Protein AF-A0A6I0E9F0-F1 (afdb_monomer_lite)

Secondary structure (DSSP, 8-state):
-------TTS-----HHHHHHHHHHHHHHHHHHHHHHHHHHHHTSTT-HHHHIIIIIHHHHHHHHHHHHHHHHHTHHHHHHHHHHHHHHHHHHHHHHHHHHHHHHHHHHHHHHHHHHHHHTT-S-PPTTS-S--HHHHHHHSTTS-HHHHHHHHHTTSHHHHHHHHHHHHHHHHHHHHHHHHHHHHHHHHHHTTS----STTSSTTTTHHHHHHHHHHHS-----TTS-HHHHHHHHHHHHHHHHHHGGG-BSSSS-BSS--TTHHHHHHHHHHHHHHHHHHHHHHTT-HHHHHHHHHHHHHHHHHHHHHHHHHHHHHHHHT-S-HHHHHHTT-SSGGGSHHHH-HHHHHHHHHHHHHHHHHTT-TTS-TTT-HHHHTTGGGTT--HHHHHHHHHHHHHHHHHHHHHHHHHHS-TTS-SS-HHHH--

Structure (mmCIF, N/CA/C/O backbone):
data_AF-A0A6I0E9F0-F1
#
_entry.id   AF-A0A6I0E9F0-F1
#
loop_
_atom_site.group_PDB
_atom_site.id
_atom_site.type_symbol
_atom_site.label_atom_id
_atom_site.label_alt_id
_atom_site.label_comp_id
_atom_site.label_asym_id
_atom_site.label_entity_id
_atom_site.label_seq_id
_atom_site.pdbx_PDB_ins_code
_atom_site.Cartn_x
_atom_site.Cartn_y
_atom_site.Cartn_z
_atom_site.occupancy
_atom_site.B_iso_or_equiv
_atom_site.auth_seq_id
_atom_site.auth_comp_id
_atom_site.auth_asym_id
_atom_site.auth_atom_id
_atom_site.pdbx_PDB_model_num
ATOM 1 N N . MET A 1 1 ? -8.416 -15.023 23.361 1.00 32.47 1 MET A N 1
ATOM 2 C CA . MET A 1 1 ? -9.864 -15.118 23.667 1.00 32.47 1 MET A CA 1
ATOM 3 C C . MET A 1 1 ? -10.554 -16.048 22.671 1.00 32.47 1 MET A C 1
ATOM 5 O O . MET A 1 1 ? -10.725 -15.687 21.516 1.00 32.47 1 MET A O 1
ATOM 9 N N . SER A 1 2 ? -10.877 -17.274 23.084 1.00 30.00 2 SER A N 1
ATOM 10 C CA . SER A 1 2 ? -11.351 -18.373 22.221 1.00 30.00 2 SER A CA 1
ATOM 11 C C . SER A 1 2 ? -12.775 -18.851 22.546 1.00 30.00 2 SER A C 1
ATOM 13 O O . SER A 1 2 ? -13.113 -19.997 22.263 1.00 30.00 2 SER A O 1
ATOM 15 N N . GLN A 1 3 ? -13.634 -18.005 23.126 1.00 26.91 3 GLN A N 1
ATOM 16 C CA . GLN A 1 3 ? -14.966 -18.434 23.582 1.00 26.91 3 GLN A CA 1
ATOM 17 C C . GLN A 1 3 ? -16.108 -17.458 23.263 1.00 26.91 3 GLN A C 1
ATOM 19 O O . GLN A 1 3 ? -16.942 -17.166 24.107 1.00 26.91 3 GLN A O 1
ATOM 24 N N . PHE A 1 4 ? -16.222 -17.032 22.005 1.00 27.23 4 PHE A N 1
ATOM 25 C CA . PHE A 1 4 ? -17.520 -16.604 21.470 1.00 27.23 4 PHE A CA 1
ATOM 26 C C . PHE A 1 4 ? -17.823 -17.392 20.198 1.00 27.23 4 PHE A C 1
ATOM 28 O O . PHE A 1 4 ? -17.722 -16.904 19.074 1.00 27.23 4 PHE A O 1
ATOM 35 N N . SER A 1 5 ? -18.170 -18.666 20.389 1.00 27.36 5 SER A N 1
ATOM 36 C CA . SER A 1 5 ? -18.891 -19.422 19.372 1.00 27.36 5 SER A CA 1
ATOM 37 C C . SER A 1 5 ? -20.335 -18.925 19.376 1.00 27.36 5 SER A C 1
ATOM 39 O O . SER A 1 5 ? -21.174 -19.376 20.146 1.00 27.36 5 SER A O 1
ATOM 41 N N . VAL A 1 6 ? -20.620 -17.937 18.527 1.00 28.75 6 VAL A N 1
ATOM 42 C CA . VAL A 1 6 ? -22.005 -17.606 18.184 1.00 28.75 6 VAL A CA 1
ATOM 43 C C . VAL A 1 6 ? -22.619 -18.876 17.578 1.00 28.75 6 VAL A C 1
ATOM 45 O O . VAL A 1 6 ? -22.051 -19.402 16.611 1.00 28.75 6 VAL A O 1
ATOM 48 N N . PRO A 1 7 ? -23.724 -19.416 18.121 1.00 27.55 7 PRO A N 1
ATOM 49 C CA . PRO A 1 7 ? -24.369 -20.590 17.554 1.00 27.55 7 PRO A CA 1
ATOM 50 C C . PRO A 1 7 ? -24.916 -20.236 16.167 1.00 27.55 7 PRO A C 1
ATOM 52 O O . PRO A 1 7 ? -25.964 -19.615 16.033 1.00 27.55 7 PRO A O 1
ATOM 55 N N . TRP A 1 8 ? -24.219 -20.643 15.106 1.00 34.00 8 TRP A N 1
ATOM 56 C CA . TRP A 1 8 ? -24.668 -20.510 13.711 1.00 34.00 8 TRP A CA 1
ATOM 57 C C . TRP A 1 8 ? -25.808 -21.487 13.346 1.00 34.00 8 TRP A C 1
ATOM 59 O O . TRP A 1 8 ? -25.933 -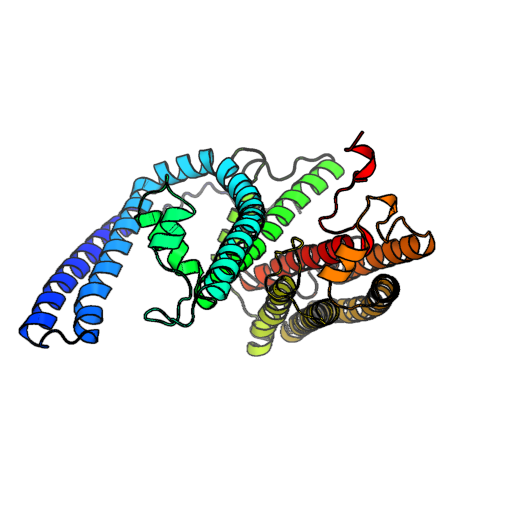21.913 12.199 1.00 34.00 8 TRP A O 1
ATOM 69 N N . THR A 1 9 ? -26.647 -21.887 14.304 1.00 35.22 9 THR A N 1
ATOM 70 C CA . THR A 1 9 ? -27.698 -22.899 14.094 1.00 35.22 9 THR A CA 1
ATOM 71 C C . THR A 1 9 ? -29.125 -22.401 14.269 1.00 35.22 9 THR A C 1
ATOM 73 O O . THR A 1 9 ? -30.053 -23.143 13.945 1.00 35.22 9 THR A O 1
ATOM 76 N N . THR A 1 10 ? -29.359 -21.135 14.606 1.00 30.97 10 THR A N 1
ATOM 77 C CA . THR A 1 10 ? -30.664 -20.519 14.341 1.00 30.97 10 THR A CA 1
ATOM 78 C C . THR A 1 10 ? -30.689 -20.026 12.899 1.00 30.97 10 THR A C 1
ATOM 80 O O . THR A 1 10 ? -30.241 -18.934 12.564 1.00 30.97 10 THR A O 1
ATOM 83 N N . ARG A 1 11 ? -31.207 -20.884 12.010 1.00 36.28 11 ARG A N 1
ATOM 84 C CA . ARG A 1 11 ? -31.589 -20.540 10.633 1.00 36.28 11 ARG A CA 1
ATOM 85 C C . ARG A 1 11 ? -32.608 -19.394 10.647 1.00 36.28 11 ARG A C 1
ATOM 87 O O . ARG A 1 11 ? -33.801 -19.635 10.475 1.00 36.28 11 ARG A O 1
ATOM 94 N N . TYR A 1 12 ? -32.160 -18.153 10.771 1.00 34.75 12 TYR A N 1
ATOM 95 C CA . TYR A 1 12 ? -32.941 -17.031 10.278 1.00 34.75 12 TYR A CA 1
ATOM 96 C C . TYR A 1 12 ? -32.812 -17.069 8.755 1.00 34.75 12 TYR A C 1
ATOM 98 O O . TYR A 1 12 ? -31.795 -16.684 8.185 1.00 34.75 12 TYR A O 1
ATOM 106 N N . ARG A 1 13 ? -33.795 -17.688 8.094 1.00 41.81 13 ARG A N 1
ATOM 107 C CA . ARG A 1 13 ? -33.933 -17.675 6.635 1.00 41.81 13 ARG A CA 1
ATOM 108 C C . ARG A 1 13 ? -34.692 -16.400 6.265 1.00 41.81 13 ARG A C 1
ATOM 110 O O . ARG A 1 13 ? -35.922 -16.442 6.304 1.00 41.81 13 ARG A O 1
ATOM 117 N N . PRO A 1 14 ? -34.045 -15.287 5.873 1.00 43.38 14 PRO A N 1
ATOM 118 C CA . PRO A 1 14 ? -34.779 -14.287 5.125 1.00 43.38 14 PRO A CA 1
ATOM 119 C C . PRO A 1 14 ? -35.207 -14.959 3.819 1.00 43.38 14 PRO A C 1
ATOM 121 O O . PRO A 1 14 ? -34.436 -15.671 3.169 1.00 43.38 14 PRO A O 1
ATOM 124 N N . SER A 1 15 ? -36.479 -14.821 3.475 1.00 52.81 15 SER A N 1
ATOM 125 C CA . SER A 1 15 ? -37.099 -15.444 2.314 1.00 52.81 15 SER A CA 1
ATOM 126 C C . SER A 1 15 ? -36.545 -14.854 1.010 1.00 52.81 15 SER A C 1
ATOM 128 O O . SER A 1 15 ? -37.205 -14.049 0.354 1.00 52.81 15 SER A O 1
ATOM 130 N N . GLY A 1 16 ? -35.337 -15.251 0.600 1.00 55.78 16 GLY A N 1
ATOM 131 C CA . GLY A 1 16 ? -34.735 -14.836 -0.676 1.00 55.78 16 GLY A CA 1
ATOM 132 C C . GLY A 1 16 ? -35.628 -15.146 -1.886 1.00 55.78 16 GLY A C 1
ATOM 133 O O . GLY A 1 16 ? -35.577 -14.449 -2.893 1.00 55.78 16 GLY A O 1
ATOM 134 N N . SER A 1 17 ? -36.532 -16.124 -1.754 1.00 61.47 17 SER A N 1
ATOM 135 C CA . SER A 1 17 ? -37.583 -16.420 -2.732 1.00 61.47 17 SER A CA 1
ATOM 136 C C . SER A 1 17 ? -38.628 -15.307 -2.874 1.00 61.47 17 SER A C 1
ATOM 138 O O . SER A 1 17 ? -39.105 -15.076 -3.981 1.00 61.47 17 SER A O 1
ATOM 140 N N . VAL A 1 18 ? -38.978 -14.604 -1.793 1.00 64.44 18 VAL A N 1
ATOM 141 C CA . VAL A 1 18 ? -39.950 -13.497 -1.810 1.00 64.44 18 VAL A CA 1
ATOM 142 C C . VAL A 1 18 ? -39.313 -12.246 -2.404 1.00 64.44 18 VAL A C 1
ATOM 144 O O . VAL A 1 18 ? -39.928 -11.608 -3.250 1.00 64.44 18 VAL A O 1
ATOM 147 N N . PHE A 1 19 ? -38.062 -11.941 -2.046 1.00 66.06 19 PHE A N 1
ATOM 148 C CA . PHE A 1 19 ? -37.331 -10.819 -2.643 1.00 66.06 19 PHE A CA 1
ATOM 149 C C . PHE A 1 19 ? -37.108 -11.028 -4.146 1.00 66.06 19 PHE A C 1
ATOM 151 O O . PHE A 1 19 ? -37.418 -10.139 -4.932 1.00 66.06 19 PHE A O 1
ATOM 158 N N . ALA A 1 20 ? -36.670 -12.221 -4.569 1.00 68.06 20 ALA A N 1
ATOM 159 C CA . ALA A 1 20 ? -36.524 -12.542 -5.989 1.00 68.06 20 ALA A CA 1
ATOM 160 C C . ALA A 1 20 ? -37.863 -12.462 -6.741 1.00 68.06 20 ALA A C 1
ATOM 162 O O . ALA A 1 20 ? -37.913 -11.948 -7.855 1.00 68.06 20 ALA A O 1
ATOM 163 N N . ARG A 1 21 ? -38.967 -12.919 -6.130 1.00 72.44 21 ARG A N 1
ATOM 164 C CA . ARG A 1 21 ? -40.307 -12.804 -6.725 1.00 72.44 21 ARG A CA 1
ATOM 165 C C . ARG A 1 21 ? -40.722 -11.341 -6.886 1.00 72.44 21 ARG A C 1
ATOM 167 O O . ARG A 1 21 ? -41.185 -10.965 -7.956 1.00 72.44 21 ARG A O 1
ATOM 174 N N . ASN A 1 22 ? -40.511 -10.519 -5.863 1.00 75.31 22 ASN A N 1
ATOM 175 C CA . ASN A 1 22 ? -40.839 -9.096 -5.903 1.00 75.31 22 ASN A CA 1
ATOM 176 C C . ASN A 1 22 ? -39.954 -8.336 -6.904 1.00 75.31 22 ASN A C 1
ATOM 178 O O . ASN A 1 22 ? -40.469 -7.502 -7.637 1.00 75.31 22 ASN A O 1
ATOM 182 N N . ALA A 1 23 ? -38.664 -8.669 -7.010 1.00 73.25 23 ALA A N 1
ATOM 183 C CA . ALA A 1 23 ? -37.753 -8.081 -7.993 1.00 73.25 23 ALA A CA 1
ATOM 184 C C . ALA A 1 23 ? -38.170 -8.390 -9.442 1.00 73.25 23 ALA A C 1
ATOM 186 O O . ALA A 1 23 ? -38.098 -7.507 -10.292 1.00 73.25 23 ALA A O 1
ATOM 187 N N . VAL A 1 24 ? -38.677 -9.599 -9.720 1.00 76.81 24 VAL A N 1
ATOM 188 C CA . VAL A 1 24 ? -39.240 -9.945 -11.040 1.00 76.81 24 VAL A CA 1
ATOM 189 C C . VAL A 1 24 ? -40.517 -9.154 -11.326 1.00 76.81 24 VAL A C 1
ATOM 191 O O . VAL A 1 24 ? -40.670 -8.643 -12.431 1.00 76.81 24 VAL A O 1
ATOM 194 N N . VAL A 1 25 ? -41.417 -9.013 -10.346 1.00 78.38 25 VAL A N 1
ATOM 195 C CA . VAL A 1 25 ? -42.659 -8.235 -10.519 1.00 78.38 25 VAL A CA 1
ATOM 196 C C . VAL A 1 25 ? -42.353 -6.754 -10.758 1.00 78.38 25 VAL A C 1
ATOM 198 O O . VAL A 1 25 ? -42.878 -6.164 -11.698 1.00 78.38 25 VAL A O 1
ATOM 201 N N . VAL A 1 26 ? -41.465 -6.159 -9.959 1.00 77.62 26 VAL A N 1
ATOM 202 C CA . VAL A 1 26 ? -41.043 -4.758 -10.118 1.00 77.62 26 VAL A CA 1
ATOM 203 C C . VAL A 1 26 ? -40.295 -4.559 -11.438 1.00 77.62 26 VAL A C 1
ATOM 205 O O . VAL A 1 26 ? -40.561 -3.592 -12.145 1.00 77.62 26 VAL A O 1
ATOM 208 N N . GLY A 1 27 ? -39.420 -5.494 -11.821 1.00 75.44 27 GLY A N 1
ATOM 209 C CA . GLY A 1 27 ? -38.729 -5.469 -13.110 1.00 75.44 27 GLY A CA 1
ATOM 210 C C . GLY A 1 27 ? -39.689 -5.534 -14.300 1.00 75.44 27 GLY A C 1
ATOM 211 O O . GLY A 1 27 ? -39.524 -4.781 -15.253 1.00 75.44 27 GLY A O 1
ATOM 212 N N . ALA A 1 28 ? -40.736 -6.362 -14.237 1.00 78.50 28 ALA A N 1
ATOM 213 C CA . ALA A 1 28 ? -41.754 -6.436 -15.287 1.00 78.50 28 ALA A CA 1
ATOM 214 C C . ALA A 1 28 ? -42.574 -5.138 -15.403 1.00 78.50 28 ALA A C 1
ATOM 216 O O . ALA A 1 28 ? -42.833 -4.674 -16.513 1.00 78.50 28 ALA A O 1
ATOM 217 N N . LEU A 1 29 ? -42.932 -4.521 -14.271 1.00 79.62 29 LEU A N 1
ATOM 218 C CA . LEU A 1 29 ? -43.642 -3.237 -14.240 1.00 79.62 29 LEU A CA 1
ATOM 219 C C . LEU A 1 29 ? -42.787 -2.094 -14.805 1.00 79.62 29 LEU A C 1
ATOM 221 O O . LEU A 1 29 ? -43.269 -1.316 -15.625 1.00 79.62 29 LEU A O 1
ATOM 225 N N . LEU A 1 30 ? -41.509 -2.020 -14.419 1.00 76.00 30 LEU A N 1
ATOM 226 C CA . LEU A 1 30 ? -40.563 -1.029 -14.943 1.00 76.00 30 LEU A CA 1
ATOM 227 C C . LEU A 1 30 ? -40.245 -1.258 -16.424 1.00 76.00 30 LEU A C 1
ATOM 229 O O . LEU A 1 30 ? -40.125 -0.295 -17.174 1.00 76.00 30 LEU A O 1
ATOM 233 N N . GLY A 1 31 ? -40.156 -2.517 -16.860 1.00 76.44 31 GLY A N 1
ATOM 234 C CA . GLY A 1 31 ? -39.969 -2.870 -18.265 1.00 76.44 31 GLY A CA 1
ATOM 235 C C . GLY A 1 31 ? -41.154 -2.430 -19.124 1.00 76.44 31 GLY A C 1
ATOM 236 O O . GLY A 1 31 ? -40.961 -1.766 -20.139 1.00 76.44 31 GLY A O 1
ATOM 237 N N . GLY A 1 32 ? -42.382 -2.717 -18.679 1.00 76.88 32 GLY A N 1
ATOM 238 C CA . GLY A 1 32 ? -43.599 -2.231 -19.336 1.00 76.88 32 GLY A CA 1
ATOM 239 C C . GLY A 1 32 ? -43.680 -0.701 -19.365 1.00 76.88 32 GLY A C 1
ATOM 240 O O . GLY A 1 32 ? -43.972 -0.121 -20.410 1.00 76.88 32 GLY A O 1
ATOM 241 N N . GLY A 1 33 ? -43.339 -0.045 -18.251 1.00 76.00 33 GLY A N 1
ATOM 242 C CA . GLY A 1 33 ? -43.267 1.415 -18.155 1.00 76.00 33 GLY A CA 1
ATOM 243 C C . GLY A 1 33 ? -42.213 2.037 -19.077 1.00 76.00 33 GLY A C 1
ATOM 244 O O . GLY A 1 33 ? -42.484 3.063 -19.689 1.00 76.00 33 GLY A O 1
ATOM 245 N N . GLY A 1 34 ? -41.050 1.401 -19.237 1.00 76.75 34 GLY A N 1
ATOM 246 C CA . GLY A 1 34 ? -39.985 1.859 -20.132 1.00 76.75 34 GLY A CA 1
ATOM 247 C C . GLY A 1 34 ? -40.327 1.716 -21.619 1.00 76.75 34 GLY A C 1
ATOM 248 O O . GLY A 1 34 ? -40.045 2.621 -22.400 1.00 76.75 34 GLY A O 1
ATOM 249 N N . VAL A 1 35 ? -40.997 0.629 -22.025 1.00 79.75 35 VAL A N 1
ATOM 250 C CA . VAL A 1 35 ? -41.501 0.478 -23.408 1.00 79.75 35 VAL A CA 1
ATOM 251 C C . VAL A 1 35 ? -42.577 1.523 -23.712 1.00 79.75 35 VAL A C 1
ATOM 253 O O . VAL A 1 35 ? -42.553 2.152 -24.768 1.00 79.75 35 VAL A O 1
ATOM 256 N N . PHE A 1 36 ? -43.489 1.761 -22.769 1.00 80.31 36 PHE A N 1
ATOM 257 C CA . PHE A 1 36 ? -44.487 2.821 -22.897 1.00 80.31 36 PHE A CA 1
ATOM 258 C C . PHE A 1 36 ? -43.836 4.215 -22.952 1.00 80.31 36 PHE A C 1
ATOM 260 O O . PHE A 1 36 ? -44.189 5.035 -23.797 1.00 80.31 36 PHE A O 1
ATOM 267 N N . GLY A 1 37 ? -42.834 4.466 -22.105 1.00 77.06 37 GLY A N 1
ATOM 268 C CA . GLY A 1 37 ? -42.078 5.716 -22.061 1.00 77.06 37 GLY A CA 1
ATOM 269 C C . GLY A 1 37 ? -41.276 5.998 -23.332 1.00 77.06 37 GLY A C 1
ATOM 270 O O . GLY A 1 37 ? -41.201 7.156 -23.736 1.00 77.06 37 GLY A O 1
ATOM 271 N N . LEU A 1 38 ? -40.756 4.969 -24.016 1.00 78.12 38 LEU A N 1
ATOM 272 C CA . LEU A 1 38 ? -40.181 5.105 -25.363 1.00 78.12 38 LEU A CA 1
ATOM 273 C C . LEU A 1 38 ? -41.228 5.589 -26.371 1.00 78.12 38 LEU A C 1
ATOM 275 O O . LEU A 1 38 ? -40.975 6.551 -27.090 1.00 78.12 38 LEU A O 1
ATOM 279 N N . GLY A 1 39 ? -42.422 4.990 -26.362 1.00 76.56 39 GLY A N 1
ATOM 280 C CA . GLY A 1 39 ? -43.524 5.408 -27.230 1.00 76.56 39 GLY A CA 1
ATOM 281 C C . GLY A 1 39 ? -43.976 6.848 -26.971 1.00 76.56 39 GLY A C 1
ATOM 282 O O . GLY A 1 39 ? -44.244 7.587 -27.915 1.00 76.56 39 GLY A O 1
ATOM 283 N N . VAL A 1 40 ? -44.007 7.292 -25.710 1.00 75.56 40 VAL A N 1
ATOM 284 C CA . VAL A 1 40 ? -44.319 8.688 -25.341 1.00 75.56 40 VAL A CA 1
ATOM 285 C C . VAL A 1 40 ? -43.183 9.641 -25.725 1.00 75.56 40 VAL A C 1
ATOM 287 O O . VAL A 1 40 ? -43.443 10.726 -26.245 1.00 75.56 40 VAL A O 1
ATOM 290 N N . ALA A 1 41 ? -41.924 9.255 -25.516 1.00 76.06 41 ALA A N 1
ATOM 291 C CA . ALA A 1 41 ? -40.774 10.065 -25.915 1.00 76.06 41 ALA A CA 1
ATOM 292 C C . ALA A 1 41 ? -40.732 10.278 -27.439 1.00 76.06 41 ALA A C 1
ATOM 294 O O . ALA A 1 41 ? -40.416 11.374 -27.908 1.00 76.06 41 ALA A O 1
ATOM 295 N N . GLU A 1 42 ? -41.107 9.254 -28.204 1.00 77.12 42 GLU A N 1
ATOM 296 C CA . GLU A 1 42 ? -41.160 9.286 -29.664 1.00 77.12 42 GLU A CA 1
ATOM 297 C C . GLU A 1 42 ? -42.377 10.064 -30.190 1.00 77.12 42 GLU A C 1
ATOM 299 O O . GLU A 1 42 ? -42.218 10.958 -31.020 1.00 77.12 42 GLU A O 1
ATOM 304 N N . SER A 1 43 ? -43.579 9.801 -29.665 1.00 77.88 43 SER A N 1
ATOM 305 C CA . SER A 1 43 ? -44.825 10.406 -30.166 1.00 77.88 43 SER A CA 1
ATOM 306 C C . SER A 1 43 ? -45.137 11.799 -29.604 1.00 77.88 43 SER A C 1
ATOM 308 O O . SER A 1 43 ? -45.630 12.653 -30.339 1.00 77.88 43 SER A O 1
ATOM 310 N N . ALA A 1 44 ? -44.846 12.061 -28.324 1.00 74.31 44 ALA A N 1
ATOM 311 C CA . ALA A 1 44 ? -45.220 13.304 -27.642 1.00 74.31 44 ALA A CA 1
ATOM 312 C C . ALA A 1 44 ? -44.050 14.290 -27.477 1.00 74.31 44 ALA A C 1
ATOM 314 O O . ALA A 1 44 ? -44.263 15.501 -27.500 1.00 74.31 44 ALA A O 1
ATOM 315 N N . LEU A 1 45 ? -42.812 13.796 -27.337 1.00 77.06 45 LEU A N 1
ATOM 316 C CA . LEU A 1 45 ? -41.616 14.624 -27.085 1.00 77.06 45 LEU A CA 1
ATOM 317 C C . LEU A 1 45 ? -40.658 14.711 -28.287 1.00 77.06 45 LEU A C 1
ATOM 319 O O . LEU A 1 45 ? -39.537 15.204 -28.145 1.00 77.06 45 LEU A O 1
ATOM 323 N N . LYS A 1 46 ? -41.099 14.257 -29.471 1.00 80.06 46 LYS A N 1
ATOM 324 C CA . LYS A 1 46 ? -40.366 14.314 -30.751 1.00 80.06 46 LYS A CA 1
ATOM 325 C C . LYS A 1 46 ? -38.931 13.763 -30.679 1.00 80.06 46 LYS A C 1
ATOM 327 O O . LYS A 1 46 ? -38.037 14.276 -31.346 1.00 80.06 46 LYS A O 1
ATOM 332 N N . GLY A 1 47 ? -38.691 12.744 -29.854 1.00 69.75 47 GLY A N 1
ATOM 333 C CA . GLY A 1 47 ? -37.396 12.064 -29.779 1.00 69.75 47 GLY A CA 1
ATOM 334 C C . GLY A 1 47 ? -36.280 12.858 -29.092 1.00 69.75 47 GLY A C 1
ATOM 335 O O . GLY A 1 47 ? -35.108 12.609 -29.370 1.00 69.75 47 GLY A O 1
ATOM 336 N N . HIS A 1 48 ? -36.603 13.805 -28.201 1.00 78.56 48 HIS A N 1
ATOM 337 C CA . HIS A 1 48 ? -35.578 14.532 -27.448 1.00 78.56 48 HIS A CA 1
ATOM 338 C C . HIS A 1 48 ? -34.667 13.551 -26.672 1.00 78.56 48 HIS A C 1
ATOM 340 O O . HIS A 1 48 ? -35.165 12.797 -25.829 1.00 78.56 48 HIS A O 1
ATOM 346 N N . PRO A 1 49 ? -33.334 13.573 -26.875 1.00 72.69 49 PRO A N 1
ATOM 347 C CA . PRO A 1 49 ? -32.438 12.493 -26.444 1.00 72.69 49 PRO A CA 1
ATOM 348 C C . PRO A 1 49 ? -32.449 12.259 -24.927 1.00 72.69 49 PRO A C 1
ATOM 350 O O . PRO A 1 49 ? -32.430 11.117 -24.471 1.00 72.69 49 PRO A O 1
ATOM 353 N N . ALA A 1 50 ? -32.566 13.329 -24.133 1.00 71.69 50 ALA A N 1
ATOM 354 C CA . ALA A 1 50 ? -32.684 13.221 -22.678 1.00 71.69 50 ALA A CA 1
ATOM 355 C C . ALA A 1 50 ? -33.996 12.549 -22.225 1.00 71.69 50 ALA A C 1
ATOM 357 O O . ALA A 1 50 ? -33.995 11.790 -21.260 1.00 71.69 50 ALA A O 1
ATOM 358 N N . ALA A 1 51 ? -35.109 12.784 -22.929 1.00 70.12 51 ALA A N 1
ATOM 359 C CA . ALA A 1 51 ? -36.400 12.188 -22.595 1.00 70.12 51 ALA A CA 1
ATOM 360 C C . ALA A 1 51 ? -36.441 10.702 -22.970 1.00 70.12 51 ALA A C 1
ATOM 362 O O . ALA A 1 51 ? -36.907 9.887 -22.179 1.00 70.12 51 ALA A O 1
ATOM 363 N N . THR A 1 52 ? -35.876 10.330 -24.122 1.00 74.38 52 THR A N 1
ATOM 364 C CA . THR A 1 52 ? -35.737 8.929 -24.549 1.00 74.38 52 THR A CA 1
ATOM 365 C C . THR A 1 52 ? -34.854 8.132 -23.584 1.00 74.38 52 THR A C 1
ATOM 367 O O . THR A 1 52 ? -35.155 6.982 -23.257 1.00 74.38 52 THR A O 1
ATOM 370 N N . PHE A 1 53 ? -33.791 8.755 -23.065 1.00 73.25 53 PHE A N 1
ATOM 371 C CA . PHE A 1 53 ? -32.938 8.137 -22.055 1.00 73.25 53 PHE A CA 1
ATOM 372 C C . PHE A 1 53 ? -33.653 7.978 -20.703 1.00 73.25 53 PHE A C 1
ATOM 374 O O . PHE A 1 53 ? -33.653 6.884 -20.144 1.00 73.25 53 PHE A O 1
ATOM 381 N N . LEU A 1 54 ? -34.295 9.035 -20.194 1.00 73.44 54 LEU A N 1
ATOM 382 C CA . LEU A 1 54 ? -34.917 9.041 -18.862 1.00 73.44 54 LEU A CA 1
ATOM 383 C C . LEU A 1 54 ? -36.217 8.231 -18.781 1.00 73.44 54 LEU A C 1
ATOM 385 O O . LEU A 1 54 ? -36.442 7.549 -17.785 1.00 73.44 54 LEU A O 1
ATOM 389 N N . LEU A 1 55 ? -37.072 8.300 -19.804 1.00 74.75 55 LEU A N 1
ATOM 390 C CA . LEU A 1 55 ? -38.384 7.640 -19.810 1.00 74.75 55 LEU A CA 1
ATOM 391 C C . LEU A 1 55 ? -38.339 6.237 -20.421 1.00 74.75 55 LEU A C 1
ATOM 393 O O . LEU A 1 55 ? -39.205 5.420 -20.125 1.00 74.75 55 LEU A O 1
ATOM 397 N N . GLY A 1 56 ? -37.340 5.956 -21.259 1.00 76.25 56 GLY A N 1
ATOM 398 C CA . GLY A 1 56 ? -37.211 4.690 -21.973 1.00 76.25 56 GLY A CA 1
ATOM 399 C C . GLY A 1 56 ? -36.049 3.836 -21.485 1.00 76.25 56 GLY A C 1
ATOM 400 O O . GLY A 1 56 ? -36.237 2.823 -20.808 1.00 76.25 56 GLY A O 1
ATOM 401 N N . ILE A 1 57 ? -34.828 4.248 -21.837 1.00 74.88 57 ILE A N 1
ATOM 402 C CA . ILE A 1 57 ? -33.612 3.431 -21.678 1.00 74.88 57 ILE A CA 1
ATOM 403 C C . ILE A 1 57 ? -33.274 3.181 -20.200 1.00 74.88 57 ILE A C 1
ATOM 405 O O . ILE A 1 57 ? -32.952 2.053 -19.835 1.00 74.88 57 ILE A O 1
ATOM 409 N N . GLY A 1 58 ? -33.379 4.190 -19.332 1.00 73.75 58 GLY A N 1
ATOM 410 C CA . GLY A 1 58 ? -33.089 4.078 -17.897 1.00 73.75 58 GLY A CA 1
ATOM 411 C C . GLY A 1 58 ? -33.977 3.058 -17.163 1.00 73.75 58 GLY A C 1
ATOM 412 O O . GLY A 1 58 ? -33.447 2.148 -16.512 1.00 73.75 58 GLY A O 1
ATOM 413 N N . PRO A 1 59 ? -35.317 3.146 -17.284 1.00 78.00 59 PRO A N 1
ATOM 414 C CA . PRO A 1 59 ? -36.242 2.159 -16.725 1.00 78.00 59 PRO A CA 1
ATOM 415 C C . PRO A 1 59 ? -36.024 0.747 -17.279 1.00 78.00 59 PRO A C 1
ATOM 417 O O . PRO A 1 59 ? -36.044 -0.214 -16.509 1.00 78.00 59 PRO A O 1
ATOM 420 N N . LEU A 1 60 ? -35.734 0.611 -18.579 1.00 75.00 60 LEU A N 1
ATOM 421 C CA . LEU A 1 60 ? -35.418 -0.679 -19.205 1.00 75.00 60 LEU A CA 1
ATOM 422 C C . LEU A 1 60 ? -34.103 -1.279 -18.692 1.00 75.00 60 LEU A C 1
ATOM 424 O O . LEU A 1 60 ? -34.052 -2.471 -18.390 1.00 75.00 60 LEU A O 1
ATOM 428 N N . ALA A 1 61 ? -33.055 -0.469 -18.535 1.00 73.06 61 ALA A N 1
ATOM 429 C CA . ALA A 1 61 ? -31.776 -0.909 -17.981 1.00 73.06 61 ALA A CA 1
ATOM 430 C C . ALA A 1 61 ? -31.918 -1.347 -16.515 1.00 73.06 61 ALA A C 1
ATOM 432 O O . ALA A 1 61 ? -31.358 -2.365 -16.105 1.00 73.06 61 ALA A O 1
ATOM 433 N N . THR A 1 62 ? -32.731 -0.628 -15.738 1.00 72.56 62 THR A N 1
ATOM 434 C CA . THR A 1 62 ? -33.014 -0.963 -14.336 1.00 72.56 62 THR A CA 1
ATOM 435 C C . THR A 1 62 ? -33.861 -2.235 -14.233 1.00 72.56 62 THR A C 1
ATOM 437 O O . THR A 1 62 ? -33.576 -3.102 -13.407 1.00 72.56 62 THR A O 1
ATOM 440 N N . ALA A 1 63 ? -34.854 -2.408 -15.110 1.00 74.56 63 ALA A N 1
ATOM 441 C CA . ALA A 1 63 ? -35.634 -3.638 -15.220 1.00 74.56 63 ALA A CA 1
ATOM 442 C C . ALA A 1 63 ? -34.749 -4.845 -15.572 1.00 74.56 63 ALA A C 1
ATOM 444 O O . ALA A 1 63 ? -34.836 -5.884 -14.916 1.00 74.56 63 ALA A O 1
ATOM 445 N N . ALA A 1 64 ? -33.850 -4.696 -16.549 1.00 73.88 64 ALA A N 1
ATOM 446 C CA . ALA A 1 64 ? -32.892 -5.733 -16.919 1.00 73.88 64 ALA A CA 1
ATOM 447 C C . ALA A 1 64 ? -31.970 -6.096 -15.743 1.00 73.88 64 ALA A C 1
ATOM 449 O O . ALA A 1 64 ? -31.802 -7.277 -15.438 1.00 73.88 64 ALA A O 1
ATOM 450 N N . ALA A 1 65 ? -31.443 -5.101 -15.023 1.00 70.62 65 ALA A N 1
ATOM 451 C CA . ALA A 1 65 ? -30.607 -5.321 -13.845 1.00 70.62 65 ALA A CA 1
ATOM 452 C C . ALA A 1 65 ? -31.353 -6.073 -12.726 1.00 70.62 65 ALA A C 1
ATOM 454 O O . ALA A 1 65 ? -30.797 -6.997 -12.132 1.00 70.62 65 ALA A O 1
ATOM 455 N N . LEU A 1 66 ? -32.624 -5.741 -12.471 1.00 72.00 66 LEU A N 1
ATOM 456 C CA . LEU A 1 66 ? -33.458 -6.421 -11.471 1.00 72.00 66 LEU A CA 1
ATOM 457 C C . LEU A 1 66 ? -33.778 -7.870 -11.853 1.00 72.00 66 LEU A C 1
ATOM 459 O O . LEU A 1 66 ? -33.780 -8.745 -10.985 1.00 72.00 66 LEU A O 1
ATOM 463 N N . VAL A 1 67 ? -34.009 -8.146 -13.138 1.00 74.62 67 VAL A N 1
ATOM 464 C CA . VAL A 1 67 ? -34.225 -9.511 -13.640 1.00 74.62 67 VAL A CA 1
ATOM 465 C C . VAL A 1 67 ? -32.946 -10.335 -13.524 1.00 74.62 67 VAL A C 1
ATOM 467 O O . VAL A 1 67 ? -32.994 -11.459 -13.025 1.00 74.62 67 VAL A O 1
ATOM 470 N N . VAL A 1 68 ? -31.794 -9.775 -13.903 1.00 72.69 68 VAL A N 1
ATOM 471 C CA . VAL A 1 68 ? -30.487 -10.427 -13.729 1.00 72.69 68 VAL A CA 1
ATOM 472 C C . VAL A 1 68 ? -30.226 -10.710 -12.250 1.00 72.69 68 VAL A C 1
ATOM 474 O O . VAL A 1 68 ? -29.900 -11.841 -11.895 1.00 72.69 68 VAL A O 1
ATOM 477 N N . LEU A 1 69 ? -30.456 -9.735 -11.369 1.00 68.06 69 LEU A N 1
ATOM 478 C CA . LEU A 1 69 ? -30.316 -9.902 -9.923 1.00 68.06 69 LEU A CA 1
ATOM 479 C C . LEU A 1 69 ? -31.244 -11.003 -9.386 1.00 68.06 69 LEU A C 1
ATOM 481 O O . LEU A 1 69 ? -30.811 -11.854 -8.611 1.00 68.06 69 LEU A O 1
ATOM 485 N N . ALA A 1 70 ? -32.503 -11.045 -9.823 1.00 69.69 70 ALA A N 1
ATOM 486 C CA . ALA A 1 70 ? -33.450 -12.079 -9.419 1.00 69.69 70 ALA A CA 1
ATOM 487 C C . ALA A 1 70 ? -33.040 -13.477 -9.909 1.00 69.69 70 ALA A C 1
ATOM 489 O O . ALA A 1 70 ? -33.180 -14.450 -9.165 1.00 69.69 70 ALA A O 1
ATOM 490 N N . ILE A 1 71 ? -32.500 -13.586 -11.127 1.00 72.88 71 ILE A N 1
ATOM 491 C CA . ILE A 1 71 ? -31.940 -14.832 -11.665 1.00 72.88 71 ILE A CA 1
ATOM 492 C C . ILE A 1 71 ? -30.732 -15.264 -10.833 1.00 72.88 71 ILE A C 1
ATOM 494 O O . ILE A 1 71 ? -30.671 -16.425 -10.441 1.00 72.88 71 ILE A O 1
ATOM 498 N N . VAL A 1 72 ? -29.824 -14.347 -10.491 1.00 66.69 72 VAL A N 1
ATOM 499 C CA . VAL A 1 72 ? -28.652 -14.622 -9.643 1.00 66.69 72 VAL A CA 1
ATOM 500 C C . VAL A 1 72 ? -29.072 -15.093 -8.249 1.00 66.69 72 VAL A C 1
ATOM 502 O O . VAL A 1 72 ? -28.534 -16.079 -7.753 1.00 66.69 72 VAL A O 1
ATOM 505 N N . ILE A 1 73 ? -30.080 -14.465 -7.637 1.00 66.00 73 ILE A N 1
ATOM 506 C CA . ILE A 1 73 ? -30.613 -14.867 -6.323 1.00 66.00 73 ILE A CA 1
ATOM 507 C C . ILE A 1 73 ? -31.303 -16.235 -6.402 1.00 66.00 73 ILE A C 1
ATOM 509 O O . ILE A 1 73 ? -31.150 -17.072 -5.512 1.00 66.00 73 ILE A O 1
ATOM 513 N N . LYS A 1 74 ? -32.049 -16.509 -7.476 1.00 69.62 74 LYS A N 1
ATOM 514 C CA . LYS A 1 74 ? -32.728 -17.799 -7.676 1.00 69.62 74 LYS A CA 1
ATOM 515 C C . LYS A 1 74 ? -31.737 -18.922 -8.001 1.00 69.62 74 LYS A C 1
ATOM 517 O O . LYS A 1 74 ? -31.913 -20.050 -7.544 1.00 69.62 74 LYS A O 1
ATOM 522 N N . ALA A 1 75 ? -30.672 -18.598 -8.728 1.00 67.75 75 ALA A N 1
ATOM 523 C CA . ALA A 1 75 ? -29.548 -19.471 -9.041 1.00 67.75 75 ALA A CA 1
ATOM 524 C C . ALA A 1 75 ? -28.458 -19.452 -7.956 1.00 67.75 75 ALA A C 1
ATOM 526 O O . ALA A 1 75 ? -27.409 -20.065 -8.152 1.00 67.75 75 ALA A O 1
ATOM 527 N N . TRP A 1 76 ? -28.701 -18.812 -6.804 1.00 63.28 76 TRP A N 1
ATOM 528 C CA . TRP A 1 76 ? -27.690 -18.581 -5.770 1.00 63.28 76 TRP A CA 1
ATOM 529 C C . TRP A 1 76 ? -27.005 -19.864 -5.317 1.00 63.28 76 TRP A C 1
ATOM 531 O O . TRP A 1 76 ? -25.799 -19.870 -5.157 1.00 63.28 76 TRP A O 1
ATOM 541 N N . ARG A 1 77 ? -27.725 -20.987 -5.207 1.00 56.06 77 ARG A N 1
ATOM 542 C CA . ARG A 1 77 ? -27.108 -22.285 -4.871 1.00 56.06 77 ARG A CA 1
ATOM 543 C C . ARG A 1 77 ? -26.120 -22.775 -5.934 1.00 56.06 77 ARG A C 1
ATOM 545 O O . ARG A 1 77 ? -25.097 -23.363 -5.599 1.00 56.06 77 ARG A O 1
ATOM 552 N N . GLY A 1 78 ? -26.428 -22.540 -7.209 1.00 63.78 78 GLY A N 1
ATOM 553 C CA . GLY A 1 78 ? -25.550 -22.856 -8.335 1.00 63.78 78 GLY A CA 1
ATOM 554 C C . GLY A 1 78 ? -24.339 -21.928 -8.368 1.00 63.78 78 GLY A C 1
ATOM 555 O O . GLY A 1 78 ? -23.212 -22.410 -8.426 1.00 63.78 78 GLY A O 1
ATOM 556 N N . VAL A 1 79 ? -24.566 -20.621 -8.225 1.00 57.88 79 VAL A N 1
ATOM 557 C CA . VAL A 1 79 ? -23.522 -19.585 -8.158 1.00 57.88 79 VAL A CA 1
ATOM 558 C C . VAL A 1 79 ? -22.613 -19.790 -6.948 1.00 57.88 79 VAL A C 1
ATOM 560 O O . VAL A 1 79 ? -21.402 -19.774 -7.098 1.00 57.88 79 VAL A O 1
ATOM 563 N N . GLU A 1 80 ? -23.161 -20.080 -5.772 1.00 52.78 80 GLU A N 1
ATOM 564 C CA . GLU A 1 80 ? -22.424 -20.427 -4.555 1.00 52.78 80 GLU A CA 1
ATOM 565 C C . GLU A 1 80 ? -21.566 -21.669 -4.785 1.00 52.78 80 GLU A C 1
ATOM 567 O O . GLU A 1 80 ? -20.372 -21.652 -4.507 1.00 52.78 80 GLU A O 1
ATOM 572 N N . SER A 1 81 ? -22.131 -22.736 -5.358 1.00 57.06 81 SER A N 1
ATOM 573 C CA . SER A 1 81 ? -21.375 -23.958 -5.646 1.00 57.06 81 SER A CA 1
ATOM 574 C C . SER A 1 81 ? -20.282 -23.756 -6.705 1.00 57.06 81 SER A C 1
ATOM 576 O O . SER A 1 81 ? -19.217 -24.369 -6.604 1.00 57.06 81 SER A O 1
ATOM 578 N N . PHE A 1 82 ? -20.517 -22.884 -7.690 1.00 65.81 82 PHE A N 1
ATOM 579 C CA . PHE A 1 82 ? -19.556 -22.515 -8.724 1.00 65.81 82 PHE A CA 1
ATOM 580 C C . PHE A 1 82 ? -18.451 -21.632 -8.154 1.00 65.81 82 PHE A C 1
ATOM 582 O O . PHE A 1 82 ? -17.290 -22.001 -8.267 1.00 65.81 82 PHE A O 1
ATOM 589 N N . LEU A 1 83 ? -18.784 -20.539 -7.467 1.00 55.09 83 LEU A N 1
ATOM 590 C CA . LEU A 1 83 ? -17.824 -19.676 -6.779 1.00 55.09 83 LEU A CA 1
ATOM 591 C C . LEU A 1 83 ? -17.000 -20.498 -5.781 1.00 55.09 83 LEU A C 1
ATOM 593 O O . LEU A 1 83 ? -15.782 -20.460 -5.815 1.00 55.09 83 LEU A O 1
ATOM 597 N N . MET A 1 84 ? -17.604 -21.374 -4.980 1.00 53.47 84 MET A N 1
ATOM 598 C CA . MET A 1 84 ? -16.861 -22.239 -4.049 1.00 53.47 84 MET A CA 1
ATOM 599 C C . MET A 1 84 ? -15.880 -23.213 -4.732 1.00 53.47 84 MET A C 1
ATOM 601 O O . MET A 1 84 ? -14.943 -23.690 -4.085 1.00 53.47 84 MET A O 1
ATOM 605 N N . ARG A 1 85 ? -16.078 -23.545 -6.015 1.00 60.34 85 ARG A N 1
ATOM 606 C CA . ARG A 1 85 ? -15.195 -24.435 -6.797 1.00 60.34 85 ARG A CA 1
ATOM 607 C C . ARG A 1 85 ? -14.179 -23.669 -7.640 1.00 60.34 85 ARG A C 1
ATOM 609 O O . ARG A 1 85 ? -13.019 -24.063 -7.686 1.00 60.34 85 ARG A O 1
ATOM 616 N N . ALA A 1 86 ? -14.617 -22.603 -8.295 1.00 54.69 86 ALA A N 1
ATOM 617 C CA . ALA A 1 86 ? -13.846 -21.814 -9.242 1.00 54.69 86 ALA A CA 1
ATOM 618 C C . ALA A 1 86 ? -13.079 -20.681 -8.569 1.00 54.69 86 ALA A C 1
ATOM 620 O O . ALA A 1 86 ? -12.157 -20.147 -9.171 1.00 54.69 86 ALA A O 1
ATOM 621 N N . ALA A 1 87 ? -13.412 -20.303 -7.336 1.00 51.22 87 ALA A N 1
ATOM 622 C CA . ALA A 1 87 ? -12.887 -19.056 -6.819 1.00 51.22 87 ALA A CA 1
ATOM 623 C C . ALA A 1 87 ? -11.476 -19.129 -6.216 1.00 51.22 87 ALA A C 1
ATOM 625 O O . ALA A 1 87 ? -10.833 -18.095 -6.100 1.00 51.22 87 ALA A O 1
ATOM 626 N N . PHE A 1 88 ? -10.920 -20.329 -5.997 1.00 51.88 88 PHE A N 1
ATOM 627 C CA . PHE A 1 88 ? -9.466 -20.468 -5.842 1.00 51.88 88 PHE A CA 1
ATOM 628 C C . PHE A 1 88 ? -8.728 -20.092 -7.146 1.00 51.88 88 PHE A C 1
ATOM 630 O O . PHE A 1 88 ? -7.881 -19.199 -7.104 1.00 51.88 88 PHE A O 1
ATOM 637 N N . PRO A 1 89 ? -9.096 -20.664 -8.313 1.00 61.06 89 PRO A N 1
ATOM 638 C CA . PRO A 1 89 ? -8.662 -20.151 -9.609 1.00 61.06 89 PRO A CA 1
ATOM 639 C C . PRO A 1 89 ? -8.975 -18.669 -9.835 1.00 61.06 89 PRO A C 1
ATOM 641 O O . PRO A 1 89 ? -8.185 -18.006 -10.485 1.00 61.06 89 PRO A O 1
ATOM 644 N N . ILE A 1 90 ? -10.082 -18.125 -9.311 1.00 58.84 90 ILE A N 1
ATOM 645 C CA . ILE A 1 90 ? -10.399 -16.690 -9.453 1.00 58.84 90 ILE A CA 1
ATOM 646 C C . ILE A 1 90 ? -9.483 -15.829 -8.589 1.00 58.84 90 ILE A C 1
ATOM 648 O O . ILE A 1 90 ? -9.036 -14.812 -9.083 1.00 58.84 90 ILE A O 1
ATOM 652 N N . LEU A 1 91 ? -9.168 -16.190 -7.341 1.00 57.12 91 LEU A N 1
ATOM 653 C CA . LEU A 1 91 ? -8.225 -15.409 -6.530 1.00 57.12 91 LEU A CA 1
ATOM 654 C C . LEU A 1 91 ? -6.820 -15.492 -7.120 1.00 57.12 91 LEU A C 1
ATOM 656 O O . LEU A 1 91 ? -6.171 -14.472 -7.310 1.00 57.12 91 LEU A O 1
ATOM 660 N N . LEU A 1 92 ? -6.356 -16.701 -7.432 1.00 62.94 92 LEU A N 1
ATOM 661 C CA . LEU A 1 92 ? -5.024 -16.892 -7.993 1.00 62.94 92 LEU A CA 1
ATOM 662 C C . LEU A 1 92 ? -4.938 -16.308 -9.406 1.00 62.94 92 LEU A C 1
ATOM 664 O O . LEU A 1 92 ? -3.930 -15.715 -9.752 1.00 62.94 92 LEU A O 1
ATOM 668 N N . GLY A 1 93 ? -6.021 -16.388 -10.175 1.00 56.25 93 GLY A N 1
ATOM 669 C CA . GLY A 1 93 ? -6.198 -15.726 -11.463 1.00 56.25 93 GLY A CA 1
ATOM 670 C C . GLY A 1 93 ? -6.446 -14.223 -11.360 1.00 56.25 93 GLY A C 1
ATOM 671 O O . GLY A 1 93 ? -6.187 -13.531 -12.328 1.00 56.25 93 GLY A O 1
ATOM 672 N N . ALA A 1 94 ? -6.884 -13.689 -10.221 1.00 57.59 94 ALA A N 1
ATOM 673 C CA . ALA A 1 94 ? -6.971 -12.253 -9.973 1.00 57.59 94 ALA A CA 1
ATOM 674 C C . ALA A 1 94 ? -5.609 -11.704 -9.570 1.00 57.59 94 ALA A C 1
ATOM 676 O O . ALA A 1 94 ? -5.263 -10.637 -10.034 1.00 57.59 94 ALA A O 1
ATOM 677 N N . ILE A 1 95 ? -4.815 -12.432 -8.780 1.00 61.88 95 ILE A N 1
ATOM 678 C CA . ILE A 1 95 ? -3.428 -12.063 -8.459 1.00 61.88 95 ILE A CA 1
ATOM 679 C C . ILE A 1 95 ? -2.563 -12.197 -9.707 1.00 61.88 95 ILE A C 1
ATOM 681 O O . ILE A 1 95 ? -1.948 -11.236 -10.144 1.00 61.88 95 ILE A O 1
ATOM 685 N N . ALA A 1 96 ? -2.560 -13.376 -10.330 1.00 59.38 96 ALA A N 1
ATOM 686 C CA . ALA A 1 96 ? -1.857 -13.582 -11.584 1.00 59.38 96 ALA A CA 1
ATOM 687 C C . ALA A 1 96 ? -2.420 -12.659 -12.662 1.00 59.38 96 ALA A C 1
ATOM 689 O O . ALA A 1 96 ? -1.653 -12.108 -13.420 1.00 59.38 96 ALA A O 1
ATOM 690 N N . GLY A 1 97 ? -3.729 -12.426 -12.721 1.00 58.19 97 GLY A N 1
ATOM 691 C CA . GLY A 1 97 ? -4.350 -11.536 -13.700 1.00 58.19 97 GLY A CA 1
ATOM 692 C C . GLY A 1 97 ? -4.081 -10.058 -13.454 1.00 58.19 97 GLY A C 1
ATOM 693 O O . GLY A 1 97 ? -3.970 -9.325 -14.425 1.00 58.19 97 GLY A O 1
ATOM 694 N N . THR A 1 98 ? -3.923 -9.593 -12.213 1.00 61.19 98 THR A N 1
ATOM 695 C CA . THR A 1 98 ? -3.487 -8.216 -11.943 1.00 61.19 98 THR A CA 1
ATOM 696 C C . THR A 1 98 ? -1.998 -8.066 -12.208 1.00 61.19 98 THR A C 1
ATOM 698 O O . THR A 1 98 ? -1.614 -7.110 -12.866 1.00 61.19 98 THR A O 1
ATOM 701 N N . THR A 1 99 ? -1.158 -9.024 -11.808 1.00 61.19 99 THR A N 1
ATOM 702 C CA . THR A 1 99 ? 0.284 -9.007 -12.109 1.00 61.19 99 THR A CA 1
ATOM 703 C C . THR A 1 99 ? 0.556 -9.131 -13.611 1.00 61.19 99 THR A C 1
ATOM 705 O O . THR A 1 99 ? 1.298 -8.334 -14.174 1.00 61.19 99 THR A O 1
ATOM 708 N N . LEU A 1 100 ? -0.079 -10.089 -14.287 1.00 64.06 100 LEU A N 1
ATOM 709 C CA . LEU A 1 100 ? 0.007 -10.272 -15.736 1.00 64.06 100 LEU A CA 1
ATOM 710 C C . LEU A 1 100 ? -0.728 -9.160 -16.480 1.00 64.06 100 LEU A C 1
ATOM 712 O O . LEU A 1 100 ? -0.288 -8.780 -17.547 1.00 64.06 100 LEU A O 1
ATOM 716 N N . GLY A 1 101 ? -1.821 -8.618 -15.950 1.00 63.12 101 GLY A N 1
ATOM 717 C CA . GLY A 1 101 ? -2.526 -7.482 -16.545 1.00 63.12 101 GLY A CA 1
ATOM 718 C C . GLY A 1 101 ? -1.687 -6.210 -16.504 1.00 63.12 101 GLY A C 1
ATOM 719 O O . GLY A 1 101 ? -1.650 -5.483 -17.487 1.00 63.12 101 GLY A O 1
ATOM 720 N N . VAL A 1 102 ? -0.949 -5.991 -15.416 1.00 63.28 102 VAL A N 1
ATOM 721 C CA . VAL A 1 102 ? 0.075 -4.945 -15.314 1.00 63.28 102 VAL A CA 1
ATOM 722 C C . VAL A 1 102 ? 1.207 -5.207 -16.310 1.00 63.28 102 VAL A C 1
ATOM 724 O O . VAL A 1 102 ? 1.541 -4.332 -17.099 1.00 63.28 102 VAL A O 1
ATOM 727 N N . PHE A 1 103 ? 1.752 -6.425 -16.342 1.00 64.31 103 PHE A N 1
ATOM 728 C CA . PHE A 1 103 ? 2.898 -6.764 -17.190 1.00 64.31 103 PHE A CA 1
ATOM 729 C C . PHE A 1 103 ? 2.568 -6.797 -18.697 1.00 64.31 103 PHE A C 1
ATOM 731 O O . PHE A 1 103 ? 3.239 -6.162 -19.501 1.00 64.31 103 PHE A O 1
ATOM 738 N N . PHE A 1 104 ? 1.511 -7.497 -19.111 1.00 66.56 104 PHE A N 1
ATOM 739 C CA . PHE A 1 104 ? 1.040 -7.506 -20.500 1.00 66.56 104 PHE A CA 1
ATOM 740 C C . PHE A 1 104 ? 0.392 -6.186 -20.898 1.00 66.56 104 PHE A C 1
ATOM 742 O O . PHE A 1 104 ? 0.496 -5.809 -22.059 1.00 66.56 104 PHE A O 1
ATOM 749 N N . GLY A 1 105 ? -0.254 -5.477 -19.969 1.00 65.38 105 GLY A N 1
ATOM 750 C CA . GLY A 1 105 ? -0.746 -4.121 -20.202 1.00 65.38 105 GLY A CA 1
ATOM 751 C C . GLY A 1 105 ? 0.398 -3.176 -20.549 1.00 65.38 105 GLY A C 1
ATOM 752 O O . GLY A 1 105 ? 0.294 -2.447 -21.529 1.00 65.38 105 GLY A O 1
ATOM 753 N N . ALA A 1 106 ? 1.521 -3.264 -19.830 1.00 64.62 106 ALA A N 1
ATOM 754 C CA . ALA A 1 106 ? 2.747 -2.540 -20.154 1.00 64.62 106 ALA A CA 1
ATOM 755 C C . ALA A 1 106 ? 3.240 -2.821 -21.571 1.00 64.62 106 ALA A C 1
ATOM 757 O O . ALA A 1 106 ? 3.350 -1.901 -22.378 1.00 64.62 106 ALA A O 1
ATOM 758 N N . LEU A 1 107 ? 3.458 -4.101 -21.887 1.00 70.00 107 LEU A N 1
ATOM 759 C CA . LEU A 1 107 ? 3.925 -4.528 -23.206 1.00 70.00 107 LEU A CA 1
ATOM 760 C C . LEU A 1 107 ? 2.959 -4.096 -24.315 1.00 70.00 107 LEU A C 1
ATOM 762 O O . LEU A 1 107 ? 3.378 -3.689 -25.396 1.00 70.00 107 LEU A O 1
ATOM 766 N N . PHE A 1 108 ? 1.655 -4.162 -24.046 1.00 73.44 108 PHE A N 1
ATOM 767 C CA . PHE A 1 108 ? 0.626 -3.741 -24.984 1.00 73.44 108 PHE A CA 1
ATOM 768 C C . PHE A 1 108 ? 0.636 -2.226 -25.202 1.00 73.44 108 PHE A C 1
ATOM 770 O O . PHE A 1 108 ? 0.579 -1.782 -26.347 1.00 73.44 108 PHE A O 1
ATOM 777 N N . PHE A 1 109 ? 0.735 -1.417 -24.146 1.00 70.69 109 PHE A N 1
ATOM 778 C CA . PHE A 1 109 ? 0.803 0.038 -24.284 1.00 70.69 109 PHE A CA 1
ATOM 779 C C . PHE A 1 109 ? 2.082 0.498 -24.971 1.00 70.69 109 PHE A C 1
ATOM 781 O O . PHE A 1 109 ? 2.013 1.408 -25.795 1.00 70.69 109 PHE A O 1
ATOM 788 N N . GLU A 1 110 ? 3.211 -0.146 -24.690 1.00 71.44 110 GLU A N 1
ATOM 789 C CA . GLU A 1 110 ? 4.482 0.097 -25.371 1.00 71.44 110 GLU A CA 1
ATOM 790 C C . GLU A 1 110 ? 4.380 -0.239 -26.863 1.00 71.44 110 GLU A C 1
ATOM 792 O O . GLU A 1 110 ? 4.771 0.556 -27.716 1.00 71.44 110 GLU A O 1
ATOM 797 N N . TRP A 1 111 ? 3.755 -1.367 -27.201 1.00 78.38 111 TRP A N 1
ATOM 798 C CA . TRP A 1 111 ? 3.487 -1.735 -28.588 1.00 78.38 111 TRP A CA 1
ATOM 799 C C . TRP A 1 111 ? 2.563 -0.729 -29.293 1.00 78.38 111 TRP A C 1
ATOM 801 O O . TRP A 1 111 ? 2.863 -0.302 -30.409 1.00 78.38 111 TRP A O 1
ATOM 811 N N . VAL A 1 112 ? 1.482 -0.278 -28.642 1.00 72.94 112 VAL A N 1
ATOM 812 C CA . VAL A 1 112 ? 0.594 0.767 -29.188 1.00 72.94 112 VAL A CA 1
ATOM 813 C C . VAL A 1 112 ? 1.349 2.087 -29.376 1.00 72.94 112 VAL A C 1
ATOM 815 O O . VAL A 1 112 ? 1.195 2.726 -30.412 1.00 72.94 112 VAL A O 1
ATOM 818 N N . GLN A 1 113 ? 2.188 2.499 -28.421 1.00 73.44 113 GLN A N 1
ATOM 819 C CA . GLN A 1 113 ? 3.020 3.701 -28.552 1.00 73.44 113 GLN A CA 1
ATOM 820 C C . GLN A 1 113 ? 4.051 3.581 -29.675 1.00 73.44 113 GLN A C 1
ATOM 822 O O . GLN A 1 113 ? 4.244 4.537 -30.421 1.00 73.44 113 GLN A O 1
ATOM 827 N N . SER A 1 114 ? 4.666 2.411 -29.842 1.00 73.75 114 SER A N 1
ATOM 828 C CA . SER A 1 114 ? 5.561 2.132 -30.963 1.00 73.75 114 SER A CA 1
ATOM 829 C C . SER A 1 114 ? 4.828 2.287 -32.294 1.00 73.75 114 SER A C 1
ATOM 831 O O . SER A 1 114 ? 5.317 2.982 -33.183 1.00 73.75 114 SER A O 1
ATOM 833 N N . LEU A 1 115 ? 3.616 1.739 -32.425 1.00 73.81 115 LEU A N 1
ATOM 834 C CA . LEU A 1 115 ? 2.800 1.923 -33.627 1.00 73.81 115 LEU A CA 1
ATOM 835 C C . LEU A 1 115 ? 2.459 3.395 -33.893 1.00 73.81 115 LEU A C 1
ATOM 837 O O . LEU A 1 115 ? 2.534 3.826 -35.042 1.00 73.81 115 LEU A O 1
ATOM 841 N N . ILE A 1 116 ? 2.128 4.165 -32.849 1.00 71.12 116 ILE A N 1
ATOM 842 C CA . ILE A 1 116 ? 1.900 5.615 -32.958 1.00 71.12 116 ILE A CA 1
ATOM 843 C C . ILE A 1 116 ? 3.171 6.301 -33.477 1.00 71.12 116 ILE A C 1
ATOM 845 O O . ILE A 1 116 ? 3.105 7.050 -34.443 1.00 71.12 116 ILE A O 1
ATOM 849 N N . GLY A 1 117 ? 4.338 5.998 -32.901 1.00 67.69 117 GLY A N 1
ATOM 850 C CA . GLY A 1 117 ? 5.615 6.596 -33.302 1.00 67.69 117 GLY A CA 1
ATOM 851 C C . GLY A 1 117 ? 6.012 6.297 -34.753 1.00 67.69 117 GLY A C 1
ATOM 852 O O . GLY A 1 117 ? 6.521 7.177 -35.446 1.00 67.69 117 GLY A O 1
ATOM 853 N N . HIS A 1 118 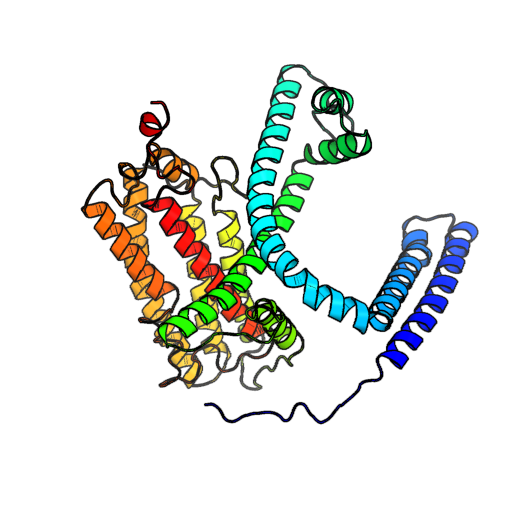? 5.734 5.085 -35.245 1.00 69.75 118 HIS A N 1
ATOM 854 C CA . HIS A 1 118 ? 5.952 4.734 -36.653 1.00 69.75 118 HIS A CA 1
ATOM 855 C C . HIS A 1 118 ? 4.972 5.464 -37.586 1.00 69.75 118 HIS A C 1
ATOM 857 O O . HIS A 1 118 ? 5.381 5.906 -38.656 1.00 69.75 118 HIS A O 1
ATOM 863 N N . ALA A 1 119 ? 3.710 5.635 -37.180 1.00 62.91 119 ALA A N 1
ATOM 864 C CA . ALA A 1 119 ? 2.700 6.360 -37.956 1.00 62.91 119 ALA A CA 1
ATOM 865 C C . ALA A 1 119 ? 2.944 7.885 -37.979 1.00 62.91 119 ALA A C 1
ATOM 867 O O . ALA A 1 119 ? 2.762 8.530 -39.014 1.00 62.91 119 ALA A O 1
ATOM 868 N N . ALA A 1 120 ? 3.415 8.458 -36.867 1.00 58.97 120 ALA A N 1
ATOM 869 C CA . ALA A 1 120 ? 3.704 9.886 -36.718 1.00 58.97 120 ALA A CA 1
ATOM 870 C C . ALA A 1 120 ? 4.871 10.360 -37.601 1.00 58.97 120 ALA A C 1
ATOM 872 O O . ALA A 1 120 ? 4.857 11.491 -38.086 1.00 58.97 120 ALA A O 1
ATOM 873 N N . ASN A 1 121 ? 5.853 9.491 -37.869 1.00 59.41 121 ASN A N 1
ATOM 874 C CA . ASN A 1 121 ? 6.958 9.795 -38.784 1.00 59.41 121 ASN A CA 1
ATOM 875 C C . ASN A 1 121 ? 6.523 9.893 -40.257 1.00 59.41 121 ASN A C 1
ATOM 877 O O . ASN A 1 121 ? 7.272 10.444 -41.063 1.00 59.41 121 ASN A O 1
ATOM 881 N N . ASP A 1 122 ? 5.337 9.385 -40.614 1.00 60.53 122 ASP A N 1
ATOM 882 C CA . ASP A 1 122 ? 4.944 9.190 -42.011 1.00 60.53 122 ASP A CA 1
ATOM 883 C C . ASP A 1 122 ? 3.893 10.205 -42.521 1.00 60.53 122 ASP A C 1
ATOM 885 O O . ASP A 1 122 ? 3.734 10.320 -43.740 1.00 60.53 122 ASP A O 1
ATOM 889 N N . ARG A 1 123 ? 3.167 10.983 -41.674 1.00 54.81 123 ARG A N 1
ATOM 890 C CA . ARG A 1 123 ? 2.104 11.916 -42.160 1.00 54.81 123 ARG A CA 1
ATOM 891 C C . ARG A 1 123 ? 1.761 13.173 -41.337 1.00 54.81 123 ARG A C 1
ATOM 893 O O . ARG A 1 123 ? 1.704 13.185 -40.119 1.00 54.81 123 ARG A O 1
ATOM 900 N N . THR A 1 124 ? 1.322 14.195 -42.088 1.00 50.56 124 THR A N 1
ATOM 901 C CA . THR A 1 124 ? 0.705 15.488 -41.707 1.00 50.56 124 THR A CA 1
ATOM 902 C C . THR A 1 124 ? -0.839 15.466 -41.617 1.00 50.56 124 THR A C 1
ATOM 904 O O . THR A 1 124 ? -1.491 16.478 -41.888 1.00 50.56 124 THR A O 1
ATOM 907 N N . ARG A 1 125 ? -1.484 14.327 -41.316 1.00 51.72 125 ARG A N 1
ATOM 908 C CA . ARG A 1 125 ? -2.959 14.206 -41.391 1.00 51.72 125 ARG A CA 1
ATOM 909 C C . ARG A 1 125 ? -3.585 13.608 -40.133 1.00 51.72 125 ARG A C 1
ATOM 911 O O . ARG A 1 125 ? -3.415 12.430 -39.857 1.00 51.72 125 ARG A O 1
ATOM 918 N N . PHE A 1 126 ? -4.397 14.419 -39.458 1.00 51.84 126 PHE A N 1
ATOM 919 C CA . PHE A 1 126 ? -5.228 14.027 -38.322 1.00 51.84 126 PHE A CA 1
ATOM 920 C C . PHE A 1 126 ? -6.524 13.350 -38.794 1.00 51.84 126 PHE A C 1
ATOM 922 O O . PHE A 1 126 ? -7.210 13.864 -39.682 1.00 51.84 126 PHE A O 1
ATOM 929 N N . THR A 1 127 ? -6.880 12.209 -38.201 1.00 53.59 127 THR A N 1
ATOM 930 C CA . THR A 1 127 ? -8.205 11.592 -38.390 1.00 53.59 127 THR A CA 1
ATOM 931 C C . THR A 1 127 ? -9.274 12.314 -37.555 1.00 53.59 127 THR A C 1
ATOM 933 O O . THR A 1 127 ? -8.957 13.112 -36.669 1.00 53.59 127 THR A O 1
ATOM 936 N N . TYR A 1 128 ? -10.564 12.068 -37.827 1.00 49.16 128 TYR A N 1
ATOM 937 C CA . TYR A 1 128 ? -11.647 12.601 -36.987 1.00 49.16 128 TYR A CA 1
ATOM 938 C C . TYR A 1 128 ? -11.442 12.171 -35.522 1.00 49.16 128 TYR A C 1
ATOM 940 O O . TYR A 1 128 ? -11.170 11.003 -35.261 1.00 49.16 128 TYR A O 1
ATOM 948 N N . PHE A 1 129 ? -11.584 13.125 -34.592 1.00 54.03 129 PHE A N 1
ATOM 949 C CA . PHE A 1 129 ? -11.230 13.048 -33.159 1.00 54.03 129 PHE A CA 1
ATOM 950 C C . PHE A 1 129 ? -9.737 13.175 -32.796 1.00 54.03 129 PHE A C 1
ATOM 952 O O . PHE A 1 129 ? -9.409 13.096 -31.616 1.00 54.03 129 PHE A O 1
ATOM 959 N N . GLY A 1 130 ? -8.839 13.445 -33.752 1.00 57.59 130 GLY A N 1
ATOM 960 C CA . GLY A 1 130 ? -7.425 13.735 -33.459 1.00 57.59 130 GLY A CA 1
ATOM 961 C C . GLY A 1 130 ? -6.554 12.498 -33.210 1.00 57.59 130 GLY A C 1
ATOM 962 O O . GLY A 1 130 ? -5.520 12.612 -32.562 1.00 57.59 130 GLY A O 1
ATOM 963 N N . GLY A 1 131 ? -6.969 11.324 -33.696 1.00 59.94 131 GLY A N 1
ATOM 964 C CA . GLY A 1 131 ? -6.173 10.095 -33.645 1.00 59.94 131 GLY A CA 1
ATOM 965 C C . GLY A 1 131 ? -5.106 10.032 -34.746 1.00 59.94 131 GLY A C 1
ATOM 966 O O . GLY A 1 131 ? -5.368 10.431 -35.887 1.00 59.94 131 GLY A O 1
ATOM 967 N N . GLU A 1 132 ? -3.923 9.519 -34.406 1.00 65.00 132 GLU A N 1
ATOM 968 C CA . GLU A 1 132 ? -2.778 9.374 -35.321 1.00 65.00 132 GLU A CA 1
ATOM 969 C C . GLU A 1 132 ? -2.783 8.033 -36.085 1.00 65.00 132 GLU A C 1
ATOM 971 O O . GLU A 1 132 ? -2.147 7.944 -37.129 1.00 65.00 132 GLU A O 1
ATOM 976 N N . LEU A 1 133 ? -3.540 7.016 -35.633 1.00 67.88 133 LEU A N 1
ATOM 977 C CA . LEU A 1 133 ? -3.596 5.686 -36.266 1.00 67.88 133 LEU A CA 1
ATOM 978 C C . LEU A 1 133 ? -4.870 5.428 -37.078 1.00 67.88 133 LEU A C 1
ATOM 980 O O . LEU A 1 133 ? -6.000 5.616 -36.606 1.00 67.88 133 LEU A O 1
ATOM 984 N N . LEU A 1 134 ? -4.700 4.854 -38.271 1.00 70.19 134 LEU A N 1
ATOM 985 C CA . LEU A 1 134 ? -5.794 4.311 -39.077 1.00 70.19 134 LEU A CA 1
ATOM 986 C C . LEU A 1 134 ? -6.090 2.845 -38.733 1.00 70.19 134 LEU A C 1
ATOM 988 O O . LEU A 1 134 ? -5.201 2.038 -38.462 1.00 70.19 134 LEU A O 1
ATOM 992 N N . LEU A 1 135 ? -7.364 2.451 -38.856 1.00 68.44 135 LEU A N 1
ATOM 993 C CA . LEU A 1 135 ? -7.789 1.056 -38.663 1.00 68.44 135 LEU A CA 1
ATOM 994 C C . LEU A 1 135 ? -7.066 0.081 -39.613 1.00 68.44 135 LEU A C 1
ATOM 996 O O . LEU A 1 135 ? -6.870 -1.081 -39.274 1.00 68.44 135 LEU A O 1
ATOM 1000 N N . SER A 1 136 ? -6.671 0.554 -40.800 1.00 67.81 136 SER A N 1
ATOM 1001 C CA . SER A 1 136 ? -5.917 -0.218 -41.792 1.00 67.81 136 SER A CA 1
ATOM 1002 C C . SER A 1 136 ? -4.470 -0.484 -41.377 1.00 67.81 136 SER A C 1
ATOM 1004 O O . SER A 1 136 ? -3.939 -1.536 -41.711 1.00 67.81 136 SER A O 1
ATOM 1006 N N . GLU A 1 137 ? -3.842 0.434 -40.643 1.00 72.00 137 GLU A N 1
ATOM 1007 C CA . GLU A 1 137 ? -2.471 0.279 -40.134 1.00 72.00 137 GLU A CA 1
ATOM 1008 C C . GLU A 1 137 ? -2.450 -0.721 -38.974 1.00 72.00 137 GLU A C 1
ATOM 1010 O O . GLU A 1 137 ? -1.607 -1.614 -38.930 1.00 72.00 137 GLU A O 1
ATOM 1015 N N . ILE A 1 138 ? -3.466 -0.670 -38.106 1.00 69.44 138 ILE A N 1
ATOM 1016 C CA . ILE A 1 138 ? -3.689 -1.677 -37.058 1.00 69.44 138 ILE A CA 1
ATOM 1017 C C . ILE A 1 138 ? -3.980 -3.051 -37.678 1.00 69.44 138 ILE A C 1
ATOM 1019 O O . ILE A 1 138 ? -3.473 -4.068 -37.205 1.00 69.44 138 ILE A O 1
ATOM 1023 N N . ALA A 1 139 ? -4.769 -3.098 -38.756 1.00 70.56 139 ALA A N 1
ATOM 1024 C CA . ALA A 1 139 ? -5.046 -4.339 -39.475 1.00 70.56 139 ALA A CA 1
ATOM 1025 C C . ALA A 1 139 ? -3.800 -4.909 -40.175 1.00 70.56 139 ALA A C 1
ATOM 1027 O O . ALA A 1 139 ? -3.659 -6.127 -40.248 1.00 70.56 139 ALA A O 1
ATOM 1028 N N . ALA A 1 140 ? -2.882 -4.056 -40.644 1.00 72.88 140 ALA A N 1
ATOM 1029 C CA . ALA A 1 140 ? -1.593 -4.481 -41.188 1.00 72.88 140 ALA A CA 1
ATOM 1030 C C . ALA A 1 140 ?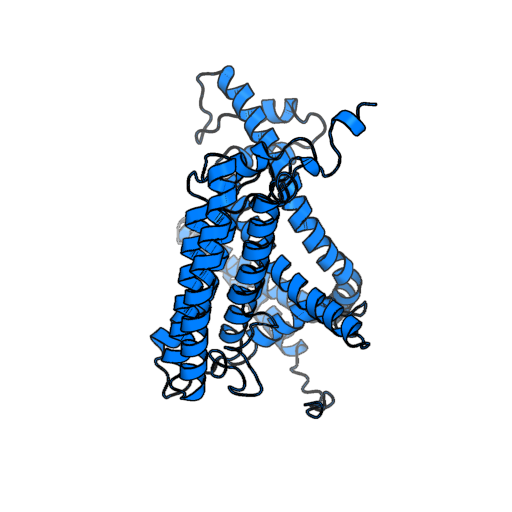 -0.652 -5.017 -40.095 1.00 72.88 140 ALA A C 1
ATOM 1032 O O . ALA A 1 140 ? 0.046 -6.003 -40.323 1.00 72.88 140 ALA A O 1
ATOM 1033 N N . ALA A 1 141 ? -0.671 -4.418 -38.900 1.00 73.06 141 ALA A N 1
ATOM 1034 C CA . ALA A 1 141 ? 0.109 -4.876 -37.750 1.00 73.06 141 ALA A CA 1
ATOM 1035 C C . ALA A 1 141 ? -0.432 -6.182 -37.127 1.00 73.06 141 ALA A C 1
ATOM 1037 O O . ALA A 1 141 ? 0.329 -6.961 -36.556 1.00 73.06 141 ALA A O 1
ATOM 1038 N N . LEU A 1 142 ? -1.740 -6.445 -37.242 1.00 76.88 142 LEU A N 1
ATOM 1039 C CA . LEU A 1 142 ? -2.414 -7.634 -36.705 1.00 76.88 142 LEU A CA 1
ATOM 1040 C C . LEU A 1 142 ? -3.287 -8.326 -37.774 1.00 76.88 142 LEU A C 1
ATOM 1042 O O . LEU A 1 142 ? -4.516 -8.350 -37.644 1.00 76.88 142 LEU A O 1
ATOM 1046 N N . PRO A 1 143 ? -2.693 -8.942 -38.813 1.00 72.69 143 PRO A N 1
ATOM 1047 C CA . PRO A 1 143 ? -3.436 -9.429 -39.982 1.00 72.69 143 PRO A CA 1
ATOM 1048 C C . PRO A 1 143 ? -4.399 -10.589 -39.678 1.00 72.69 143 PRO A C 1
ATOM 1050 O O . PRO A 1 143 ? -5.392 -10.766 -40.378 1.00 72.69 143 PRO A O 1
ATOM 1053 N N . ASN A 1 144 ? -4.144 -11.356 -38.614 1.00 80.44 144 ASN A N 1
ATOM 1054 C CA . ASN A 1 144 ? -4.901 -12.569 -38.279 1.00 80.44 144 ASN A CA 1
ATOM 1055 C C . ASN A 1 144 ? -6.092 -12.335 -37.330 1.00 80.44 144 ASN A C 1
ATOM 1057 O O . ASN A 1 144 ? -6.780 -13.290 -36.970 1.00 80.44 144 ASN A O 1
ATOM 1061 N N . LEU A 1 145 ? -6.330 -11.098 -36.880 1.00 79.81 145 LEU A N 1
ATOM 1062 C CA . LEU A 1 145 ? -7.374 -10.793 -35.895 1.00 79.81 145 LEU A CA 1
ATOM 1063 C C . LEU A 1 145 ? -8.652 -10.236 -36.544 1.00 79.81 145 LEU A C 1
ATOM 1065 O O . LEU A 1 145 ? -8.593 -9.570 -37.578 1.00 79.81 145 LEU A O 1
ATOM 1069 N N . PRO A 1 146 ? -9.836 -10.492 -35.951 1.00 82.69 146 PRO A N 1
ATOM 1070 C CA . PRO A 1 146 ? -11.090 -9.969 -36.473 1.00 82.69 146 PRO A CA 1
ATOM 1071 C C . PRO A 1 146 ? -11.150 -8.442 -36.335 1.00 82.69 146 PRO A C 1
ATOM 1073 O O . PRO A 1 146 ? -10.654 -7.874 -35.363 1.00 82.69 146 PRO A O 1
ATOM 1076 N N . ARG A 1 147 ? -11.859 -7.780 -37.260 1.00 73.25 147 ARG A N 1
ATOM 1077 C CA . ARG A 1 147 ? -12.004 -6.307 -37.315 1.00 73.25 147 ARG A CA 1
ATOM 1078 C C . ARG A 1 147 ? -12.488 -5.669 -36.008 1.00 73.25 147 ARG A C 1
ATOM 1080 O O . ARG A 1 147 ? -12.177 -4.516 -35.733 1.00 73.25 147 ARG A O 1
ATOM 1087 N N . LEU A 1 148 ? -13.232 -6.420 -35.197 1.00 75.44 148 LEU A N 1
ATOM 1088 C CA . LEU A 1 148 ? -13.708 -5.978 -33.885 1.00 75.44 148 LEU A CA 1
ATOM 1089 C C . LEU A 1 148 ? -12.539 -5.748 -32.910 1.00 75.44 148 LEU A C 1
ATOM 1091 O O . LEU A 1 148 ? -12.537 -4.769 -32.171 1.00 75.44 148 LEU A O 1
ATOM 1095 N N . VAL A 1 149 ? -11.505 -6.592 -32.969 1.00 73.88 149 VAL A N 1
ATOM 1096 C CA . VAL A 1 149 ? -10.286 -6.438 -32.164 1.00 73.88 149 VAL A CA 1
ATOM 1097 C C . VAL A 1 149 ? -9.455 -5.260 -32.666 1.00 73.88 149 VAL A C 1
ATOM 1099 O O . VAL A 1 149 ? -8.959 -4.490 -31.852 1.00 73.88 149 VAL A O 1
ATOM 1102 N N . HIS A 1 150 ? -9.379 -5.035 -33.982 1.00 75.31 150 HIS A N 1
ATOM 1103 C CA . HIS A 1 150 ? -8.738 -3.828 -34.530 1.00 75.31 150 HIS A CA 1
ATOM 1104 C C . HIS A 1 150 ? -9.430 -2.546 -34.053 1.00 75.31 150 HIS A C 1
ATOM 1106 O O . HIS A 1 150 ? -8.756 -1.597 -33.662 1.00 75.31 150 HIS A O 1
ATOM 1112 N N . GLY A 1 151 ? -10.767 -2.539 -34.013 1.00 74.75 151 GLY A N 1
ATOM 1113 C CA . GLY A 1 151 ? -11.556 -1.439 -33.451 1.00 74.75 151 GLY A CA 1
ATOM 1114 C C . GLY A 1 151 ? -11.323 -1.219 -31.955 1.00 74.75 151 GLY A C 1
ATOM 1115 O O . GLY A 1 151 ? -11.226 -0.078 -31.515 1.00 74.75 151 GLY A O 1
ATOM 1116 N N . ALA A 1 152 ? -11.171 -2.293 -31.177 1.00 76.81 152 ALA A N 1
ATOM 1117 C CA . ALA A 1 152 ? -10.837 -2.194 -29.758 1.00 76.81 152 ALA A CA 1
ATOM 1118 C C . ALA A 1 152 ? -9.428 -1.613 -29.537 1.00 76.81 152 ALA A C 1
ATOM 1120 O O . ALA A 1 152 ? -9.263 -0.721 -28.710 1.00 76.81 152 ALA A O 1
ATOM 1121 N N . VAL A 1 153 ? -8.432 -2.060 -30.312 1.00 75.19 153 VAL A N 1
ATOM 1122 C CA . VAL A 1 153 ? -7.052 -1.537 -30.271 1.00 75.19 153 VAL A CA 1
ATOM 1123 C C . VAL A 1 153 ? -7.008 -0.057 -30.666 1.00 75.19 153 VAL A C 1
ATOM 1125 O O . VAL A 1 153 ? -6.292 0.723 -30.044 1.00 75.19 153 VAL A O 1
ATOM 1128 N N . TRP A 1 154 ? -7.829 0.360 -31.634 1.00 76.31 154 TRP A N 1
ATOM 1129 C CA . TRP A 1 154 ? -7.921 1.755 -32.077 1.00 76.31 154 TRP A CA 1
ATOM 1130 C C . TRP A 1 154 ? -8.331 2.723 -30.956 1.00 76.31 154 TRP A C 1
ATOM 1132 O O . TRP A 1 154 ? -7.872 3.863 -30.932 1.00 76.31 154 TRP A O 1
ATOM 1142 N N . LEU A 1 155 ? -9.134 2.286 -29.979 1.00 77.31 155 LEU A N 1
ATOM 1143 C CA . LEU A 1 155 ? -9.515 3.126 -28.834 1.00 77.31 155 LEU A CA 1
ATOM 1144 C C . LEU A 1 155 ? -8.323 3.459 -27.923 1.00 77.31 155 LEU A C 1
ATOM 1146 O O . LEU A 1 155 ? -8.307 4.522 -27.305 1.00 77.31 155 LEU A O 1
ATOM 1150 N N . PHE A 1 156 ? -7.306 2.597 -27.868 1.00 74.88 156 PHE A N 1
ATOM 1151 C CA . PHE A 1 156 ? -6.127 2.790 -27.021 1.00 74.88 156 PHE A CA 1
ATOM 1152 C C . PHE A 1 156 ? -5.139 3.831 -27.553 1.00 74.88 156 PHE A C 1
ATOM 1154 O O . PHE A 1 156 ? -4.204 4.190 -26.840 1.00 74.88 156 PHE A O 1
ATOM 1161 N N . GLN A 1 157 ? -5.341 4.371 -28.759 1.00 71.12 157 GLN A N 1
ATOM 1162 C CA . GLN A 1 157 ? -4.541 5.509 -29.219 1.00 71.12 157 GLN A CA 1
ATOM 1163 C C . GLN A 1 157 ? -4.783 6.750 -28.341 1.00 71.12 157 GLN A C 1
ATOM 1165 O O . GLN A 1 157 ? -3.863 7.526 -28.069 1.00 71.12 157 GLN A O 1
ATOM 1170 N N . PHE A 1 158 ? -6.013 6.916 -27.837 1.00 77.56 158 PHE A N 1
ATOM 1171 C CA . PHE A 1 158 ? -6.394 8.083 -27.056 1.00 77.56 158 PHE A CA 1
ATOM 1172 C C . PHE A 1 158 ? -5.768 8.011 -25.657 1.00 77.56 158 PHE A C 1
ATOM 1174 O O . PHE A 1 158 ? -5.969 7.016 -24.952 1.00 77.56 158 PHE A O 1
ATOM 1181 N N . PRO A 1 159 ? -5.047 9.060 -25.217 1.00 71.75 159 PRO A N 1
ATOM 1182 C CA . PRO A 1 159 ? -4.465 9.109 -23.876 1.00 71.75 159 PRO A CA 1
ATOM 1183 C C . PRO A 1 159 ? -5.505 8.864 -22.775 1.00 71.75 159 PRO A C 1
ATOM 1185 O O . PRO A 1 159 ? -5.289 8.026 -21.911 1.00 71.75 159 PRO A O 1
ATOM 1188 N N . LEU A 1 160 ? -6.694 9.470 -22.890 1.00 74.25 160 LEU A N 1
ATOM 1189 C CA . LEU A 1 160 ? -7.774 9.324 -21.907 1.00 74.25 160 LEU A CA 1
ATOM 1190 C C . LEU A 1 160 ? -8.234 7.869 -21.713 1.00 74.25 160 LEU A C 1
ATOM 1192 O O . LEU A 1 160 ? -8.523 7.455 -20.595 1.00 74.25 160 LEU A O 1
ATOM 1196 N N . VAL A 1 161 ? -8.316 7.084 -22.791 1.00 76.69 161 VAL A N 1
ATOM 1197 C CA . VAL A 1 161 ? -8.731 5.674 -22.707 1.00 76.69 161 VAL A CA 1
ATOM 1198 C C . VAL A 1 161 ? -7.659 4.854 -21.996 1.00 76.69 161 VAL A C 1
ATOM 1200 O O . VAL A 1 161 ? -7.988 4.040 -21.134 1.00 76.69 161 VAL A O 1
ATOM 1203 N N . ARG A 1 162 ? -6.380 5.102 -22.308 1.00 72.56 162 ARG A N 1
ATOM 1204 C CA . ARG A 1 162 ? -5.251 4.475 -21.608 1.00 72.56 162 ARG A CA 1
ATOM 1205 C C . ARG A 1 162 ? -5.247 4.842 -20.127 1.00 72.56 162 ARG A C 1
ATOM 1207 O O . ARG A 1 162 ? -5.153 3.944 -19.299 1.00 72.56 162 ARG A O 1
ATOM 1214 N N . ASP A 1 163 ? -5.453 6.113 -19.796 1.00 72.31 163 ASP A N 1
ATOM 1215 C CA . ASP A 1 163 ? -5.490 6.599 -18.414 1.00 72.31 163 ASP A CA 1
ATOM 1216 C C . ASP A 1 163 ? -6.643 5.978 -17.612 1.00 72.31 163 ASP A C 1
ATOM 1218 O O . ASP A 1 163 ? -6.441 5.547 -16.478 1.00 72.31 163 ASP A O 1
ATOM 1222 N N . LEU A 1 164 ? -7.843 5.860 -18.194 1.00 75.38 164 LEU A N 1
ATOM 1223 C CA . LEU A 1 164 ? -8.992 5.226 -17.533 1.00 75.38 164 LEU A CA 1
ATOM 1224 C C . LEU A 1 164 ? -8.788 3.723 -17.311 1.00 75.38 164 LEU A C 1
ATOM 1226 O O . LEU A 1 164 ? -9.147 3.200 -16.253 1.00 75.38 164 LEU A O 1
ATOM 1230 N N . VAL A 1 165 ? -8.204 3.024 -18.286 1.00 75.69 165 VAL A N 1
ATOM 1231 C CA . VAL A 1 165 ? -7.872 1.600 -18.145 1.00 75.69 165 VAL A CA 1
ATOM 1232 C C . VAL A 1 165 ? -6.785 1.413 -17.090 1.00 75.69 165 VAL A C 1
ATOM 1234 O O . VAL A 1 165 ? -6.945 0.572 -16.206 1.00 75.69 165 VAL A O 1
ATOM 1237 N N . ASN A 1 166 ? -5.742 2.245 -17.112 1.00 70.00 166 ASN A N 1
ATOM 1238 C CA . ASN A 1 166 ? -4.695 2.267 -16.094 1.00 70.00 166 ASN A CA 1
ATOM 1239 C C . ASN A 1 166 ? -5.276 2.507 -14.702 1.00 70.00 166 ASN A C 1
ATOM 1241 O O . ASN A 1 166 ? -4.965 1.757 -13.785 1.00 70.00 166 ASN A O 1
ATOM 1245 N N . LEU A 1 167 ? -6.187 3.468 -14.543 1.00 70.88 167 LEU A N 1
ATOM 1246 C CA . LEU A 1 167 ? -6.857 3.739 -13.270 1.00 70.88 167 LEU A CA 1
ATOM 1247 C C . LEU A 1 167 ? -7.672 2.533 -12.776 1.00 70.88 167 LEU A C 1
ATOM 1249 O O . LEU A 1 167 ? -7.626 2.202 -11.591 1.00 70.88 167 LEU A O 1
ATOM 1253 N N . GLY A 1 168 ? -8.364 1.829 -13.675 1.00 72.81 168 GLY A N 1
ATOM 1254 C CA . GLY A 1 168 ? -9.046 0.573 -13.352 1.00 72.81 168 GLY A CA 1
ATOM 1255 C C . GLY A 1 168 ? -8.083 -0.525 -12.885 1.00 72.81 168 GLY A C 1
ATOM 1256 O O . GLY A 1 168 ? -8.372 -1.224 -11.911 1.00 72.81 168 GLY A O 1
ATOM 1257 N N . VAL A 1 169 ? -6.917 -0.646 -13.526 1.00 71.94 169 VAL A N 1
ATOM 1258 C CA . VAL A 1 169 ? -5.860 -1.592 -13.130 1.00 71.94 169 VAL A CA 1
ATOM 1259 C C . VAL A 1 169 ? -5.258 -1.214 -11.775 1.00 71.94 169 VAL A C 1
ATOM 1261 O O . VAL A 1 169 ? -5.142 -2.094 -10.925 1.00 71.94 169 VAL A O 1
ATOM 1264 N N . ILE A 1 170 ? -4.955 0.067 -11.526 1.00 69.81 170 ILE A N 1
ATOM 1265 C CA . ILE A 1 170 ? -4.498 0.584 -10.220 1.00 69.81 170 ILE A CA 1
ATOM 1266 C C . ILE A 1 170 ? -5.485 0.174 -9.139 1.00 69.81 170 ILE A C 1
ATOM 1268 O O . ILE A 1 170 ? -5.108 -0.448 -8.149 1.00 69.81 170 ILE A O 1
ATOM 1272 N N . PHE A 1 171 ? -6.764 0.486 -9.344 1.00 71.50 171 PHE A N 1
ATOM 1273 C CA . PHE A 1 171 ? -7.795 0.185 -8.365 1.00 71.50 171 PHE A CA 1
ATOM 1274 C C . PHE A 1 171 ? -7.899 -1.325 -8.117 1.00 71.50 171 PHE A C 1
ATOM 1276 O O . PHE A 1 171 ? -8.026 -1.756 -6.973 1.00 71.50 171 PHE A O 1
ATOM 1283 N N . GLY A 1 172 ? -7.770 -2.148 -9.161 1.00 74.06 172 GLY A N 1
ATOM 1284 C CA . GLY A 1 172 ? -7.711 -3.604 -9.039 1.00 74.06 172 GLY A CA 1
ATOM 1285 C C . GLY A 1 172 ? -6.508 -4.092 -8.225 1.00 74.06 172 GLY A C 1
ATOM 1286 O O . GLY A 1 172 ? -6.682 -4.855 -7.277 1.00 74.06 172 GLY A O 1
ATOM 1287 N N . VAL A 1 173 ? -5.298 -3.631 -8.550 1.00 72.25 173 VAL A N 1
ATOM 1288 C CA . VAL A 1 173 ? -4.051 -3.998 -7.853 1.00 72.25 173 VAL A CA 1
ATOM 1289 C C . VAL A 1 173 ? -4.121 -3.592 -6.384 1.00 72.25 173 VAL A C 1
ATOM 1291 O O . VAL A 1 173 ? -3.895 -4.426 -5.507 1.00 72.25 173 VAL A O 1
ATOM 1294 N N . ILE A 1 174 ? -4.514 -2.348 -6.115 1.00 72.31 174 ILE A N 1
ATOM 1295 C CA . ILE A 1 174 ? -4.619 -1.797 -4.764 1.00 72.31 174 ILE A CA 1
ATOM 1296 C C . ILE A 1 174 ? -5.645 -2.551 -3.934 1.00 72.31 174 ILE A C 1
ATOM 1298 O O . ILE A 1 174 ? -5.422 -2.694 -2.746 1.00 72.31 174 ILE A O 1
ATOM 1302 N N . ASN A 1 175 ? -6.738 -3.059 -4.510 1.00 75.25 175 ASN A N 1
ATOM 1303 C CA . ASN A 1 175 ? -7.729 -3.824 -3.750 1.00 75.25 175 ASN A CA 1
ATOM 1304 C C . ASN A 1 175 ? -7.318 -5.293 -3.539 1.00 75.25 175 ASN A C 1
ATOM 1306 O O . ASN A 1 175 ? -7.541 -5.869 -2.472 1.00 75.25 175 ASN A O 1
ATOM 1310 N N . VAL A 1 176 ? -6.715 -5.919 -4.552 1.00 79.50 176 VAL A N 1
ATOM 1311 C CA . VAL A 1 176 ? -6.414 -7.359 -4.547 1.00 79.50 176 VAL A CA 1
ATOM 1312 C C . VAL A 1 176 ? -5.149 -7.677 -3.752 1.00 79.50 176 VAL A C 1
ATOM 1314 O O . VAL A 1 176 ? -5.129 -8.669 -3.021 1.00 79.50 176 VAL A O 1
ATOM 1317 N N . VAL A 1 177 ? -4.103 -6.855 -3.862 1.00 79.19 177 VAL A N 1
ATOM 1318 C CA . VAL A 1 177 ? -2.802 -7.137 -3.238 1.00 79.19 177 VAL A CA 1
ATOM 1319 C C . VAL A 1 177 ? -2.875 -7.106 -1.705 1.00 79.19 177 VAL A C 1
ATOM 1321 O O . VAL A 1 177 ? -2.533 -8.122 -1.095 1.00 79.19 177 VAL A O 1
ATOM 1324 N N . PRO A 1 178 ? -3.394 -6.054 -1.045 1.00 79.19 178 PRO A N 1
ATOM 1325 C CA . PRO A 1 178 ? -3.548 -6.039 0.411 1.00 79.19 178 PRO A CA 1
ATOM 1326 C C . PRO A 1 178 ? -4.491 -7.145 0.900 1.00 79.19 178 PRO A C 1
ATOM 1328 O O . PRO A 1 178 ? -4.209 -7.813 1.894 1.00 79.19 178 PRO A O 1
ATOM 1331 N N . ALA A 1 179 ? -5.571 -7.430 0.158 1.00 81.75 179 ALA A N 1
ATOM 1332 C CA . ALA A 1 179 ? -6.479 -8.525 0.492 1.00 81.75 179 ALA A CA 1
ATOM 1333 C C . ALA A 1 179 ? -5.776 -9.898 0.483 1.00 81.75 179 ALA A C 1
ATOM 1335 O O . ALA A 1 179 ? -6.036 -10.759 1.337 1.00 81.75 179 ALA A O 1
ATOM 1336 N N . TYR A 1 180 ? -4.859 -10.100 -0.462 1.00 82.38 180 TYR A N 1
ATOM 1337 C CA . TYR A 1 180 ? -3.994 -11.270 -0.490 1.00 82.38 180 TYR A CA 1
ATOM 1338 C C . TYR A 1 180 ? -2.995 -11.274 0.670 1.00 82.38 180 TYR A C 1
ATOM 1340 O O . TYR A 1 180 ? -2.857 -12.302 1.334 1.00 82.38 180 TYR A O 1
ATOM 1348 N N . MET A 1 181 ? -2.343 -10.145 0.958 1.00 83.75 181 MET A N 1
ATOM 1349 C CA . MET A 1 181 ? -1.366 -10.030 2.047 1.00 83.75 181 MET A CA 1
ATOM 1350 C C . MET A 1 181 ? -1.983 -10.372 3.406 1.00 83.75 181 MET A C 1
ATOM 1352 O O . MET A 1 181 ? -1.380 -11.135 4.156 1.00 83.75 181 MET A O 1
ATOM 1356 N N . ILE A 1 182 ? -3.220 -9.944 3.679 1.00 86.44 182 ILE A N 1
ATOM 1357 C CA . ILE A 1 182 ? -3.968 -10.324 4.893 1.00 86.44 182 ILE A CA 1
ATOM 1358 C C . ILE A 1 182 ? -4.115 -11.850 5.003 1.00 86.44 182 ILE A C 1
ATOM 1360 O O . ILE A 1 182 ? -3.912 -12.444 6.068 1.00 86.44 182 ILE A O 1
ATOM 1364 N N . TRP A 1 183 ? -4.490 -12.516 3.907 1.00 86.06 183 TRP A N 1
ATOM 1365 C CA . TRP A 1 183 ? -4.628 -13.974 3.895 1.00 86.06 183 TRP A CA 1
ATOM 1366 C C . TRP A 1 183 ? -3.273 -14.665 4.084 1.00 86.06 183 TRP A C 1
ATOM 1368 O O . TRP A 1 183 ? -3.160 -15.611 4.872 1.00 86.06 183 TRP A O 1
ATOM 1378 N N . TRP A 1 184 ? -2.256 -14.180 3.375 1.00 83.81 184 TRP A N 1
ATOM 1379 C CA . TRP A 1 184 ? -0.903 -14.720 3.377 1.00 83.81 184 TRP A CA 1
ATOM 1380 C C . TRP A 1 184 ? -0.243 -14.599 4.749 1.00 83.81 184 TRP A C 1
ATOM 1382 O O . TRP A 1 184 ? 0.306 -15.572 5.267 1.00 83.81 184 TRP A O 1
ATOM 1392 N N . GLU A 1 185 ? -0.384 -13.448 5.397 1.00 86.00 185 GLU A N 1
ATOM 1393 C CA . GLU A 1 185 ? 0.149 -13.223 6.730 1.00 86.00 185 GLU A CA 1
ATOM 1394 C C . GLU A 1 185 ? -0.482 -14.169 7.753 1.00 86.00 185 GLU A C 1
ATOM 1396 O O . GLU A 1 185 ? 0.232 -14.845 8.493 1.00 86.00 185 GLU A O 1
ATOM 1401 N N . ARG A 1 186 ? -1.812 -14.328 7.748 1.00 86.19 186 ARG A N 1
ATOM 1402 C CA . ARG A 1 186 ? -2.498 -15.282 8.642 1.00 86.19 186 ARG A CA 1
ATOM 1403 C C . ARG A 1 186 ? -2.030 -16.723 8.430 1.00 86.19 186 ARG A C 1
ATOM 1405 O O . ARG A 1 186 ? -2.049 -17.527 9.366 1.00 86.19 186 ARG A O 1
ATOM 1412 N N . LYS A 1 187 ? -1.630 -17.080 7.207 1.00 83.50 187 LYS A N 1
ATOM 1413 C CA . LYS A 1 187 ? -1.070 -18.400 6.886 1.00 83.50 187 LYS A CA 1
ATOM 1414 C C . LYS A 1 187 ? 0.340 -18.569 7.424 1.00 83.50 187 LYS A C 1
ATOM 1416 O O . LYS A 1 187 ? 0.608 -19.601 8.042 1.00 83.50 187 LYS A O 1
ATOM 1421 N N . ILE A 1 188 ? 1.212 -17.593 7.195 1.00 81.38 188 ILE A N 1
ATOM 1422 C CA . ILE A 1 188 ? 2.597 -17.628 7.671 1.00 81.38 188 ILE A CA 1
ATOM 1423 C C . ILE A 1 188 ? 2.627 -17.604 9.196 1.00 81.38 188 ILE A C 1
ATOM 1425 O O . ILE A 1 188 ? 3.220 -18.498 9.796 1.00 81.38 188 ILE A O 1
ATOM 1429 N N . ALA A 1 189 ? 1.919 -16.666 9.826 1.00 80.81 189 ALA A N 1
ATOM 1430 C CA . ALA A 1 189 ? 1.848 -16.551 11.279 1.00 80.81 189 ALA A CA 1
ATOM 1431 C C . ALA A 1 189 ? 1.322 -17.840 11.925 1.00 80.81 189 ALA A C 1
ATOM 1433 O O . ALA A 1 189 ? 1.866 -18.302 12.926 1.00 80.81 189 ALA A O 1
ATOM 1434 N N . GLY A 1 190 ? 0.318 -18.480 11.311 1.00 80.00 190 GLY A N 1
ATOM 1435 C CA . GLY A 1 190 ? -0.146 -19.797 11.735 1.00 80.00 190 GLY A CA 1
ATOM 1436 C C . GLY A 1 190 ? 0.979 -20.834 11.727 1.00 80.00 190 GLY A C 1
ATOM 1437 O O . GLY A 1 190 ? 1.215 -21.479 12.747 1.00 80.00 190 GLY A O 1
ATOM 1438 N N . ARG A 1 191 ? 1.710 -20.961 10.611 1.00 82.25 191 ARG A N 1
ATOM 1439 C CA . ARG A 1 191 ? 2.808 -21.934 10.484 1.00 82.25 191 ARG A CA 1
ATOM 1440 C C . ARG A 1 191 ? 3.943 -21.676 11.476 1.00 82.25 191 ARG A C 1
ATOM 1442 O O . ARG A 1 191 ? 4.414 -22.639 12.070 1.00 82.25 191 ARG A O 1
ATOM 1449 N N . ILE A 1 192 ? 4.331 -20.416 11.691 1.00 81.25 192 ILE A N 1
ATOM 1450 C CA . ILE A 1 192 ? 5.334 -20.034 12.705 1.00 81.25 192 ILE A CA 1
ATOM 1451 C C . ILE A 1 192 ? 4.880 -20.494 1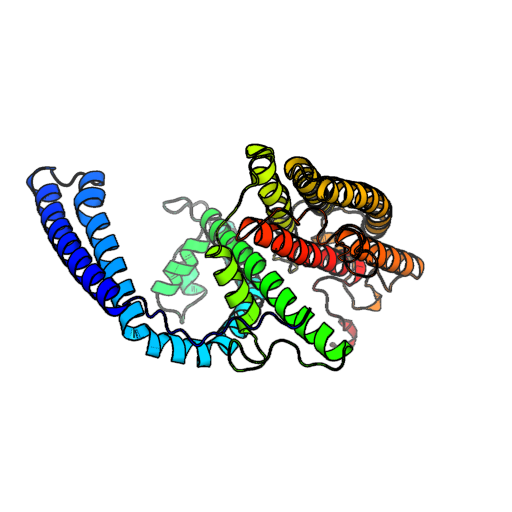4.098 1.00 81.25 192 ILE A C 1
ATOM 1453 O O . ILE A 1 192 ? 5.658 -21.056 14.860 1.00 81.25 192 ILE A O 1
ATOM 1457 N N . GLN A 1 193 ? 3.593 -20.332 14.406 1.00 89.81 193 GLN A N 1
ATOM 1458 C CA . GLN A 1 193 ? 2.980 -20.730 15.677 1.00 89.81 193 GLN A CA 1
ATOM 1459 C C . GLN A 1 193 ? 2.577 -22.215 15.731 1.00 89.81 193 GLN A C 1
ATOM 1461 O O . GLN A 1 193 ? 1.820 -22.611 16.615 1.00 89.81 193 GLN A O 1
ATOM 1466 N N . SER A 1 194 ? 3.027 -23.043 14.779 1.00 89.38 194 SER A N 1
ATOM 1467 C CA . SER A 1 194 ? 2.662 -24.466 14.675 1.00 89.38 194 SER A CA 1
ATOM 1468 C C . SER A 1 194 ? 1.146 -24.738 14.659 1.00 89.38 194 SER A C 1
ATOM 1470 O O . SER A 1 194 ? 0.681 -25.790 15.095 1.00 89.38 194 SER A O 1
ATOM 1472 N N . ARG A 1 195 ? 0.350 -23.805 14.121 1.00 85.69 195 ARG A N 1
ATOM 1473 C CA . ARG A 1 195 ? -1.097 -23.956 13.901 1.00 85.69 195 ARG A CA 1
ATOM 1474 C C . ARG A 1 195 ? -1.471 -23.735 12.439 1.00 85.69 195 ARG A C 1
ATOM 1476 O O . ARG A 1 195 ? -0.772 -23.092 11.663 1.00 85.69 195 ARG A O 1
ATOM 1483 N N . LEU A 1 196 ? -2.623 -24.250 12.029 1.00 82.62 196 LEU A N 1
ATOM 1484 C CA . LEU A 1 196 ? -3.135 -23.973 10.689 1.00 82.62 196 LEU A CA 1
ATOM 1485 C C . LEU A 1 196 ? -3.813 -22.594 10.675 1.00 82.62 196 LEU A C 1
ATOM 1487 O O . LEU A 1 196 ? -4.680 -22.321 11.503 1.00 82.62 196 LEU A O 1
ATOM 1491 N N . GLY A 1 197 ? -3.439 -21.736 9.717 1.00 85.31 197 GLY A N 1
ATOM 1492 C CA . GLY A 1 197 ? -4.196 -20.517 9.398 1.00 85.31 197 GLY A CA 1
ATOM 1493 C C . GLY A 1 197 ? -5.594 -20.837 8.830 1.00 85.31 197 GLY A C 1
ATOM 1494 O O . GLY A 1 197 ? -6.012 -21.993 8.845 1.00 85.31 197 GLY A O 1
ATOM 1495 N N . PRO A 1 198 ? -6.334 -19.870 8.261 1.00 84.06 198 PRO A N 1
ATOM 1496 C CA . PRO A 1 198 ? -7.699 -20.095 7.764 1.00 84.06 198 PRO A CA 1
ATOM 1497 C C . PRO A 1 198 ? -7.792 -21.303 6.812 1.00 84.06 198 PRO A C 1
ATOM 1499 O O . PRO A 1 198 ? -7.102 -21.328 5.801 1.00 84.06 198 PRO A O 1
ATOM 1502 N N . MET A 1 199 ? -8.606 -22.326 7.109 1.00 82.38 199 MET A N 1
ATOM 1503 C CA . MET A 1 199 ? -8.728 -23.535 6.258 1.00 82.38 199 MET A CA 1
ATOM 1504 C C . MET A 1 199 ? -10.123 -23.749 5.660 1.00 82.38 199 MET A C 1
ATOM 1506 O O . MET A 1 199 ? -10.249 -24.477 4.684 1.00 82.38 199 MET A O 1
ATOM 1510 N N . ARG A 1 200 ? -11.172 -23.147 6.237 1.00 80.06 200 ARG A N 1
ATOM 1511 C CA . ARG A 1 200 ? -12.570 -23.505 5.931 1.00 80.06 200 ARG A CA 1
ATOM 1512 C C . ARG A 1 200 ? -13.208 -22.632 4.846 1.00 80.06 200 ARG A C 1
ATOM 1514 O O . ARG A 1 200 ? -13.831 -23.154 3.926 1.00 80.06 200 ARG A O 1
ATOM 1521 N N . VAL A 1 201 ? -13.068 -21.312 4.950 1.00 77.44 201 VAL A N 1
ATOM 1522 C CA . VAL A 1 201 ? -13.756 -20.351 4.071 1.00 77.44 201 VAL A CA 1
ATOM 1523 C C . VAL A 1 201 ? -13.137 -20.378 2.670 1.00 77.44 201 VAL A C 1
ATOM 1525 O O . VAL A 1 201 ? -11.958 -20.100 2.502 1.00 77.44 201 VAL A O 1
ATOM 1528 N N . GLY A 1 202 ? -13.905 -20.755 1.647 1.00 72.56 202 GLY A N 1
ATOM 1529 C CA . GLY A 1 202 ? -13.361 -20.988 0.299 1.00 72.56 202 GLY A CA 1
ATOM 1530 C C . GLY A 1 202 ? -12.788 -22.395 0.080 1.00 72.56 202 GLY A C 1
ATOM 1531 O O . GLY A 1 202 ? -12.120 -22.629 -0.925 1.00 72.56 202 GLY A O 1
ATOM 1532 N N . ARG A 1 203 ? -13.081 -23.346 0.984 1.00 72.19 203 ARG A N 1
ATOM 1533 C CA . ARG A 1 203 ? -12.794 -24.793 0.899 1.00 72.19 203 ARG A CA 1
ATOM 1534 C C . ARG A 1 203 ? -11.311 -25.177 0.894 1.00 72.19 203 ARG A C 1
ATOM 1536 O O . ARG A 1 203 ? -10.878 -25.910 1.775 1.00 72.19 203 ARG A O 1
ATOM 1543 N N . TRP A 1 204 ? -10.533 -24.714 -0.080 1.00 70.88 204 TRP A N 1
ATOM 1544 C CA . TRP A 1 204 ? -9.103 -24.992 -0.185 1.00 70.88 204 TRP A CA 1
ATOM 1545 C C . TRP A 1 204 ? -8.307 -23.904 0.535 1.00 70.88 204 TRP A C 1
ATOM 1547 O O . TRP A 1 204 ? -8.356 -22.744 0.152 1.00 70.88 204 TRP A O 1
ATOM 1557 N N . HIS A 1 205 ? -7.596 -24.243 1.611 1.00 75.50 205 HIS A N 1
ATOM 1558 C CA . HIS A 1 205 ? -6.679 -23.326 2.306 1.00 75.50 205 HIS A CA 1
ATOM 1559 C C . HIS A 1 205 ? -7.252 -21.940 2.689 1.00 75.50 205 HIS A C 1
ATOM 1561 O O . HIS A 1 205 ? -6.483 -21.012 2.925 1.00 75.50 205 HIS A O 1
ATOM 1567 N N . GLY A 1 206 ? -8.568 -21.775 2.835 1.00 78.06 206 GLY A N 1
ATOM 1568 C CA . GLY A 1 206 ? -9.129 -20.543 3.396 1.00 78.06 206 GLY A CA 1
ATOM 1569 C C . GLY A 1 206 ? -8.997 -19.284 2.527 1.00 78.06 206 GLY A C 1
ATOM 1570 O O . GLY A 1 206 ? -9.042 -18.193 3.086 1.00 78.06 206 GLY A O 1
ATOM 1571 N N . TRP A 1 207 ? -8.743 -19.394 1.217 1.00 74.56 207 TRP A N 1
ATOM 1572 C CA . TRP A 1 207 ? -8.393 -18.241 0.363 1.00 74.56 207 TRP A CA 1
ATOM 1573 C C . TRP A 1 207 ? -9.500 -17.170 0.303 1.00 74.56 207 TRP A C 1
ATOM 1575 O O . TRP A 1 207 ? -9.212 -15.985 0.186 1.00 74.56 207 TRP A O 1
ATOM 1585 N N . ALA A 1 208 ? -10.770 -17.564 0.460 1.00 80.12 208 ALA A N 1
ATOM 1586 C CA . ALA A 1 208 ? -11.906 -16.639 0.439 1.00 80.12 208 ALA A CA 1
ATOM 1587 C C . ALA A 1 208 ? -12.106 -15.894 1.770 1.00 80.12 208 ALA A C 1
ATOM 1589 O O . ALA A 1 208 ? -13.056 -15.125 1.905 1.00 80.12 208 ALA A O 1
ATOM 1590 N N . GLN A 1 209 ? -11.252 -16.135 2.771 1.00 84.12 209 GLN A N 1
ATOM 1591 C CA . GLN A 1 209 ? -11.404 -15.549 4.099 1.00 84.12 209 GLN A CA 1
ATOM 1592 C C . GLN A 1 209 ? -11.365 -14.020 4.057 1.00 84.12 209 GLN A C 1
ATOM 1594 O O . GLN A 1 209 ? -12.239 -13.395 4.645 1.00 84.12 209 GLN A O 1
ATOM 1599 N N . THR A 1 210 ? -10.402 -13.413 3.355 1.00 83.69 210 THR A N 1
ATOM 1600 C CA . THR A 1 210 ? -10.296 -11.946 3.329 1.00 83.69 210 THR A CA 1
ATOM 1601 C C . THR A 1 210 ? -11.481 -11.300 2.619 1.00 83.69 210 THR A C 1
ATOM 1603 O O . THR A 1 210 ? -11.977 -10.271 3.062 1.00 83.69 210 THR A O 1
ATOM 1606 N N . VAL A 1 211 ? -11.998 -11.941 1.564 1.00 82.31 211 VAL A N 1
ATOM 1607 C CA . VAL A 1 211 ? -13.217 -11.481 0.881 1.00 82.31 211 VAL A CA 1
ATOM 1608 C C . VAL A 1 211 ? -14.416 -11.559 1.826 1.00 82.31 211 VAL A C 1
ATOM 1610 O O . VAL A 1 211 ? -15.184 -10.607 1.920 1.00 82.31 211 VAL A O 1
ATOM 1613 N N . ALA A 1 212 ? -14.563 -12.659 2.569 1.00 85.88 212 ALA A N 1
ATOM 1614 C CA . ALA A 1 212 ? -15.630 -12.802 3.557 1.00 85.88 212 ALA A CA 1
ATOM 1615 C C . ALA A 1 212 ? -15.522 -11.762 4.686 1.00 85.88 212 ALA A C 1
ATOM 1617 O O . ALA A 1 212 ? -16.543 -11.227 5.117 1.00 85.88 212 ALA A O 1
ATOM 1618 N N . ASP A 1 213 ? -14.305 -11.446 5.133 1.00 85.25 213 ASP A N 1
ATOM 1619 C CA . ASP A 1 213 ? -14.057 -10.411 6.137 1.00 85.25 213 ASP A CA 1
ATOM 1620 C C . ASP A 1 213 ? -14.420 -9.017 5.599 1.00 85.25 213 ASP A C 1
ATOM 1622 O O . ASP A 1 213 ? -15.124 -8.275 6.280 1.00 85.25 213 ASP A O 1
ATOM 1626 N N . GLY A 1 214 ? -14.029 -8.684 4.365 1.00 84.44 214 GLY A N 1
ATOM 1627 C CA . GLY A 1 214 ? -14.396 -7.419 3.720 1.00 84.44 214 GLY A CA 1
ATOM 1628 C C . GLY A 1 214 ? -15.908 -7.270 3.546 1.00 84.44 214 GLY A C 1
ATOM 1629 O O . GLY A 1 214 ? -16.491 -6.275 3.972 1.00 84.44 214 GLY A O 1
ATOM 1630 N N . VAL A 1 215 ? -16.573 -8.302 3.015 1.00 84.62 215 VAL A N 1
ATOM 1631 C CA . VAL A 1 215 ? -18.039 -8.342 2.875 1.00 84.62 215 VAL A CA 1
ATOM 1632 C C . VAL A 1 215 ? -18.716 -8.154 4.232 1.00 84.62 215 VAL A C 1
ATOM 1634 O O . VAL A 1 215 ? -19.618 -7.330 4.367 1.00 84.62 215 VAL A O 1
ATOM 1637 N N . LYS A 1 216 ? -18.254 -8.866 5.263 1.00 88.19 216 LYS A N 1
ATOM 1638 C CA . LYS A 1 216 ? -18.764 -8.720 6.630 1.00 88.19 216 LYS A CA 1
ATOM 1639 C C . LYS A 1 216 ? -18.637 -7.280 7.125 1.00 88.19 216 LYS A C 1
ATOM 1641 O O . LYS A 1 216 ? -19.579 -6.787 7.732 1.00 88.19 216 LYS A O 1
ATOM 1646 N N . LEU A 1 217 ? -17.491 -6.634 6.923 1.00 88.38 217 LEU A N 1
ATOM 1647 C CA . LEU A 1 217 ? -17.235 -5.282 7.424 1.00 88.38 217 LEU A CA 1
ATOM 1648 C C . LEU A 1 217 ? -18.075 -4.225 6.701 1.00 88.38 217 LEU A C 1
ATOM 1650 O O . LEU A 1 217 ? -18.536 -3.297 7.355 1.00 88.38 217 LEU A O 1
ATOM 1654 N N . ILE A 1 218 ? -18.350 -4.409 5.406 1.00 86.88 218 ILE A N 1
ATOM 1655 C CA . ILE A 1 218 ? -19.255 -3.543 4.630 1.00 86.88 218 ILE A CA 1
ATOM 1656 C C . ILE A 1 218 ? -20.702 -3.662 5.124 1.00 86.88 218 ILE A C 1
ATOM 1658 O O . ILE A 1 218 ? -21.403 -2.661 5.226 1.00 86.88 218 ILE A O 1
ATOM 1662 N N . PHE A 1 219 ? -21.160 -4.877 5.441 1.00 86.25 219 PHE A N 1
ATOM 1663 C CA . PHE A 1 219 ? -22.513 -5.104 5.965 1.00 86.25 219 PHE A CA 1
ATOM 1664 C C . PHE A 1 219 ? -22.662 -4.793 7.454 1.00 86.25 219 PHE A C 1
ATOM 1666 O O . PHE A 1 219 ? -23.777 -4.807 7.978 1.00 86.25 219 PHE A O 1
ATOM 1673 N N . LYS A 1 220 ? -21.554 -4.570 8.158 1.00 91.44 220 LYS A N 1
ATOM 1674 C CA . LYS A 1 220 ? -21.583 -4.264 9.580 1.00 91.44 220 LYS A CA 1
ATOM 1675 C C . LYS A 1 220 ? -21.979 -2.805 9.773 1.00 91.44 220 LYS A C 1
ATOM 1677 O O . LYS A 1 220 ? -21.533 -1.930 9.038 1.00 91.44 220 LYS A O 1
ATOM 1682 N N . GLU A 1 221 ? -22.802 -2.570 10.787 1.00 88.31 221 GLU A N 1
ATOM 1683 C CA . GLU A 1 221 ? -23.196 -1.226 11.189 1.00 88.31 221 GLU A CA 1
ATOM 1684 C C . GLU A 1 221 ? -21.965 -0.371 11.514 1.00 88.31 221 GLU A C 1
ATOM 1686 O O . GLU A 1 221 ? -21.038 -0.819 12.198 1.00 88.31 221 GLU A O 1
ATOM 1691 N N . ASP A 1 222 ? -21.969 0.845 10.975 1.00 87.88 222 ASP A N 1
ATOM 1692 C CA . ASP A 1 222 ? -20.938 1.855 11.169 1.00 87.88 222 ASP A CA 1
ATOM 1693 C C . ASP A 1 222 ? -21.378 2.804 12.290 1.00 87.88 222 ASP A C 1
ATOM 1695 O O . ASP A 1 222 ? -22.111 3.771 12.075 1.00 87.88 222 ASP A O 1
ATOM 1699 N N . LEU A 1 223 ? -20.957 2.472 13.507 1.00 88.88 223 LEU A N 1
ATOM 1700 C CA . LEU A 1 223 ? -21.199 3.228 14.728 1.00 88.88 223 LEU A CA 1
ATOM 1701 C C . LEU A 1 223 ? -20.214 4.396 14.835 1.00 88.88 223 LEU A C 1
ATOM 1703 O O . LEU A 1 223 ? -19.014 4.236 14.604 1.00 88.88 223 LEU A O 1
ATOM 1707 N N . ILE A 1 224 ? -20.736 5.558 15.224 1.00 90.94 224 ILE A N 1
ATOM 1708 C CA . ILE A 1 224 ? -19.955 6.742 15.592 1.00 90.94 224 ILE A CA 1
ATOM 1709 C C . ILE A 1 224 ? -20.323 7.081 17.040 1.00 90.94 224 ILE A C 1
ATOM 1711 O O . ILE A 1 224 ? -21.517 7.255 17.301 1.00 90.94 224 ILE A O 1
ATOM 1715 N N . PRO A 1 225 ? -19.354 7.194 17.965 1.00 88.88 225 PRO A N 1
ATOM 1716 C CA . PRO A 1 225 ? -19.642 7.562 19.348 1.00 88.88 225 PRO A CA 1
ATOM 1717 C C . PRO A 1 225 ? -20.323 8.933 19.454 1.00 88.88 225 PRO A C 1
ATOM 1719 O O . PRO A 1 225 ? -19.984 9.863 18.720 1.00 88.88 225 PRO A O 1
ATOM 1722 N N . ASP A 1 226 ? -21.242 9.098 20.407 1.00 88.25 226 ASP A N 1
ATOM 1723 C CA . ASP A 1 226 ? -21.962 10.368 20.594 1.00 88.25 226 ASP A CA 1
ATOM 1724 C C . ASP A 1 226 ? -21.045 11.516 21.033 1.00 88.25 226 ASP A C 1
ATOM 1726 O O . ASP A 1 226 ? -21.273 12.668 20.665 1.00 88.25 226 ASP A O 1
ATOM 1730 N N . GLY A 1 227 ? -19.993 11.195 21.791 1.00 86.94 227 GLY A N 1
ATOM 1731 C CA . GLY A 1 227 ? -18.979 12.153 22.225 1.00 86.94 227 GLY A CA 1
ATOM 1732 C C . GLY A 1 227 ? -17.903 12.451 21.179 1.00 86.94 227 GLY A C 1
ATOM 1733 O O . GLY A 1 227 ? -17.097 13.347 21.412 1.00 86.94 227 GLY A O 1
ATOM 1734 N N . ALA A 1 228 ? -17.848 11.719 20.064 1.00 90.88 228 ALA A N 1
ATOM 1735 C CA . ALA A 1 228 ? -16.814 11.894 19.049 1.00 90.88 228 ALA A CA 1
ATOM 1736 C C . ALA A 1 228 ? -17.065 13.134 18.179 1.00 90.88 228 ALA A C 1
ATOM 1738 O O . ALA A 1 228 ? -18.207 13.500 17.874 1.00 90.88 228 ALA A O 1
ATOM 1739 N N . ASP A 1 229 ? -15.982 13.742 17.699 1.00 93.06 229 ASP A N 1
ATOM 1740 C CA . ASP A 1 229 ? -16.062 14.794 16.689 1.00 93.06 229 ASP A CA 1
ATOM 1741 C C . ASP A 1 229 ? -16.405 14.163 15.328 1.00 93.06 229 ASP A C 1
ATOM 1743 O O . ASP A 1 229 ? -15.550 13.625 14.624 1.00 93.06 229 ASP A O 1
ATOM 1747 N N . LYS A 1 230 ? -17.694 14.184 14.967 1.00 91.00 230 LYS A N 1
ATOM 1748 C CA . LYS A 1 230 ? -18.243 13.475 13.798 1.00 91.00 230 LYS A CA 1
ATOM 1749 C C . LYS A 1 230 ? -17.542 13.797 12.469 1.00 91.00 230 LYS A C 1
ATOM 1751 O O . LYS A 1 230 ? -17.267 12.845 11.732 1.00 91.00 230 LYS A O 1
ATOM 1756 N N . PRO A 1 231 ? -17.300 15.066 12.079 1.00 91.00 231 PRO A N 1
ATOM 1757 C CA . PRO A 1 231 ? -16.588 15.354 10.837 1.00 91.00 231 PRO A CA 1
ATOM 1758 C C . PRO A 1 231 ? -15.143 14.847 10.866 1.00 91.00 231 PRO A C 1
ATOM 1760 O O . PRO A 1 231 ? -14.733 14.192 9.906 1.00 91.00 231 PRO A O 1
ATOM 1763 N N . LEU A 1 232 ? -14.400 15.066 11.955 1.00 91.75 232 LEU A N 1
ATOM 1764 C CA . LEU A 1 232 ? -13.008 14.615 12.059 1.00 91.75 232 LEU A CA 1
ATOM 1765 C C . LEU A 1 232 ? -12.909 13.084 12.071 1.00 91.75 232 LEU A C 1
ATOM 1767 O O . LEU A 1 232 ? -12.067 12.521 11.377 1.00 91.75 232 LEU A O 1
ATOM 1771 N N . PHE A 1 233 ? -13.817 12.409 12.774 1.00 91.06 233 PHE A N 1
ATOM 1772 C CA . PHE A 1 233 ? -13.877 10.948 12.862 1.00 91.06 233 PHE A CA 1
ATOM 1773 C C . PHE A 1 233 ? -14.111 10.306 11.490 1.00 91.06 233 PHE A C 1
ATOM 1775 O O . PHE A 1 233 ? -13.505 9.299 11.134 1.00 91.06 233 PHE A O 1
ATOM 1782 N N . LYS A 1 234 ? -14.972 10.908 10.662 1.00 90.75 234 LYS A N 1
ATOM 1783 C CA . LYS A 1 234 ? -15.177 10.442 9.284 1.00 90.75 234 LYS A CA 1
ATOM 1784 C C . LYS A 1 234 ? -13.953 10.712 8.420 1.00 90.75 234 LYS A C 1
ATOM 1786 O O . LYS A 1 234 ? -13.541 9.833 7.670 1.00 90.75 234 LYS A O 1
ATOM 1791 N N . LEU A 1 235 ? -13.404 11.921 8.513 1.00 91.62 235 LEU A N 1
ATOM 1792 C CA . LEU A 1 235 ? -12.297 12.373 7.680 1.00 91.62 235 LEU A CA 1
ATOM 1793 C C . LEU A 1 235 ? -11.017 11.567 7.932 1.00 91.62 235 LEU A C 1
ATOM 1795 O O . LEU A 1 235 ? -10.329 11.232 6.974 1.00 91.62 235 LEU A O 1
ATOM 1799 N N . ALA A 1 236 ? -10.737 11.208 9.185 1.00 92.12 236 ALA A N 1
ATOM 1800 C CA . ALA A 1 236 ? -9.545 10.467 9.590 1.00 92.12 236 ALA A CA 1
ATOM 1801 C C . ALA A 1 236 ? -9.343 9.165 8.797 1.00 92.12 236 ALA A C 1
ATOM 1803 O O . ALA A 1 236 ? -8.272 8.943 8.239 1.00 92.12 236 ALA A O 1
ATOM 1804 N N . ALA A 1 237 ? -10.393 8.349 8.653 1.00 90.75 237 ALA A N 1
ATOM 1805 C CA . ALA A 1 237 ? -10.317 7.094 7.900 1.00 90.75 237 ALA A CA 1
ATOM 1806 C C . ALA A 1 237 ? -9.991 7.312 6.410 1.00 90.75 237 ALA A C 1
ATOM 1808 O O . ALA A 1 237 ? -9.259 6.531 5.803 1.00 90.75 237 ALA A O 1
ATOM 1809 N N . TYR A 1 238 ? -10.508 8.389 5.812 1.00 91.06 238 TYR A N 1
ATOM 1810 C CA . TYR A 1 238 ? -10.212 8.728 4.419 1.00 91.06 238 TYR A CA 1
ATOM 1811 C C . TYR A 1 238 ? -8.818 9.339 4.258 1.00 91.06 238 TYR A C 1
ATOM 1813 O O . TYR A 1 238 ? -8.149 9.043 3.271 1.00 91.06 238 TYR A O 1
ATOM 1821 N N . LEU A 1 239 ? -8.363 10.142 5.223 1.00 90.94 239 LEU A N 1
ATOM 1822 C CA . LEU A 1 239 ? -7.007 10.693 5.247 1.00 90.94 239 LEU A CA 1
ATOM 1823 C C . LEU A 1 239 ? -5.940 9.622 5.475 1.00 90.94 239 LEU A C 1
ATOM 1825 O O . LEU A 1 239 ? -4.835 9.795 4.988 1.00 90.94 239 LEU A O 1
ATOM 1829 N N . ALA A 1 240 ? -6.253 8.517 6.150 1.00 88.88 240 ALA A N 1
ATOM 1830 C CA . ALA A 1 240 ? -5.340 7.380 6.232 1.00 88.88 240 ALA A CA 1
ATOM 1831 C C . ALA A 1 240 ? -5.295 6.590 4.910 1.00 88.88 240 ALA A C 1
ATOM 1833 O O . ALA A 1 240 ? -4.231 6.212 4.432 1.00 88.88 240 ALA A O 1
ATOM 1834 N N . PHE A 1 241 ? -6.449 6.365 4.276 1.00 89.31 241 PHE A N 1
ATOM 1835 C CA . PHE A 1 241 ? -6.543 5.497 3.099 1.00 89.31 241 PHE A CA 1
ATOM 1836 C C . PHE A 1 241 ? -6.124 6.168 1.781 1.00 89.31 241 PHE A C 1
ATOM 1838 O O . PHE A 1 241 ? -5.345 5.602 1.016 1.00 89.31 241 PHE A O 1
ATOM 1845 N N . VAL A 1 242 ? -6.637 7.365 1.483 1.00 89.75 242 VAL A N 1
ATOM 1846 C CA . VAL A 1 242 ? -6.455 8.014 0.172 1.00 89.75 242 VAL A CA 1
ATOM 1847 C C . VAL A 1 242 ? -4.984 8.294 -0.163 1.00 89.75 242 VAL A C 1
ATOM 1849 O O . VAL A 1 242 ? -4.590 7.985 -1.287 1.00 89.75 242 VAL A O 1
ATOM 1852 N N . PRO A 1 243 ? -4.142 8.825 0.744 1.00 90.44 243 PRO A N 1
ATOM 1853 C CA . PRO A 1 243 ? -2.737 9.080 0.429 1.00 90.44 243 PRO A CA 1
ATOM 1854 C C . PRO A 1 243 ? -1.973 7.805 0.086 1.00 90.44 243 PRO A C 1
ATOM 1856 O O . PRO A 1 243 ? -1.213 7.792 -0.878 1.00 90.44 243 PRO A O 1
ATOM 1859 N N . VAL A 1 244 ? -2.237 6.707 0.798 1.00 88.50 244 VAL A N 1
ATOM 1860 C CA . VAL A 1 244 ? -1.616 5.413 0.495 1.00 88.50 244 VAL A CA 1
ATOM 1861 C C . VAL A 1 244 ? -1.998 4.956 -0.909 1.00 88.50 244 VAL A C 1
ATOM 1863 O O . VAL A 1 244 ? -1.129 4.547 -1.669 1.00 88.50 244 VAL A O 1
ATOM 1866 N N . VAL A 1 245 ? -3.269 5.099 -1.302 1.00 85.12 245 VAL A N 1
ATOM 1867 C CA . VAL A 1 245 ? -3.726 4.811 -2.674 1.00 85.12 245 VAL A CA 1
ATOM 1868 C C . VAL A 1 245 ? -3.009 5.693 -3.699 1.00 85.12 245 VAL A C 1
ATOM 1870 O O . VAL A 1 245 ? -2.597 5.204 -4.750 1.00 85.12 245 VAL A O 1
ATOM 1873 N N . LEU A 1 246 ? -2.830 6.982 -3.404 1.00 86.75 246 LEU A N 1
ATOM 1874 C CA . LEU A 1 246 ? -2.117 7.909 -4.284 1.00 86.75 246 LEU A CA 1
ATOM 1875 C C . LEU A 1 246 ? -0.630 7.560 -4.408 1.00 86.75 246 LEU A C 1
ATOM 1877 O O . LEU A 1 246 ? -0.073 7.706 -5.493 1.00 86.75 246 LEU A O 1
ATOM 1881 N N . ALA A 1 247 ? 0.002 7.037 -3.356 1.00 88.56 247 ALA A N 1
ATOM 1882 C CA . ALA A 1 247 ? 1.402 6.623 -3.390 1.00 88.56 247 ALA A CA 1
ATOM 1883 C C . ALA A 1 247 ? 1.677 5.527 -4.442 1.00 88.56 247 ALA A C 1
ATOM 1885 O O . ALA A 1 247 ? 2.742 5.523 -5.057 1.00 88.56 247 ALA A O 1
ATOM 1886 N N . PHE A 1 248 ? 0.704 4.654 -4.736 1.00 84.44 248 PHE A N 1
ATOM 1887 C CA . PHE A 1 248 ? 0.828 3.643 -5.800 1.00 84.44 248 PHE A CA 1
ATOM 1888 C C . PHE A 1 248 ? 0.960 4.240 -7.203 1.00 84.44 248 PHE A C 1
ATOM 1890 O O . PHE A 1 248 ? 1.519 3.590 -8.083 1.00 84.44 248 PHE A O 1
ATOM 1897 N N . VAL A 1 249 ? 0.458 5.456 -7.433 1.00 82.62 249 VAL A N 1
ATOM 1898 C CA . VAL A 1 249 ? 0.494 6.101 -8.757 1.00 82.62 249 VAL A CA 1
ATOM 1899 C C . VAL A 1 249 ? 1.935 6.371 -9.203 1.00 82.62 249 VAL A C 1
ATOM 1901 O O . VAL A 1 249 ? 2.245 6.275 -10.389 1.00 82.62 249 VAL A O 1
ATOM 1904 N N . ALA A 1 250 ? 2.823 6.672 -8.256 1.00 85.88 250 ALA A N 1
ATOM 1905 C CA . ALA A 1 250 ? 4.230 6.946 -8.528 1.00 85.88 250 ALA A CA 1
ATOM 1906 C C . ALA A 1 250 ? 5.121 5.692 -8.453 1.00 85.88 250 ALA A C 1
ATOM 1908 O O . ALA A 1 250 ? 6.318 5.790 -8.715 1.00 85.88 250 ALA A O 1
ATOM 1909 N N . LEU A 1 251 ? 4.572 4.527 -8.081 1.00 86.88 251 LEU A N 1
ATOM 1910 C CA . LEU A 1 251 ? 5.345 3.296 -7.927 1.00 86.88 251 LEU A CA 1
ATOM 1911 C C . LEU A 1 251 ? 5.549 2.615 -9.298 1.00 86.88 251 LEU A C 1
ATOM 1913 O O . LEU A 1 251 ? 4.564 2.241 -9.943 1.00 86.88 251 LEU A O 1
ATOM 1917 N N . PRO A 1 252 ? 6.798 2.421 -9.757 1.00 85.75 252 PRO A N 1
ATOM 1918 C CA . PRO A 1 252 ? 7.073 1.721 -11.003 1.00 85.75 252 PRO A CA 1
ATOM 1919 C C . PRO A 1 252 ? 7.005 0.198 -10.819 1.00 85.75 252 PRO A C 1
ATOM 1921 O O . PRO A 1 252 ? 7.562 -0.349 -9.867 1.00 85.75 252 PRO A O 1
ATOM 1924 N N . PHE A 1 253 ? 6.353 -0.500 -11.752 1.00 80.06 253 PHE A N 1
ATOM 1925 C CA . PHE A 1 253 ? 6.289 -1.972 -11.765 1.00 80.06 253 PHE A CA 1
ATOM 1926 C C . PHE A 1 253 ? 7.131 -2.600 -12.886 1.00 80.06 253 PHE A C 1
ATOM 1928 O O . PHE A 1 253 ? 7.323 -3.814 -12.900 1.00 80.06 253 PHE A O 1
ATOM 1935 N N . GLY A 1 254 ? 7.646 -1.792 -13.812 1.00 77.44 254 GLY A N 1
ATOM 1936 C CA . GLY A 1 254 ? 8.544 -2.218 -14.883 1.00 77.44 254 GLY A CA 1
ATOM 1937 C C . GLY A 1 254 ? 9.150 -1.017 -15.608 1.00 77.44 254 GLY A C 1
ATOM 1938 O O . GLY A 1 254 ? 8.709 0.109 -15.394 1.00 77.44 254 GLY A O 1
ATOM 1939 N N . ALA A 1 255 ? 10.115 -1.267 -16.499 1.00 71.94 255 ALA A N 1
ATOM 1940 C CA . ALA A 1 255 ? 10.859 -0.219 -17.211 1.00 71.94 255 ALA A CA 1
ATOM 1941 C C . ALA A 1 255 ? 9.961 0.779 -17.958 1.00 71.94 255 ALA A C 1
ATOM 1943 O O . ALA A 1 255 ? 10.223 1.976 -17.950 1.00 71.94 255 ALA A O 1
ATOM 1944 N N . THR A 1 256 ? 8.890 0.282 -18.576 1.00 68.06 256 THR A N 1
ATOM 1945 C CA . THR A 1 256 ? 7.924 1.085 -19.336 1.00 68.06 256 THR A CA 1
ATOM 1946 C C . THR A 1 256 ? 6.584 1.235 -18.620 1.00 68.06 256 THR A C 1
ATOM 1948 O O . THR A 1 256 ? 5.702 1.946 -19.098 1.00 68.06 256 THR A O 1
ATOM 1951 N N . TYR A 1 257 ? 6.421 0.601 -17.452 1.00 69.94 257 TYR A N 1
ATOM 1952 C CA . TYR A 1 257 ? 5.165 0.604 -16.711 1.00 69.94 257 TYR A CA 1
ATOM 1953 C C . TYR A 1 257 ? 5.278 1.337 -15.391 1.00 69.94 257 TYR A C 1
ATOM 1955 O O . TYR A 1 257 ? 5.542 0.767 -14.324 1.00 69.94 257 TYR A O 1
ATOM 1963 N N . VAL A 1 258 ? 4.978 2.621 -15.494 1.00 72.62 258 VAL A N 1
ATOM 1964 C CA . VAL A 1 258 ? 4.692 3.498 -14.371 1.00 72.62 258 VAL A CA 1
ATOM 1965 C C . VAL A 1 258 ? 3.386 4.195 -14.684 1.00 72.62 258 VAL A C 1
ATOM 1967 O O . VAL A 1 258 ? 3.202 4.698 -15.790 1.00 72.62 258 VAL A O 1
ATOM 1970 N N . PHE A 1 259 ? 2.466 4.225 -13.725 1.00 69.44 259 PHE A N 1
ATOM 1971 C CA . PHE A 1 259 ? 1.173 4.872 -13.942 1.00 69.44 259 PHE A CA 1
ATOM 1972 C C . PHE A 1 259 ? 1.332 6.362 -14.212 1.00 69.44 259 PHE A C 1
ATOM 1974 O O . PHE A 1 259 ? 0.738 6.903 -15.144 1.00 69.44 259 PHE A O 1
ATOM 1981 N N . ARG A 1 260 ? 2.170 7.018 -13.410 1.00 76.94 260 ARG A N 1
ATOM 1982 C CA . ARG A 1 260 ? 2.647 8.359 -13.694 1.00 76.94 260 ARG A CA 1
ATOM 1983 C C . ARG A 1 260 ? 4.127 8.443 -13.387 1.00 76.94 260 ARG A C 1
ATOM 1985 O O . ARG A 1 260 ? 4.533 8.398 -12.231 1.00 76.94 260 ARG A O 1
ATOM 1992 N N . GLU A 1 261 ? 4.920 8.611 -14.433 1.00 78.50 261 GLU A N 1
ATOM 1993 C CA . GLU A 1 261 ? 6.316 8.969 -14.256 1.00 78.50 261 GLU A CA 1
ATOM 1994 C C . GLU A 1 261 ? 6.421 10.403 -13.723 1.00 78.50 261 GLU A C 1
ATOM 1996 O O . GLU A 1 261 ? 5.755 11.325 -14.208 1.00 78.50 261 GLU A O 1
ATOM 2001 N N . MET A 1 262 ? 7.212 10.568 -12.666 1.00 85.25 262 MET A N 1
ATOM 2002 C CA . MET A 1 262 ? 7.427 11.838 -11.984 1.00 85.25 262 MET A CA 1
ATOM 2003 C C . MET A 1 262 ? 8.910 11.955 -11.639 1.00 85.25 262 MET A C 1
ATOM 2005 O O . MET A 1 262 ? 9.476 11.045 -11.032 1.00 85.25 262 MET A O 1
ATOM 2009 N N . ASP A 1 263 ? 9.518 13.104 -11.930 1.00 87.88 263 ASP A N 1
ATOM 2010 C CA . ASP A 1 263 ? 10.931 13.350 -11.601 1.00 87.88 263 ASP A CA 1
ATOM 2011 C C . ASP A 1 263 ? 11.197 13.314 -10.088 1.00 87.88 263 ASP A C 1
ATOM 2013 O O . ASP A 1 263 ? 12.279 12.952 -9.637 1.00 87.88 263 ASP A O 1
ATOM 2017 N N . VAL A 1 264 ? 10.177 13.652 -9.295 1.00 90.81 264 VAL A N 1
ATOM 2018 C CA . VAL A 1 264 ? 10.181 13.668 -7.823 1.00 90.81 264 VAL A CA 1
ATOM 2019 C C . VAL A 1 264 ? 9.324 12.543 -7.223 1.00 90.81 264 VAL A C 1
ATOM 2021 O O . VAL A 1 264 ? 8.759 12.696 -6.140 1.00 90.81 264 VAL A O 1
ATOM 2024 N N . ALA A 1 265 ? 9.237 11.393 -7.903 1.00 90.94 265 ALA A N 1
ATOM 2025 C CA . ALA A 1 265 ? 8.440 10.238 -7.469 1.00 90.94 265 ALA A CA 1
ATOM 2026 C C . ALA A 1 265 ? 8.744 9.796 -6.024 1.00 90.94 265 ALA A C 1
ATOM 2028 O O . ALA A 1 265 ? 7.818 9.577 -5.243 1.00 90.94 265 ALA A O 1
ATOM 2029 N N . LEU A 1 266 ? 10.024 9.732 -5.634 1.00 91.69 266 LEU A N 1
ATOM 2030 C CA . LEU A 1 266 ? 10.409 9.345 -4.272 1.00 91.69 266 LEU A CA 1
ATOM 2031 C C . LEU A 1 266 ? 9.853 10.307 -3.208 1.00 91.69 266 LEU A C 1
ATOM 2033 O O . LEU A 1 266 ? 9.276 9.872 -2.214 1.00 91.69 266 LEU A O 1
ATOM 2037 N N . VAL A 1 267 ? 9.998 11.616 -3.429 1.00 91.75 267 VAL A N 1
ATOM 2038 C CA . VAL A 1 267 ? 9.517 12.650 -2.497 1.00 91.75 267 VAL A CA 1
ATOM 2039 C C . VAL A 1 267 ? 7.994 12.641 -2.424 1.00 91.75 267 VAL A C 1
ATOM 2041 O O . VAL A 1 267 ? 7.433 12.782 -1.341 1.00 91.75 267 VAL A O 1
ATOM 2044 N N . PHE A 1 268 ? 7.320 12.431 -3.556 1.00 92.19 268 PHE A N 1
ATOM 2045 C CA . PHE A 1 268 ? 5.867 12.319 -3.602 1.00 92.19 268 PHE A CA 1
ATOM 2046 C C . PHE A 1 268 ? 5.355 11.151 -2.749 1.00 92.19 268 PHE A C 1
ATOM 2048 O O . PHE A 1 268 ? 4.439 11.344 -1.951 1.00 92.19 268 PHE A O 1
ATOM 2055 N N . ILE A 1 269 ? 5.966 9.966 -2.862 1.00 91.81 269 ILE A N 1
ATOM 2056 C CA . ILE A 1 269 ? 5.575 8.803 -2.051 1.00 91.81 269 ILE A CA 1
ATOM 2057 C C . ILE A 1 269 ? 5.779 9.096 -0.563 1.00 91.81 269 ILE A C 1
ATOM 2059 O O . ILE A 1 269 ? 4.875 8.842 0.229 1.00 91.81 269 ILE A O 1
ATOM 2063 N N . LEU A 1 270 ? 6.915 9.687 -0.179 1.00 89.62 270 LEU A N 1
ATOM 2064 C CA . LEU A 1 270 ? 7.170 10.059 1.217 1.00 89.62 270 LEU A CA 1
ATOM 2065 C C . LEU A 1 270 ? 6.164 11.082 1.748 1.00 89.62 270 LEU A C 1
ATOM 2067 O O . LEU A 1 270 ? 5.675 10.932 2.863 1.00 89.62 270 LEU A O 1
ATOM 2071 N N . ALA A 1 271 ? 5.806 12.080 0.940 1.00 90.44 271 ALA A N 1
ATOM 2072 C CA . ALA A 1 271 ? 4.799 13.065 1.312 1.00 90.44 271 ALA A CA 1
ATOM 2073 C C . ALA A 1 271 ? 3.422 12.419 1.523 1.00 90.44 271 ALA A C 1
ATOM 2075 O O . ALA A 1 271 ? 2.740 12.740 2.492 1.00 90.44 271 ALA A O 1
ATOM 2076 N N . MET A 1 272 ? 3.014 11.493 0.649 1.00 92.00 272 MET A N 1
ATOM 2077 C CA . MET A 1 272 ? 1.747 10.775 0.807 1.00 92.00 272 MET A CA 1
ATOM 2078 C C . MET A 1 272 ? 1.745 9.878 2.051 1.00 92.00 272 MET A C 1
ATOM 2080 O O . MET A 1 272 ? 0.765 9.875 2.792 1.00 92.00 272 MET A O 1
ATOM 2084 N N . MET A 1 273 ? 2.847 9.171 2.318 1.00 88.25 273 MET A N 1
ATOM 2085 C CA . MET A 1 273 ? 3.000 8.349 3.523 1.00 88.25 273 MET A CA 1
ATOM 2086 C C . MET A 1 273 ? 2.934 9.188 4.809 1.00 88.25 273 MET A C 1
ATOM 2088 O O . MET A 1 273 ? 2.260 8.794 5.752 1.00 88.25 273 MET A O 1
ATOM 2092 N N . GLY A 1 274 ? 3.521 10.387 4.829 1.00 86.81 274 GLY A N 1
ATOM 2093 C CA . GLY A 1 274 ? 3.415 11.285 5.985 1.00 86.81 274 GLY A CA 1
ATOM 2094 C C . GLY A 1 274 ? 1.988 11.794 6.249 1.00 86.81 274 GLY A C 1
ATOM 2095 O O . GLY A 1 274 ? 1.616 12.043 7.395 1.00 86.81 274 GLY A O 1
ATOM 2096 N N . ILE A 1 275 ? 1.145 11.927 5.215 1.00 90.25 275 ILE A N 1
ATOM 2097 C CA . ILE A 1 275 ? -0.268 12.319 5.395 1.00 90.25 275 ILE A CA 1
ATOM 2098 C C . ILE A 1 275 ? -1.076 11.185 6.046 1.00 90.25 275 ILE A C 1
ATOM 2100 O O . ILE A 1 275 ? -1.981 11.471 6.834 1.00 90.25 275 ILE A O 1
ATOM 2104 N N . GLU A 1 276 ? -0.745 9.917 5.775 1.00 89.19 276 GLU A N 1
ATOM 2105 C CA . GLU A 1 276 ? -1.393 8.773 6.433 1.00 89.19 276 GLU A CA 1
ATOM 2106 C C . GLU A 1 276 ? -1.241 8.854 7.958 1.00 89.19 276 GLU A C 1
ATOM 2108 O O . GLU A 1 276 ? -2.244 8.750 8.666 1.00 89.19 276 GLU A O 1
ATOM 2113 N N . VAL A 1 277 ? -0.047 9.196 8.453 1.00 87.31 277 VAL A N 1
ATOM 2114 C CA . VAL A 1 277 ? 0.227 9.417 9.886 1.00 87.31 277 VAL A CA 1
ATOM 2115 C C . VAL A 1 277 ? -0.705 10.466 10.489 1.00 87.31 277 VAL A C 1
ATOM 2117 O O . VAL A 1 277 ? -1.278 10.264 11.560 1.00 87.31 277 VAL A O 1
ATOM 2120 N N . VAL A 1 278 ? -0.912 11.587 9.792 1.00 89.06 278 VAL A N 1
ATOM 2121 C CA . VAL A 1 278 ? -1.841 12.637 10.238 1.00 89.06 278 VAL A CA 1
ATOM 2122 C C . VAL A 1 278 ? -3.269 12.097 10.329 1.00 89.06 278 VAL A C 1
ATOM 2124 O O . VAL A 1 278 ? -3.982 12.407 11.287 1.00 89.06 278 VAL A O 1
ATOM 2127 N N . GLY A 1 279 ? -3.681 11.267 9.368 1.00 90.44 279 GLY A N 1
ATOM 2128 C CA . GLY A 1 279 ? -4.976 10.591 9.385 1.00 90.44 279 GLY A CA 1
ATOM 2129 C C . GLY A 1 279 ? -5.171 9.734 10.634 1.00 90.44 279 GLY A C 1
ATOM 2130 O O . GLY A 1 279 ? -6.249 9.757 11.231 1.00 90.44 279 GLY A O 1
ATOM 2131 N N . VAL A 1 280 ? -4.127 9.042 11.081 1.00 88.25 280 VAL A N 1
ATOM 2132 C CA . VAL A 1 280 ? -4.215 8.153 12.241 1.00 88.25 280 VAL A CA 1
ATOM 2133 C C . VAL A 1 280 ? -4.189 8.925 13.567 1.00 88.25 280 VAL A C 1
ATOM 2135 O O . VAL A 1 280 ? -4.990 8.654 14.467 1.00 88.25 280 VAL A O 1
ATOM 2138 N N . ILE A 1 281 ? -3.381 9.984 13.662 1.00 90.56 281 ILE A N 1
ATOM 2139 C CA . ILE A 1 281 ? -3.399 10.896 14.818 1.00 90.56 281 ILE A CA 1
ATOM 2140 C C . ILE A 1 281 ? -4.786 11.532 14.973 1.00 90.56 281 ILE A C 1
ATOM 2142 O O . ILE A 1 281 ? -5.347 11.575 16.075 1.00 90.56 281 ILE A O 1
ATOM 2146 N N . LEU A 1 282 ? -5.371 11.983 13.859 1.00 92.56 282 LEU A N 1
ATOM 2147 C CA . LEU A 1 282 ? -6.724 12.530 13.832 1.00 92.56 282 LEU A CA 1
ATOM 2148 C C . LEU A 1 282 ? -7.754 11.486 14.275 1.00 92.56 282 LEU A C 1
ATOM 2150 O O . LEU A 1 282 ? -8.711 11.833 14.967 1.00 92.56 282 LEU A O 1
ATOM 2154 N N . ALA A 1 283 ? -7.546 10.214 13.926 1.00 91.69 283 ALA A N 1
ATOM 2155 C CA . ALA A 1 283 ? -8.434 9.124 14.300 1.00 91.69 283 ALA A CA 1
ATOM 2156 C C . ALA A 1 283 ? -8.525 8.955 15.820 1.00 91.69 283 ALA A C 1
ATOM 2158 O O . ALA A 1 283 ? -9.632 8.886 16.365 1.00 91.69 283 ALA A O 1
ATOM 2159 N N . GLY A 1 284 ? -7.383 8.949 16.513 1.00 91.00 284 GLY A N 1
ATOM 2160 C CA . GLY A 1 284 ? -7.356 8.839 17.972 1.00 91.00 284 GLY A CA 1
ATOM 2161 C C . GLY A 1 284 ? -7.900 10.079 18.680 1.00 91.00 284 GLY A C 1
ATOM 2162 O O . GLY A 1 284 ? -8.620 9.937 19.668 1.00 91.00 284 GLY A O 1
ATOM 2163 N N . TRP A 1 285 ? -7.631 11.281 18.153 1.00 91.81 285 TRP A N 1
ATOM 2164 C CA . TRP A 1 285 ? -8.169 12.535 18.698 1.00 91.81 285 TRP A CA 1
ATOM 2165 C C . TRP A 1 285 ? -9.694 12.628 18.555 1.00 91.81 285 TRP A C 1
ATOM 2167 O O . TRP A 1 285 ? -10.400 12.917 19.520 1.00 91.81 285 TRP A O 1
ATOM 2177 N N . ALA A 1 286 ? -10.219 12.334 17.363 1.00 93.38 286 ALA A N 1
ATOM 2178 C CA . ALA A 1 286 ? -11.644 12.458 17.059 1.00 93.38 286 ALA A CA 1
ATOM 2179 C C . ALA A 1 286 ? -12.520 11.460 17.828 1.00 93.38 286 ALA A C 1
ATOM 2181 O O . ALA A 1 286 ? -13.704 11.714 18.032 1.00 93.38 286 ALA A O 1
ATOM 2182 N N . SER A 1 287 ? -11.937 10.339 18.261 1.00 89.94 287 SER A N 1
ATOM 2183 C CA . SER A 1 287 ? -12.625 9.252 18.966 1.00 89.94 287 SER A CA 1
ATOM 2184 C C . SER A 1 287 ? -13.104 9.623 20.378 1.00 89.94 287 SER A C 1
ATOM 2186 O O . SER A 1 287 ? -13.909 8.894 20.946 1.00 89.94 287 SER A O 1
ATOM 2188 N N . ASN A 1 288 ? -12.636 10.741 20.950 1.00 89.81 288 ASN A N 1
ATOM 2189 C CA . ASN A 1 288 ? -12.989 11.222 22.296 1.00 89.81 288 ASN A CA 1
ATOM 2190 C C . ASN A 1 288 ? -12.937 10.131 23.392 1.00 89.81 288 ASN A C 1
ATOM 2192 O O . ASN A 1 288 ? -13.782 10.059 24.284 1.00 89.81 288 ASN A O 1
ATOM 2196 N N . ASN A 1 289 ? -11.921 9.268 23.323 1.00 88.75 289 ASN A N 1
ATOM 2197 C CA . ASN A 1 289 ? -11.633 8.247 24.323 1.00 88.75 289 ASN A CA 1
ATOM 2198 C C . ASN A 1 289 ? -10.188 8.414 24.807 1.00 88.75 289 ASN A C 1
ATOM 2200 O O . ASN A 1 289 ? -9.258 8.499 24.003 1.00 88.75 289 ASN A O 1
ATOM 2204 N N . LYS A 1 290 ? -9.993 8.419 26.132 1.00 89.75 290 LYS A N 1
ATOM 2205 C CA . LYS A 1 290 ? -8.680 8.527 26.787 1.00 89.75 290 LYS A CA 1
ATOM 2206 C C . LYS A 1 290 ? -7.659 7.538 26.210 1.00 89.75 290 LYS A C 1
ATOM 2208 O O . LYS A 1 290 ? -6.511 7.910 25.991 1.00 89.75 290 LYS A O 1
ATOM 2213 N N . TRP A 1 291 ? -8.069 6.296 25.953 1.00 89.25 291 TRP A N 1
ATOM 2214 C CA . TRP A 1 291 ? -7.168 5.247 25.461 1.00 89.25 291 TRP A CA 1
ATOM 2215 C C . TRP A 1 291 ? -6.774 5.455 23.997 1.00 89.25 291 TRP A C 1
ATOM 2217 O O . TRP A 1 291 ? -5.599 5.329 23.657 1.00 89.25 291 TRP A O 1
ATOM 2227 N N . SER A 1 292 ? -7.723 5.858 23.149 1.00 89.81 292 SER A N 1
ATOM 2228 C CA . SER A 1 292 ? -7.461 6.134 21.732 1.00 89.81 292 SER A CA 1
ATOM 2229 C C . SER A 1 292 ? -6.552 7.339 21.526 1.00 89.81 292 SER A C 1
ATOM 2231 O O . SER A 1 292 ? -5.679 7.297 20.660 1.00 89.81 292 SER A O 1
ATOM 2233 N N . VAL A 1 293 ? -6.683 8.373 22.363 1.00 90.06 293 VAL A N 1
ATOM 2234 C CA . VAL A 1 293 ? -5.771 9.525 22.342 1.00 90.06 293 VAL A CA 1
ATOM 2235 C C . VAL A 1 293 ? -4.353 9.106 22.739 1.00 90.06 293 VAL A C 1
ATOM 2237 O O . VAL A 1 293 ? -3.399 9.509 22.078 1.00 90.06 293 VAL A O 1
ATOM 2240 N N . TYR A 1 294 ? -4.179 8.258 23.761 1.00 89.94 294 TYR A N 1
ATOM 2241 C CA . TYR A 1 2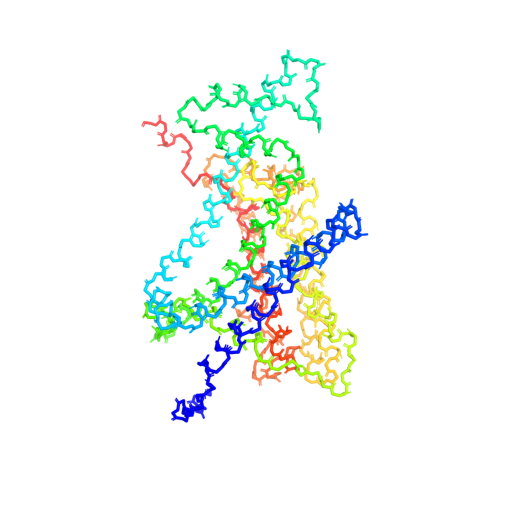94 ? -2.846 7.750 24.108 1.00 89.94 294 TYR A CA 1
ATOM 2242 C C . TYR A 1 294 ? -2.242 6.854 23.024 1.00 89.94 294 TYR A C 1
ATOM 2244 O O . TYR A 1 294 ? -1.039 6.947 22.783 1.00 89.94 294 TYR A O 1
ATOM 2252 N N . GLY A 1 295 ? -3.051 6.034 22.347 1.00 89.12 295 GLY A N 1
ATOM 2253 C CA . GLY A 1 295 ? -2.607 5.255 21.187 1.00 89.12 295 GLY A CA 1
ATOM 2254 C C . GLY A 1 295 ? -2.092 6.139 20.059 1.00 89.12 295 GLY A C 1
ATOM 2255 O O . GLY A 1 295 ? -0.946 5.983 19.643 1.00 89.12 295 GLY A O 1
ATOM 2256 N N . ALA A 1 296 ? -2.879 7.137 19.654 1.00 90.12 296 ALA A N 1
ATOM 2257 C CA . ALA A 1 296 ? -2.480 8.095 18.624 1.00 90.12 296 ALA A CA 1
ATOM 2258 C C . ALA A 1 296 ? -1.237 8.917 19.003 1.00 90.12 296 ALA A C 1
ATOM 2260 O O . ALA A 1 296 ? -0.390 9.173 18.155 1.00 90.12 296 ALA A O 1
ATOM 2261 N N . MET A 1 297 ? -1.078 9.320 20.269 1.00 89.06 297 MET A N 1
ATOM 2262 C CA . MET A 1 297 ? 0.119 10.059 20.700 1.00 89.06 297 MET A CA 1
ATOM 2263 C C . MET A 1 297 ? 1.382 9.193 20.662 1.00 89.06 297 MET A C 1
ATOM 2265 O O . MET A 1 297 ? 2.438 9.664 20.243 1.00 89.06 297 MET A O 1
ATOM 2269 N N . ARG A 1 298 ? 1.287 7.916 21.055 1.00 90.06 298 ARG A N 1
ATOM 2270 C CA . ARG A 1 298 ? 2.409 6.970 20.938 1.00 90.06 298 ARG A CA 1
ATOM 2271 C C . ARG A 1 298 ? 2.787 6.738 19.485 1.00 90.06 298 ARG A C 1
ATOM 2273 O O . ARG A 1 298 ? 3.972 6.722 19.167 1.00 90.06 298 ARG A O 1
ATOM 2280 N N . GLU A 1 299 ? 1.790 6.598 18.621 1.00 87.44 299 GLU A N 1
ATOM 2281 C CA . GLU A 1 299 ? 1.996 6.494 17.183 1.00 87.44 299 GLU A CA 1
ATOM 2282 C C . GLU A 1 299 ? 2.687 7.719 16.613 1.00 87.44 299 GLU A C 1
ATOM 2284 O O . GLU A 1 299 ? 3.682 7.570 15.916 1.00 87.44 299 GLU A O 1
ATOM 2289 N N . ALA A 1 300 ? 2.218 8.920 16.956 1.00 85.69 300 ALA A N 1
ATOM 2290 C CA . ALA A 1 300 ? 2.816 10.167 16.503 1.00 85.69 300 ALA A CA 1
ATOM 2291 C C . ALA A 1 300 ? 4.306 10.223 16.859 1.00 85.69 300 ALA A C 1
ATOM 2293 O O . ALA A 1 300 ? 5.148 10.485 16.002 1.00 85.69 300 ALA A O 1
ATOM 2294 N N . CYS A 1 301 ? 4.647 9.924 18.117 1.00 88.00 301 CYS A N 1
ATOM 2295 C CA . CYS A 1 301 ? 6.035 9.902 18.568 1.00 88.00 301 CYS A CA 1
ATOM 2296 C C . CYS A 1 301 ? 6.864 8.837 17.842 1.00 88.00 301 CYS A C 1
ATOM 2298 O O . CYS A 1 301 ? 8.002 9.109 17.464 1.00 88.00 301 CYS A O 1
ATOM 2300 N N . GLN A 1 302 ? 6.308 7.642 17.640 1.00 88.69 302 GLN A N 1
ATOM 2301 C CA . GLN A 1 302 ? 6.992 6.561 16.940 1.00 88.69 302 GLN A CA 1
ATOM 2302 C C . GLN A 1 302 ? 7.234 6.918 15.470 1.00 88.69 302 GLN A C 1
ATOM 2304 O O . GLN A 1 302 ? 8.366 6.841 15.002 1.00 88.69 302 GLN A O 1
ATOM 2309 N N . MET A 1 303 ? 6.202 7.350 14.753 1.00 83.56 303 MET A N 1
ATOM 2310 C CA . MET A 1 303 ? 6.291 7.691 13.335 1.00 83.56 303 MET A CA 1
ATOM 2311 C C . MET A 1 303 ? 7.317 8.793 13.086 1.00 83.56 303 MET A C 1
ATOM 2313 O O . MET A 1 303 ? 8.235 8.601 12.292 1.00 83.56 303 MET A O 1
ATOM 2317 N N . VAL A 1 304 ? 7.261 9.887 13.851 1.00 82.56 304 VAL A N 1
ATOM 2318 C CA . VAL A 1 304 ? 8.234 10.987 13.729 1.00 82.56 304 VAL A CA 1
ATOM 2319 C C . VAL A 1 304 ? 9.664 10.513 14.022 1.00 82.56 304 VAL A C 1
ATOM 2321 O O . VAL A 1 304 ? 10.607 10.940 13.354 1.00 82.56 304 VAL A O 1
ATOM 2324 N N . ALA A 1 305 ? 9.850 9.607 14.988 1.00 88.62 305 ALA A N 1
ATOM 2325 C CA . ALA A 1 305 ? 11.170 9.081 15.330 1.00 88.62 305 ALA A CA 1
ATOM 2326 C C . ALA A 1 305 ? 11.769 8.180 14.236 1.00 88.62 305 ALA A C 1
ATOM 2328 O O . ALA A 1 305 ? 12.988 8.183 14.064 1.00 88.62 305 ALA A O 1
ATOM 2329 N N . TYR A 1 306 ? 10.944 7.425 13.502 1.00 89.31 306 TYR A N 1
ATOM 2330 C CA . TYR A 1 306 ? 11.408 6.476 12.480 1.00 89.31 306 TYR A CA 1
ATOM 2331 C C . TYR A 1 306 ? 11.359 7.017 11.045 1.00 89.31 306 TYR A C 1
ATOM 2333 O O . TYR A 1 306 ? 12.077 6.497 10.188 1.00 89.31 306 TYR A O 1
ATOM 2341 N N . GLU A 1 307 ? 10.635 8.105 10.779 1.00 87.19 307 GLU A N 1
ATOM 2342 C CA . GLU A 1 307 ? 10.667 8.783 9.478 1.00 87.19 307 GLU A CA 1
ATOM 2343 C C . GLU A 1 307 ? 12.030 9.408 9.168 1.00 87.19 307 GLU A C 1
ATOM 2345 O O . GLU A 1 307 ? 12.485 9.336 8.028 1.00 87.19 307 GLU A O 1
ATOM 2350 N N . ILE A 1 308 ? 12.721 9.975 10.164 1.00 88.44 308 ILE A N 1
ATOM 2351 C CA . ILE A 1 308 ? 14.040 10.593 9.948 1.00 88.44 308 ILE A CA 1
ATOM 2352 C C . ILE A 1 308 ? 15.091 9.535 9.555 1.00 88.44 308 ILE A C 1
ATOM 2354 O O . ILE A 1 308 ? 15.724 9.706 8.510 1.00 88.44 308 ILE A O 1
ATOM 2358 N N . PRO A 1 309 ? 15.282 8.424 10.303 1.00 90.31 309 PRO A N 1
ATOM 2359 C CA . PRO A 1 309 ? 16.164 7.335 9.878 1.00 90.31 309 PRO A CA 1
ATOM 2360 C C . PRO A 1 309 ? 15.777 6.745 8.521 1.00 90.31 309 PRO A C 1
ATOM 2362 O O . PRO A 1 309 ? 16.655 6.502 7.694 1.00 90.31 309 PRO A O 1
ATOM 2365 N N . MET A 1 310 ? 14.477 6.555 8.267 1.00 90.25 310 MET A N 1
ATOM 2366 C CA . MET A 1 310 ? 13.989 6.064 6.978 1.00 90.25 310 MET A CA 1
ATOM 2367 C C . MET A 1 310 ? 14.365 7.025 5.843 1.00 90.25 310 MET A C 1
ATOM 2369 O O . MET A 1 310 ? 14.927 6.593 4.840 1.00 90.25 310 MET A O 1
ATOM 2373 N N . GLY A 1 311 ? 14.129 8.327 6.014 1.00 89.44 311 GLY A N 1
ATOM 2374 C CA . GLY A 1 311 ? 14.489 9.366 5.051 1.00 89.44 311 GLY A CA 1
ATOM 2375 C C . GLY A 1 311 ? 15.994 9.442 4.795 1.00 89.44 311 GLY A C 1
ATOM 2376 O O . GLY A 1 311 ? 16.416 9.509 3.643 1.00 89.44 311 GLY A O 1
ATOM 2377 N N . LEU A 1 312 ? 16.822 9.354 5.841 1.00 90.69 312 LEU A N 1
ATOM 2378 C CA . LEU A 1 312 ? 18.283 9.315 5.705 1.00 90.69 312 LEU A CA 1
ATOM 2379 C C . LEU A 1 312 ? 18.760 8.075 4.944 1.00 90.69 312 LEU A C 1
ATOM 2381 O O . LEU A 1 312 ? 19.644 8.184 4.094 1.00 90.69 312 LEU A O 1
ATOM 2385 N N . ALA A 1 313 ? 18.163 6.910 5.203 1.00 93.12 313 ALA A N 1
ATOM 2386 C CA . ALA A 1 313 ? 18.476 5.700 4.456 1.00 93.12 313 ALA A CA 1
ATOM 2387 C C . ALA A 1 313 ? 18.096 5.853 2.973 1.00 93.12 313 ALA A C 1
ATOM 2389 O O . ALA A 1 313 ? 18.894 5.520 2.104 1.00 93.12 313 ALA A O 1
ATOM 2390 N N . LEU A 1 314 ? 16.946 6.463 2.673 1.00 91.19 314 LEU A N 1
ATOM 2391 C CA . LEU A 1 314 ? 16.483 6.732 1.306 1.00 91.19 314 LEU A CA 1
ATOM 2392 C C . LEU A 1 314 ? 17.346 7.736 0.529 1.00 91.19 314 LEU A C 1
ATOM 2394 O O . LEU A 1 314 ? 17.362 7.696 -0.698 1.00 91.19 314 LEU A O 1
ATOM 2398 N N . ILE A 1 315 ? 18.100 8.605 1.204 1.00 92.00 315 ILE A N 1
ATOM 2399 C CA . ILE A 1 315 ? 19.037 9.525 0.541 1.00 92.00 315 ILE A CA 1
ATOM 2400 C C . ILE A 1 315 ? 20.231 8.769 -0.067 1.00 92.00 315 ILE A C 1
ATOM 2402 O O . ILE A 1 315 ? 20.750 9.174 -1.106 1.00 92.00 315 ILE A O 1
ATOM 2406 N N . LEU A 1 316 ? 20.658 7.651 0.523 1.00 92.38 316 LEU A N 1
ATOM 2407 C CA . LEU A 1 316 ? 21.799 6.868 0.031 1.00 92.38 316 LEU A CA 1
ATOM 2408 C C . LEU A 1 316 ? 21.637 6.386 -1.427 1.00 92.38 316 LEU A C 1
ATOM 2410 O O . LEU A 1 316 ? 22.529 6.668 -2.232 1.00 92.38 316 LEU A O 1
ATOM 2414 N N . PRO A 1 317 ? 20.539 5.704 -1.818 1.00 91.50 317 PRO A N 1
ATOM 2415 C CA . PRO A 1 317 ? 20.326 5.301 -3.207 1.00 91.50 317 PRO A CA 1
ATOM 2416 C C . PRO A 1 317 ? 20.152 6.503 -4.146 1.00 91.50 317 PRO A C 1
ATOM 2418 O O . PRO A 1 317 ? 20.596 6.440 -5.290 1.00 91.50 317 PRO A O 1
ATOM 2421 N N . VAL A 1 318 ? 19.595 7.622 -3.667 1.00 92.62 318 VAL A N 1
ATOM 2422 C CA . VAL A 1 318 ? 19.472 8.866 -4.450 1.00 92.62 318 VAL A CA 1
ATOM 2423 C C . VAL A 1 318 ? 20.842 9.449 -4.780 1.00 92.62 318 VAL A C 1
ATOM 2425 O O . VAL A 1 318 ? 21.083 9.821 -5.925 1.00 92.62 318 VAL A O 1
ATOM 2428 N N . ILE A 1 319 ? 21.764 9.493 -3.815 1.00 92.44 319 ILE A N 1
ATOM 2429 C CA . ILE A 1 319 ? 23.142 9.949 -4.051 1.00 92.44 319 ILE A CA 1
ATOM 2430 C C . ILE A 1 319 ? 23.865 8.993 -5.005 1.00 92.44 319 ILE A C 1
ATOM 2432 O O . ILE A 1 319 ? 24.595 9.443 -5.884 1.00 92.44 319 ILE A O 1
ATOM 2436 N N . ALA A 1 320 ? 23.654 7.683 -4.856 1.00 90.31 320 ALA A N 1
ATOM 2437 C CA . ALA A 1 320 ? 24.295 6.682 -5.703 1.00 90.31 320 ALA A CA 1
ATOM 2438 C C . ALA A 1 320 ? 23.825 6.742 -7.168 1.00 90.31 320 ALA A C 1
ATOM 2440 O O . ALA A 1 320 ? 24.631 6.528 -8.073 1.00 90.31 320 ALA A O 1
ATOM 2441 N N . ALA A 1 321 ? 22.542 7.028 -7.403 1.00 90.00 321 ALA A N 1
ATOM 2442 C CA . ALA A 1 321 ? 21.958 7.125 -8.740 1.00 90.00 321 ALA A CA 1
ATOM 2443 C C . ALA A 1 321 ? 21.996 8.546 -9.335 1.00 90.00 321 ALA A C 1
ATOM 2445 O O . ALA A 1 321 ? 21.908 8.700 -10.551 1.00 90.00 321 ALA A O 1
ATOM 2446 N N . GLY A 1 322 ? 22.108 9.586 -8.503 1.00 91.50 322 GLY A N 1
ATOM 2447 C CA . GLY A 1 322 ? 22.115 10.993 -8.919 1.00 91.50 322 GLY A CA 1
ATOM 2448 C C . GLY A 1 322 ? 20.748 11.551 -9.340 1.00 91.50 322 GLY A C 1
ATOM 2449 O O . GLY A 1 322 ? 20.696 12.571 -10.021 1.00 91.50 322 GLY A O 1
ATOM 2450 N N . THR A 1 323 ? 19.642 10.895 -8.977 1.00 92.12 323 THR A N 1
ATOM 2451 C CA . THR A 1 323 ? 18.281 11.265 -9.406 1.00 92.12 323 THR A CA 1
ATOM 2452 C C . THR A 1 323 ? 17.218 10.840 -8.391 1.00 92.12 323 THR A C 1
ATOM 2454 O O . THR A 1 323 ? 17.433 9.921 -7.603 1.00 92.12 323 THR A O 1
ATOM 2457 N N . LEU A 1 324 ? 16.067 11.519 -8.413 1.00 89.75 324 LEU A N 1
ATOM 2458 C CA . LEU A 1 324 ? 14.879 11.207 -7.606 1.00 89.75 324 LEU A CA 1
ATOM 2459 C C . LEU A 1 324 ? 13.816 10.414 -8.385 1.00 89.75 324 LEU A C 1
ATOM 2461 O O . LEU A 1 324 ? 12.834 9.956 -7.789 1.00 89.75 324 LEU A O 1
ATOM 2465 N N . ASN A 1 325 ? 14.014 10.227 -9.694 1.00 92.00 325 ASN A N 1
ATOM 2466 C CA . ASN A 1 325 ? 13.130 9.411 -10.516 1.00 92.00 325 ASN A CA 1
ATOM 2467 C C . ASN A 1 325 ? 13.436 7.922 -10.278 1.00 92.00 325 ASN A C 1
ATOM 2469 O O . ASN A 1 325 ? 14.530 7.438 -10.577 1.00 92.00 325 ASN A O 1
ATOM 2473 N N . LEU A 1 326 ? 12.441 7.189 -9.774 1.00 91.38 326 LEU A N 1
ATOM 2474 C CA . LEU A 1 326 ? 12.562 5.776 -9.414 1.00 91.38 326 LEU A CA 1
ATOM 2475 C C . LEU A 1 326 ? 12.952 4.879 -10.601 1.00 91.38 326 LEU A C 1
ATOM 2477 O O . LEU A 1 326 ? 13.710 3.929 -10.406 1.00 91.38 326 LEU A O 1
ATOM 2481 N N . ASN A 1 327 ? 12.518 5.196 -11.826 1.00 90.88 327 ASN A N 1
ATOM 2482 C CA . ASN A 1 327 ? 12.875 4.418 -13.017 1.00 90.88 327 ASN A CA 1
ATOM 2483 C C . ASN A 1 327 ? 14.365 4.463 -13.318 1.00 90.88 327 ASN A C 1
ATOM 2485 O O . ASN A 1 327 ? 14.994 3.441 -13.605 1.00 90.88 327 ASN A O 1
ATOM 2489 N N . HIS A 1 328 ? 14.943 5.656 -13.225 1.00 90.25 328 HIS A N 1
ATOM 2490 C CA . HIS A 1 328 ? 16.363 5.849 -13.467 1.00 90.25 328 HIS A CA 1
ATOM 2491 C C . HIS A 1 328 ? 17.206 5.203 -12.360 1.00 90.25 328 HIS A C 1
ATOM 2493 O O . HIS A 1 328 ? 18.257 4.638 -12.660 1.00 90.25 328 HIS A O 1
ATOM 2499 N N . ILE A 1 329 ? 16.729 5.201 -11.107 1.00 91.94 329 ILE A N 1
ATOM 2500 C CA . ILE A 1 329 ? 17.403 4.504 -9.998 1.00 91.94 329 ILE A CA 1
ATOM 2501 C C . ILE A 1 329 ? 17.440 2.988 -10.237 1.00 91.94 329 ILE A C 1
ATOM 2503 O O . ILE A 1 329 ? 18.473 2.354 -10.017 1.00 91.94 329 ILE A O 1
ATOM 2507 N N . VAL A 1 330 ? 16.345 2.385 -10.710 1.00 91.56 330 VAL A N 1
ATOM 2508 C CA . VAL A 1 330 ? 16.329 0.950 -11.052 1.00 91.56 330 VAL A CA 1
ATOM 2509 C C . VAL A 1 330 ? 17.216 0.669 -12.260 1.00 91.56 330 VAL A C 1
ATOM 2511 O O . VAL A 1 330 ? 18.006 -0.269 -12.233 1.00 91.56 330 VAL A O 1
ATOM 2514 N N . SER A 1 331 ? 17.162 1.511 -13.290 1.00 88.81 331 SER A N 1
ATOM 2515 C CA . SER A 1 331 ? 17.991 1.347 -14.493 1.00 88.81 331 SER A CA 1
ATOM 2516 C C . SER A 1 331 ? 19.492 1.418 -14.181 1.00 88.81 331 SER A C 1
ATOM 2518 O O . SER A 1 331 ? 20.285 0.693 -14.774 1.00 88.81 331 SER A O 1
ATOM 2520 N N . ALA A 1 332 ? 19.899 2.220 -13.190 1.00 88.88 332 ALA A N 1
ATOM 2521 C CA . ALA A 1 332 ? 21.287 2.284 -12.722 1.00 88.88 332 ALA A CA 1
ATOM 2522 C C . ALA A 1 332 ? 21.777 0.995 -12.023 1.00 88.88 332 ALA A C 1
ATOM 2524 O O . ALA A 1 332 ? 22.983 0.812 -11.839 1.00 88.88 332 ALA A O 1
ATOM 2525 N N . GLN A 1 333 ? 20.859 0.106 -11.634 1.00 89.06 333 GLN A N 1
ATOM 2526 C CA . GLN A 1 333 ? 21.128 -1.169 -10.959 1.00 89.06 333 GLN A CA 1
ATOM 2527 C C . GLN A 1 333 ? 21.128 -2.372 -11.918 1.00 89.06 333 GLN A C 1
ATOM 2529 O O . GLN A 1 333 ? 21.004 -3.514 -11.468 1.00 89.06 333 GLN A O 1
ATOM 2534 N N . ASP A 1 334 ? 21.214 -2.148 -13.232 1.00 86.69 334 ASP A N 1
ATOM 2535 C CA . ASP A 1 334 ? 21.260 -3.233 -14.219 1.00 86.69 334 ASP A CA 1
ATOM 2536 C C . ASP A 1 334 ? 22.612 -3.977 -14.199 1.00 86.69 334 ASP A C 1
ATOM 2538 O O . ASP A 1 334 ? 23.635 -3.420 -13.811 1.00 86.69 334 ASP A O 1
ATOM 2542 N N . GLY A 1 335 ? 22.645 -5.248 -14.598 1.00 80.50 335 GLY A N 1
ATOM 2543 C CA . GLY A 1 335 ? 23.869 -6.067 -14.613 1.00 80.50 335 GLY A CA 1
ATOM 2544 C C . GLY A 1 335 ? 23.938 -7.175 -13.556 1.00 80.50 335 GLY A C 1
ATOM 2545 O O . GLY A 1 335 ? 24.990 -7.795 -13.386 1.00 80.50 335 GLY A O 1
ATOM 2546 N N . GLY A 1 336 ? 22.820 -7.475 -12.889 1.00 83.50 336 GLY A N 1
ATOM 2547 C CA . GLY A 1 336 ? 22.667 -8.600 -11.960 1.00 83.50 336 GLY A CA 1
ATOM 2548 C C . GLY A 1 336 ? 22.815 -8.229 -10.482 1.00 83.50 336 GLY A C 1
ATOM 2549 O O . GLY A 1 336 ? 23.089 -7.083 -10.128 1.00 83.50 336 GLY A O 1
ATOM 2550 N N . TRP A 1 337 ? 22.647 -9.222 -9.604 1.00 82.25 337 TRP A N 1
ATOM 2551 C CA . TRP A 1 337 ? 22.537 -9.009 -8.152 1.00 82.25 337 TRP A CA 1
ATOM 2552 C C . TRP A 1 337 ? 23.745 -8.330 -7.491 1.00 82.25 337 TRP A C 1
ATOM 2554 O O . TRP A 1 337 ? 23.581 -7.625 -6.500 1.00 82.25 337 TRP A O 1
ATOM 2564 N N . PHE A 1 338 ? 24.949 -8.476 -8.054 1.00 83.81 338 PHE A N 1
ATOM 2565 C CA . PHE A 1 338 ? 26.146 -7.783 -7.565 1.00 83.81 338 PHE A CA 1
ATOM 2566 C C . PHE A 1 338 ? 26.100 -6.262 -7.775 1.00 83.81 338 PHE A C 1
ATOM 2568 O O . PHE A 1 338 ? 26.767 -5.532 -7.042 1.00 83.81 338 PHE A O 1
ATOM 2575 N N . ASN A 1 339 ? 25.338 -5.778 -8.762 1.00 86.94 339 ASN A N 1
ATOM 2576 C CA . ASN A 1 339 ? 25.197 -4.345 -9.027 1.00 86.94 339 ASN A CA 1
ATOM 2577 C C . ASN A 1 339 ? 23.996 -3.712 -8.301 1.00 86.94 339 ASN A C 1
ATOM 2579 O O . ASN A 1 339 ? 23.841 -2.490 -8.306 1.00 86.94 339 ASN A O 1
ATOM 2583 N N . TRP A 1 340 ? 23.159 -4.516 -7.640 1.00 90.25 340 TRP A N 1
ATOM 2584 C CA . TRP A 1 340 ? 22.085 -3.994 -6.799 1.00 90.25 340 TRP A CA 1
ATOM 2585 C C . TRP A 1 340 ? 22.669 -3.170 -5.656 1.00 90.25 340 TRP A C 1
ATOM 2587 O O . TRP A 1 340 ? 23.671 -3.556 -5.044 1.00 90.25 340 TRP A O 1
ATOM 2597 N N . LEU A 1 341 ? 22.043 -2.033 -5.347 1.00 89.69 341 LEU A N 1
ATOM 2598 C CA . LEU A 1 341 ? 22.611 -1.076 -4.398 1.00 89.69 341 LEU A CA 1
ATOM 2599 C C . LEU A 1 341 ? 22.821 -1.694 -3.009 1.00 89.69 341 LEU A C 1
ATOM 2601 O O . LEU A 1 341 ? 23.818 -1.374 -2.368 1.00 89.69 341 LEU A O 1
ATOM 2605 N N . ALA A 1 342 ? 21.976 -2.639 -2.582 1.00 89.50 342 ALA A N 1
ATOM 2606 C CA . ALA A 1 342 ? 22.167 -3.380 -1.332 1.00 89.50 342 ALA A CA 1
ATOM 2607 C C . ALA A 1 342 ? 23.499 -4.142 -1.270 1.00 89.50 342 ALA A C 1
ATOM 2609 O O . ALA A 1 342 ? 24.117 -4.191 -0.212 1.00 89.50 342 ALA A O 1
ATOM 2610 N N . PHE A 1 343 ? 23.939 -4.754 -2.371 1.00 89.19 343 PHE A N 1
ATOM 2611 C CA . PHE A 1 343 ? 25.090 -5.667 -2.385 1.00 89.19 343 PHE A CA 1
ATOM 2612 C C . PHE A 1 343 ? 26.356 -5.044 -2.969 1.00 89.19 343 PHE A C 1
ATOM 2614 O O . PHE A 1 343 ? 27.451 -5.567 -2.766 1.00 89.19 343 PHE A O 1
ATOM 2621 N N . ARG A 1 344 ? 26.232 -3.897 -3.638 1.00 87.69 344 ARG A N 1
ATOM 2622 C CA . ARG A 1 344 ? 27.356 -3.187 -4.250 1.00 87.69 344 ARG A CA 1
ATOM 2623 C C . ARG A 1 344 ? 28.388 -2.703 -3.227 1.00 87.69 344 ARG A C 1
ATOM 2625 O O . ARG A 1 344 ? 29.576 -2.647 -3.537 1.00 87.69 344 ARG A O 1
ATOM 2632 N N . ASN A 1 345 ? 27.953 -2.307 -2.028 1.00 86.94 345 ASN A N 1
ATOM 2633 C CA . ASN A 1 345 ? 28.834 -1.781 -0.983 1.00 86.94 345 ASN A CA 1
ATOM 2634 C C . ASN A 1 345 ? 28.301 -2.120 0.427 1.00 86.94 345 ASN A C 1
ATOM 2636 O O . ASN A 1 345 ? 27.117 -1.890 0.682 1.00 86.94 345 ASN A O 1
ATOM 2640 N N . PRO A 1 346 ? 29.154 -2.564 1.375 1.00 88.69 346 PRO A N 1
ATOM 2641 C CA . PRO A 1 346 ? 28.766 -2.788 2.772 1.00 88.69 346 PRO A CA 1
ATOM 2642 C C . PRO A 1 346 ? 28.038 -1.613 3.450 1.00 88.69 346 PRO A C 1
ATOM 2644 O O . PRO A 1 346 ? 27.142 -1.832 4.262 1.00 88.69 346 PRO A O 1
ATOM 2647 N N . PHE A 1 347 ? 28.371 -0.363 3.113 1.00 89.44 347 PHE A N 1
ATOM 2648 C CA . PHE A 1 347 ? 27.690 0.817 3.664 1.00 89.44 347 PHE A CA 1
ATOM 2649 C C . PHE A 1 347 ? 26.269 0.986 3.117 1.00 89.44 347 PHE A C 1
ATOM 2651 O O . PHE A 1 347 ? 25.366 1.374 3.856 1.00 89.44 347 PHE A O 1
ATOM 2658 N N . LEU A 1 348 ? 26.045 0.658 1.842 1.00 90.69 348 LEU A N 1
ATOM 2659 C CA . LEU A 1 348 ? 24.703 0.665 1.258 1.00 90.69 348 LEU A CA 1
ATOM 2660 C C . LEU A 1 348 ? 23.863 -0.492 1.799 1.00 90.69 348 LEU A C 1
ATOM 2662 O O . LEU A 1 348 ? 22.671 -0.307 2.023 1.00 90.69 348 LEU A O 1
ATOM 2666 N N . PHE A 1 349 ? 24.487 -1.634 2.101 1.00 92.56 349 PHE A N 1
ATOM 2667 C CA . PHE A 1 349 ? 23.830 -2.717 2.830 1.00 92.56 349 PHE A CA 1
ATOM 2668 C C . PHE A 1 349 ? 23.383 -2.273 4.230 1.00 92.56 349 PHE A C 1
ATOM 2670 O O . PHE A 1 349 ? 22.255 -2.542 4.635 1.00 92.56 349 PHE A O 1
ATOM 2677 N N . ALA A 1 350 ? 24.233 -1.546 4.963 1.00 92.81 350 ALA A N 1
ATOM 2678 C CA . ALA A 1 350 ? 23.858 -0.972 6.256 1.00 92.81 350 ALA A CA 1
ATOM 2679 C C . ALA A 1 350 ? 22.706 0.041 6.117 1.00 92.81 350 ALA A C 1
ATOM 2681 O O . ALA A 1 350 ? 21.785 0.042 6.933 1.00 92.81 350 ALA A O 1
ATOM 2682 N N . GLY A 1 351 ? 22.717 0.847 5.050 1.00 93.19 351 GLY A N 1
ATOM 2683 C CA . GLY A 1 351 ? 21.605 1.718 4.672 1.00 93.19 351 GLY A CA 1
ATOM 2684 C C . GLY A 1 351 ? 20.308 0.948 4.426 1.00 93.19 351 GLY A C 1
ATOM 2685 O O . GLY A 1 351 ? 19.281 1.285 5.005 1.00 93.19 351 GLY A O 1
ATOM 2686 N N . PHE A 1 352 ? 20.368 -0.133 3.649 1.00 93.94 352 PHE A N 1
ATOM 2687 C CA . PHE A 1 352 ? 19.237 -1.026 3.402 1.00 93.94 352 PHE A CA 1
ATOM 2688 C C . PHE A 1 352 ? 18.704 -1.657 4.695 1.00 93.94 352 PHE A C 1
ATOM 2690 O O . PHE A 1 352 ? 17.497 -1.674 4.915 1.00 93.94 352 PHE A O 1
ATOM 2697 N N . ALA A 1 353 ? 19.581 -2.134 5.581 1.00 93.31 353 ALA A N 1
ATOM 2698 C CA . ALA A 1 353 ? 19.181 -2.690 6.871 1.00 93.31 353 ALA A CA 1
ATOM 2699 C C . ALA A 1 353 ? 18.515 -1.631 7.768 1.00 93.31 353 ALA A C 1
ATOM 2701 O O . ALA A 1 353 ? 17.501 -1.912 8.405 1.00 93.31 353 ALA A O 1
ATOM 2702 N N . CYS A 1 354 ? 19.046 -0.403 7.782 1.00 94.06 354 CYS A N 1
ATOM 2703 C CA . CYS A 1 354 ? 18.447 0.727 8.490 1.00 94.06 354 CYS A CA 1
ATOM 2704 C C . CYS A 1 354 ? 17.068 1.077 7.915 1.00 94.06 354 CYS A C 1
ATOM 2706 O O . CYS A 1 354 ? 16.111 1.199 8.678 1.00 94.06 354 CYS A O 1
ATOM 2708 N N . TYR A 1 355 ? 16.947 1.141 6.584 1.00 94.56 355 TYR A N 1
ATOM 2709 C CA . TYR A 1 355 ? 15.675 1.334 5.893 1.00 94.56 355 TYR A CA 1
ATOM 2710 C C . TYR A 1 355 ? 14.674 0.239 6.256 1.00 94.56 355 TYR A C 1
ATOM 2712 O O . TYR A 1 355 ? 13.558 0.545 6.653 1.00 94.56 355 TYR A O 1
ATOM 2720 N N . TYR A 1 356 ? 15.077 -1.031 6.194 1.00 92.56 356 TYR A N 1
ATOM 2721 C CA . TYR A 1 356 ? 14.224 -2.167 6.531 1.00 92.56 356 TYR A CA 1
ATOM 2722 C C . TYR A 1 356 ? 13.707 -2.080 7.974 1.00 92.56 356 TYR A C 1
ATOM 2724 O O . TYR A 1 356 ? 12.504 -2.175 8.205 1.00 92.56 356 TYR A O 1
ATOM 2732 N N . ILE A 1 357 ? 14.577 -1.815 8.950 1.00 92.44 357 ILE A N 1
ATOM 2733 C CA . ILE A 1 357 ? 14.167 -1.690 10.358 1.00 92.44 357 ILE A CA 1
ATOM 2734 C C . ILE A 1 357 ? 13.240 -0.482 10.559 1.00 92.44 357 ILE A C 1
ATOM 2736 O O . ILE A 1 357 ? 12.191 -0.618 11.188 1.00 92.44 357 ILE A O 1
ATOM 2740 N N . ALA A 1 358 ? 13.588 0.681 10.003 1.00 92.25 358 ALA A N 1
ATOM 2741 C CA . ALA A 1 358 ? 12.768 1.887 10.111 1.00 92.25 358 ALA A CA 1
ATOM 2742 C C . ALA A 1 358 ? 11.407 1.718 9.415 1.00 92.25 358 ALA A C 1
ATOM 2744 O O . ALA A 1 358 ? 10.382 2.152 9.935 1.00 92.25 358 ALA A O 1
ATOM 2745 N N . SER A 1 359 ? 11.379 1.012 8.285 1.00 91.31 359 SER A N 1
ATOM 2746 C CA . SER A 1 359 ? 10.164 0.705 7.533 1.00 91.31 359 SER A CA 1
ATOM 2747 C C . SER A 1 359 ? 9.200 -0.205 8.294 1.00 91.31 359 SER A C 1
ATOM 2749 O O . SER A 1 359 ? 7.991 0.024 8.266 1.00 91.31 359 SER A O 1
ATOM 2751 N N . LEU A 1 360 ? 9.718 -1.192 9.037 1.00 89.12 360 LEU A N 1
ATOM 2752 C CA . LEU A 1 360 ? 8.912 -2.044 9.915 1.00 89.12 360 LEU A CA 1
ATOM 2753 C C . LEU A 1 360 ? 8.265 -1.230 11.037 1.00 89.12 360 LEU A C 1
ATOM 2755 O O . LEU A 1 360 ? 7.090 -1.432 11.344 1.00 89.12 360 LEU A O 1
ATOM 2759 N N . ALA A 1 361 ? 9.023 -0.294 11.613 1.00 87.69 361 ALA A N 1
ATOM 2760 C CA . ALA A 1 361 ? 8.522 0.603 12.645 1.00 87.69 361 ALA A CA 1
ATOM 2761 C C . ALA A 1 361 ? 7.480 1.595 12.108 1.00 87.69 361 ALA A C 1
ATOM 2763 O O . ALA A 1 361 ? 6.479 1.845 12.779 1.00 87.69 361 ALA A O 1
ATOM 2764 N N . SER A 1 362 ? 7.676 2.100 10.887 1.00 85.38 362 SER A N 1
ATOM 2765 C CA . SER A 1 362 ? 6.709 2.951 10.183 1.00 85.38 362 SER A CA 1
ATOM 2766 C C . SER A 1 362 ? 5.412 2.209 9.847 1.00 85.38 362 SER A C 1
ATOM 2768 O O . SER A 1 362 ? 4.337 2.793 9.915 1.00 85.38 362 SER A O 1
ATOM 2770 N N . CYS A 1 363 ? 5.486 0.916 9.529 1.00 86.75 363 CYS A N 1
ATOM 2771 C CA . CYS A 1 363 ? 4.308 0.088 9.260 1.00 86.75 363 CYS A CA 1
ATOM 2772 C C . CYS A 1 363 ? 3.676 -0.508 10.530 1.00 86.75 363 CYS A C 1
ATOM 2774 O O . CYS A 1 363 ? 2.840 -1.404 10.418 1.00 86.75 363 CYS A O 1
ATOM 2776 N N . LYS A 1 364 ? 4.093 -0.060 11.726 1.00 84.94 364 LYS A N 1
ATOM 2777 C CA . LYS A 1 364 ? 3.507 -0.440 13.027 1.00 84.94 364 LYS A CA 1
ATOM 2778 C C . LYS A 1 364 ? 3.494 -1.958 13.262 1.00 84.94 364 LYS A C 1
ATOM 2780 O O . LYS A 1 364 ? 2.648 -2.483 13.980 1.00 84.94 364 LYS A O 1
ATOM 2785 N N . ARG A 1 365 ? 4.423 -2.697 12.640 1.00 84.06 365 ARG A N 1
ATOM 2786 C CA . ARG A 1 365 ? 4.458 -4.162 12.720 1.00 84.06 365 ARG A CA 1
ATOM 2787 C C . ARG A 1 365 ? 5.362 -4.617 13.852 1.00 84.06 365 ARG A C 1
ATOM 2789 O O . ARG A 1 365 ? 6.407 -4.014 14.093 1.00 84.06 365 ARG A O 1
ATOM 2796 N N . ALA A 1 366 ? 4.998 -5.729 14.493 1.00 81.06 366 ALA A N 1
ATOM 2797 C CA . ALA A 1 366 ? 5.835 -6.383 15.495 1.00 81.06 366 ALA A CA 1
ATOM 2798 C C . ALA A 1 366 ? 7.280 -6.538 14.966 1.00 81.06 366 ALA A C 1
ATOM 2800 O O . ALA A 1 366 ? 7.469 -7.079 13.870 1.00 81.06 366 ALA A O 1
ATOM 2801 N N . PRO A 1 367 ? 8.301 -6.054 15.699 1.00 81.75 367 PRO A N 1
ATOM 2802 C CA . PRO A 1 367 ? 8.314 -5.745 17.138 1.00 81.75 367 PRO A CA 1
ATOM 2803 C C . PRO A 1 367 ? 7.925 -4.304 17.544 1.00 81.75 367 PRO A C 1
ATOM 2805 O O . PRO A 1 367 ? 8.034 -3.963 18.718 1.00 81.75 367 PRO A O 1
ATOM 2808 N N . PHE A 1 368 ? 7.521 -3.446 16.605 1.00 85.19 368 PHE A N 1
ATOM 2809 C CA . PHE A 1 368 ? 7.237 -2.021 16.821 1.00 85.19 368 PHE A CA 1
ATOM 2810 C C . PHE A 1 368 ? 5.732 -1.701 16.720 1.00 85.19 368 PHE A C 1
ATOM 2812 O O . PHE A 1 368 ? 5.324 -0.761 16.043 1.00 85.19 368 PHE A O 1
ATOM 2819 N N . ASP A 1 369 ? 4.892 -2.479 17.393 1.00 83.19 369 ASP A N 1
ATOM 2820 C CA . ASP A 1 369 ? 3.423 -2.369 17.417 1.00 83.19 369 ASP A CA 1
ATOM 2821 C C . ASP A 1 369 ? 2.893 -1.632 18.668 1.00 83.19 369 ASP A C 1
ATOM 2823 O O . ASP A 1 369 ? 1.751 -1.811 19.097 1.00 83.19 369 ASP A O 1
ATOM 2827 N N . LEU A 1 370 ? 3.715 -0.753 19.255 1.00 79.75 370 LEU A N 1
ATOM 2828 C CA . LEU A 1 370 ? 3.384 0.031 20.453 1.00 79.75 370 LEU A CA 1
ATOM 2829 C C . LEU A 1 370 ? 2.036 0.782 20.383 1.00 79.75 370 LEU A C 1
ATOM 2831 O O . LEU A 1 370 ? 1.354 0.839 21.411 1.00 79.75 370 LEU A O 1
ATOM 2835 N N . PRO A 1 371 ? 1.651 1.388 19.241 1.00 77.56 371 PRO A N 1
ATOM 2836 C CA . PRO A 1 371 ? 0.395 2.130 19.133 1.00 77.56 371 PRO A CA 1
ATOM 2837 C C . PRO A 1 371 ? -0.866 1.263 19.149 1.00 77.56 371 PRO A C 1
ATOM 2839 O O . PRO A 1 371 ? -1.908 1.722 19.616 1.00 77.56 371 PRO A O 1
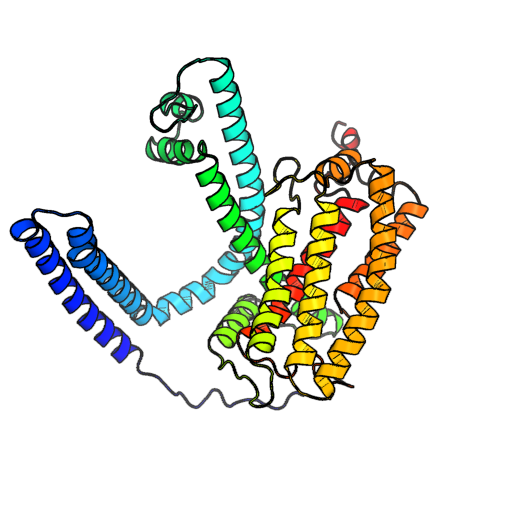ATOM 2842 N N . GLU A 1 372 ? -0.768 0.028 18.654 1.00 77.62 372 GLU A N 1
ATOM 2843 C CA . GLU A 1 372 ? -1.879 -0.929 18.567 1.00 77.62 372 GLU A CA 1
ATOM 2844 C C . GLU A 1 372 ? -1.955 -1.837 19.806 1.00 77.62 372 GLU A C 1
ATOM 2846 O O . GLU A 1 372 ? -3.025 -2.363 20.105 1.00 77.62 372 GLU A O 1
ATOM 2851 N N . SER A 1 373 ? -0.846 -1.975 20.550 1.00 77.31 373 SER A N 1
ATOM 2852 C CA . SER A 1 373 ? -0.648 -2.898 21.679 1.00 77.31 373 SER A CA 1
ATOM 2853 C C . SER A 1 373 ? -1.928 -3.246 22.450 1.00 77.31 373 SER A C 1
ATOM 2855 O O . SER A 1 373 ? -2.414 -2.487 23.302 1.00 77.31 373 SER A O 1
ATOM 2857 N N . GLU A 1 374 ? -2.442 -4.452 22.183 1.00 69.38 374 GLU A N 1
ATOM 2858 C CA . GLU A 1 374 ? -3.695 -4.956 22.761 1.00 69.38 374 GLU A CA 1
ATOM 2859 C C . GLU A 1 374 ? -3.638 -5.053 24.290 1.00 69.38 374 GLU A C 1
ATOM 2861 O O . GLU A 1 374 ? -4.649 -4.905 24.976 1.00 69.38 374 GLU A O 1
ATOM 2866 N N . SER A 1 375 ? -2.438 -5.271 24.833 1.00 74.38 375 SER A N 1
ATOM 2867 C CA . SER A 1 375 ? -2.221 -5.478 26.265 1.00 74.38 375 SER A CA 1
ATOM 2868 C C . SER A 1 375 ? -2.314 -4.182 27.074 1.00 74.38 375 SER A C 1
ATOM 2870 O O . SER A 1 375 ? -2.650 -4.230 28.255 1.00 74.38 375 SER A O 1
ATOM 2872 N N . GLU A 1 376 ? -2.035 -3.030 26.457 1.00 77.06 376 GLU A N 1
ATOM 2873 C CA . GLU A 1 376 ? -1.976 -1.732 27.145 1.00 77.06 376 GLU A CA 1
ATOM 2874 C C . GLU A 1 376 ? -3.092 -0.777 26.715 1.00 77.06 376 GLU A C 1
ATOM 2876 O O . GLU A 1 376 ? -3.577 0.009 27.528 1.00 77.06 376 GLU A O 1
ATOM 2881 N N . LEU A 1 377 ? -3.492 -0.825 25.442 1.00 80.50 377 LEU A N 1
ATOM 2882 C CA . LEU A 1 377 ? -4.409 0.141 24.837 1.00 80.50 377 LEU A CA 1
ATOM 2883 C C . LEU A 1 377 ? -5.616 -0.503 24.153 1.00 80.50 377 LEU A C 1
ATOM 2885 O O . LEU A 1 377 ? -6.370 0.217 23.500 1.00 80.50 377 LEU A O 1
ATOM 2889 N N . VAL A 1 378 ? -5.828 -1.817 24.323 1.00 78.88 378 VAL A N 1
ATOM 2890 C CA . VAL A 1 378 ? -6.887 -2.642 23.700 1.00 78.88 378 VAL A CA 1
ATOM 2891 C C . VAL A 1 378 ? -6.765 -2.740 22.174 1.00 78.88 378 VAL A C 1
ATOM 2893 O O . VAL A 1 378 ? -6.743 -3.840 21.633 1.00 78.88 378 VAL A O 1
ATOM 2896 N N . ALA A 1 379 ? -6.740 -1.594 21.502 1.00 77.19 379 ALA A N 1
ATOM 2897 C CA . ALA A 1 379 ? -6.771 -1.406 20.056 1.00 77.19 379 ALA A CA 1
ATOM 2898 C C . ALA A 1 379 ? -6.322 0.026 19.651 1.00 77.19 379 ALA A C 1
ATOM 2900 O O . ALA A 1 379 ? -6.584 0.487 18.543 1.00 77.19 379 ALA A O 1
ATOM 2901 N N . GLY A 1 380 ? -5.734 0.807 20.569 1.00 86.38 380 GLY A N 1
ATOM 2902 C CA . GLY A 1 380 ? -5.198 2.139 20.273 1.00 86.38 380 GLY A CA 1
ATOM 2903 C C . GLY A 1 380 ? -6.189 3.085 19.579 1.00 86.38 380 GLY A C 1
ATOM 2904 O O . GLY A 1 380 ? -7.334 3.267 20.021 1.00 86.38 380 GLY A O 1
ATOM 2905 N N . PHE A 1 381 ? -5.741 3.691 18.476 1.00 84.81 381 PHE A N 1
ATOM 2906 C CA . PHE A 1 381 ? -6.491 4.685 17.698 1.00 84.81 381 PHE A CA 1
ATOM 2907 C C . PHE A 1 381 ? -7.718 4.112 16.966 1.00 84.81 381 PHE A C 1
ATOM 2909 O O . PHE A 1 381 ? -8.639 4.868 16.659 1.00 84.81 381 PHE A O 1
ATOM 2916 N N . HIS A 1 382 ? -7.778 2.800 16.708 1.00 87.12 382 HIS A N 1
ATOM 2917 C CA . HIS A 1 382 ? -8.885 2.178 15.971 1.00 87.12 382 HIS A CA 1
ATOM 2918 C C . HIS A 1 382 ? -9.984 1.601 16.879 1.00 87.12 382 HIS A C 1
ATOM 2920 O O . HIS A 1 382 ? -10.957 1.043 16.373 1.00 87.12 382 HIS A O 1
ATOM 2926 N N . THR A 1 383 ? -9.854 1.736 18.205 1.00 87.56 383 THR A N 1
ATOM 2927 C CA . THR A 1 383 ? -10.781 1.166 19.205 1.00 87.56 383 THR A CA 1
ATOM 2928 C C . THR A 1 383 ? -12.245 1.553 18.968 1.00 87.56 383 THR A C 1
ATOM 2930 O O . THR A 1 383 ? -13.124 0.698 19.048 1.00 87.56 383 THR A O 1
ATOM 2933 N N . GLU A 1 384 ? -12.510 2.821 18.643 1.00 89.25 384 GLU A N 1
ATOM 2934 C CA . GLU A 1 384 ? -13.874 3.340 18.450 1.00 89.25 384 GLU A CA 1
ATOM 2935 C C . GLU A 1 384 ? -14.399 3.162 17.015 1.00 89.25 384 GLU A C 1
ATOM 2937 O O . GLU A 1 384 ? -15.577 3.394 16.739 1.00 89.25 384 GLU A O 1
ATOM 2942 N N . TYR A 1 385 ? -13.546 2.745 16.075 1.00 90.56 385 TYR A N 1
ATOM 2943 C CA . TYR A 1 385 ? -13.948 2.549 14.686 1.00 90.56 385 TYR A CA 1
ATOM 2944 C C . TYR A 1 385 ? -14.629 1.198 14.497 1.00 90.56 385 TYR A C 1
ATOM 2946 O O . TYR A 1 385 ? -14.198 0.163 15.005 1.00 90.56 385 TYR A O 1
ATOM 2954 N N . SER A 1 386 ? -15.688 1.187 13.690 1.00 88.25 386 SER A N 1
ATOM 2955 C CA . SER A 1 386 ? -16.465 -0.017 13.413 1.00 88.25 386 SER A CA 1
ATOM 2956 C C . SER A 1 386 ? -16.732 -0.204 11.918 1.00 88.25 386 SER A C 1
ATOM 2958 O O . SER A 1 386 ? -16.488 0.682 11.097 1.00 88.25 386 SER A O 1
ATOM 2960 N N . GLY A 1 387 ? -17.164 -1.421 11.570 1.00 88.38 387 GLY A N 1
ATOM 2961 C CA . GLY A 1 387 ? -17.581 -1.810 10.223 1.00 88.38 387 GLY A CA 1
ATOM 2962 C C . GLY A 1 387 ? -16.625 -1.364 9.118 1.00 88.38 387 GLY A C 1
ATOM 2963 O O . GLY A 1 387 ? -15.458 -1.764 9.086 1.00 88.38 387 GLY A O 1
ATOM 2964 N N . PHE A 1 388 ? -17.146 -0.544 8.208 1.00 87.25 388 PHE A N 1
ATOM 2965 C CA . PHE A 1 388 ? -16.433 -0.100 7.019 1.00 87.25 388 PHE A CA 1
ATOM 2966 C C . PHE A 1 388 ? -15.249 0.825 7.331 1.00 87.25 388 PHE A C 1
ATOM 2968 O O . PHE A 1 388 ? -14.169 0.614 6.784 1.00 87.25 388 PHE A O 1
ATOM 2975 N N . ARG A 1 389 ? -15.385 1.810 8.232 1.00 89.62 389 ARG A N 1
ATOM 2976 C CA . ARG A 1 389 ? -14.278 2.747 8.514 1.00 89.62 389 ARG A CA 1
ATOM 2977 C C . ARG A 1 389 ? -13.095 2.066 9.189 1.00 89.62 389 ARG A C 1
ATOM 2979 O O . ARG A 1 389 ? -11.959 2.357 8.843 1.00 89.62 389 ARG A O 1
ATOM 2986 N N . TRP A 1 390 ? -13.359 1.112 10.081 1.00 89.19 390 TRP A N 1
ATOM 2987 C CA . TRP A 1 390 ? -12.304 0.277 10.661 1.00 89.19 390 TRP A CA 1
ATOM 2988 C C . TRP A 1 390 ? -11.546 -0.504 9.581 1.00 89.19 390 TRP A C 1
ATOM 2990 O O . TRP A 1 390 ? -10.321 -0.588 9.608 1.00 89.19 390 TRP A O 1
ATOM 3000 N N . SER A 1 391 ? -12.273 -1.024 8.584 1.00 88.25 391 SER A N 1
ATOM 3001 C CA . SER A 1 391 ? -11.655 -1.755 7.476 1.00 88.25 391 SER A CA 1
ATOM 3002 C C . SER A 1 391 ? -10.719 -0.886 6.637 1.00 88.25 391 SER A C 1
ATOM 3004 O O . SER A 1 391 ? -9.725 -1.407 6.149 1.00 88.25 391 SER A O 1
ATOM 3006 N N . LEU A 1 392 ? -10.989 0.421 6.512 1.00 89.31 392 LEU A N 1
ATOM 3007 C CA . LEU A 1 392 ? -10.135 1.343 5.759 1.00 89.31 392 LEU A CA 1
ATOM 3008 C C . LEU A 1 392 ? -8.763 1.529 6.410 1.00 89.31 392 LEU A C 1
ATOM 3010 O O . LEU A 1 392 ? -7.781 1.554 5.680 1.00 89.31 392 LEU A O 1
ATOM 3014 N N . PHE A 1 393 ? -8.678 1.598 7.744 1.00 88.62 393 PHE A N 1
ATOM 3015 C CA . PHE A 1 393 ? -7.388 1.671 8.446 1.00 88.62 393 PHE A CA 1
ATOM 3016 C C . PHE A 1 393 ? -6.563 0.406 8.230 1.00 88.62 393 PHE A C 1
ATOM 3018 O O . PHE A 1 393 ? -5.441 0.484 7.744 1.00 88.62 393 PHE A O 1
ATOM 3025 N N . PHE A 1 394 ? -7.163 -0.763 8.473 1.00 86.19 394 PHE A N 1
ATOM 3026 C CA . PHE A 1 394 ? -6.496 -2.041 8.216 1.00 86.19 394 PHE A CA 1
ATOM 3027 C C . PHE A 1 394 ? -6.043 -2.154 6.763 1.00 86.19 394 PHE A C 1
ATOM 3029 O O . PHE A 1 394 ? -4.927 -2.569 6.471 1.00 86.19 394 PHE A O 1
ATOM 3036 N N . PHE A 1 395 ? -6.906 -1.771 5.826 1.00 86.00 395 PHE A N 1
ATOM 3037 C CA . PHE A 1 395 ? -6.573 -1.830 4.415 1.00 86.00 395 PHE A CA 1
ATOM 3038 C C . PHE A 1 395 ? -5.435 -0.867 4.048 1.00 86.00 395 PHE A C 1
ATOM 3040 O O . PHE A 1 395 ? -4.541 -1.248 3.290 1.00 86.00 395 PHE A O 1
ATOM 3047 N N . ALA A 1 396 ? -5.451 0.350 4.596 1.00 88.81 396 ALA A N 1
ATOM 3048 C CA . ALA A 1 396 ? -4.407 1.349 4.404 1.00 88.81 396 ALA A CA 1
ATOM 3049 C C . ALA A 1 396 ? -3.051 0.856 4.921 1.00 88.81 396 ALA A C 1
ATOM 3051 O O . ALA A 1 396 ? -2.066 0.985 4.205 1.00 88.81 396 ALA A O 1
ATOM 3052 N N . GLU A 1 397 ? -2.996 0.210 6.086 1.00 87.94 397 GLU A N 1
ATOM 3053 C CA . GLU A 1 397 ? -1.751 -0.335 6.645 1.00 87.94 397 GLU A CA 1
ATOM 3054 C C . GLU A 1 397 ? -1.136 -1.417 5.753 1.00 87.94 397 GLU A C 1
ATOM 3056 O O . GLU A 1 397 ? 0.046 -1.352 5.419 1.00 87.94 397 GLU A O 1
ATOM 3061 N N . TYR A 1 398 ? -1.933 -2.382 5.282 1.00 88.50 398 TYR A N 1
ATOM 3062 C CA . TYR A 1 398 ? -1.426 -3.407 4.361 1.00 88.50 398 TYR A CA 1
ATOM 3063 C C . TYR A 1 398 ? -1.009 -2.824 3.006 1.00 88.50 398 TYR A C 1
ATOM 3065 O O . TYR A 1 398 ? -0.050 -3.297 2.392 1.00 88.50 398 TYR A O 1
ATOM 3073 N N . ALA A 1 399 ? -1.712 -1.799 2.524 1.00 88.25 399 ALA A N 1
ATOM 3074 C CA . ALA A 1 399 ? -1.348 -1.100 1.299 1.00 88.25 399 ALA A CA 1
ATOM 3075 C C . ALA A 1 399 ? -0.043 -0.296 1.477 1.00 88.25 399 ALA A C 1
ATOM 3077 O O . ALA A 1 399 ? 0.835 -0.360 0.616 1.00 88.25 399 ALA A O 1
ATOM 3078 N N . ALA A 1 400 ? 0.138 0.368 2.618 1.00 89.38 400 ALA A N 1
ATOM 3079 C CA . ALA A 1 400 ? 1.356 1.078 2.994 1.00 89.38 400 ALA A CA 1
ATOM 3080 C C . ALA A 1 400 ? 2.550 0.122 3.096 1.00 89.38 400 ALA A C 1
ATOM 3082 O O . ALA A 1 400 ? 3.600 0.382 2.509 1.00 89.38 400 ALA A O 1
ATOM 3083 N N . MET A 1 401 ? 2.366 -1.036 3.739 1.00 89.50 401 MET A N 1
ATOM 3084 C CA . MET A 1 401 ? 3.378 -2.094 3.802 1.00 89.50 401 MET A CA 1
ATOM 3085 C C . MET A 1 401 ? 3.853 -2.517 2.412 1.00 89.50 401 MET A C 1
ATOM 3087 O O . MET A 1 401 ? 5.048 -2.743 2.208 1.00 89.50 401 MET A O 1
ATOM 3091 N N . PHE A 1 402 ? 2.937 -2.617 1.446 1.00 89.00 402 PHE A N 1
ATOM 3092 C CA . PHE A 1 402 ? 3.299 -2.939 0.072 1.00 89.00 402 PHE A CA 1
ATOM 3093 C C . PHE A 1 402 ? 4.116 -1.823 -0.584 1.00 89.00 402 PHE A C 1
ATOM 3095 O O . PHE A 1 402 ? 5.152 -2.114 -1.175 1.00 89.00 402 PHE A O 1
ATOM 3102 N N . VAL A 1 403 ? 3.692 -0.561 -0.462 1.00 90.31 403 VAL A N 1
ATOM 3103 C CA . VAL A 1 403 ? 4.408 0.595 -1.037 1.00 90.31 403 VAL A CA 1
ATOM 3104 C C . VAL A 1 403 ? 5.826 0.687 -0.483 1.00 90.31 403 VAL A C 1
ATOM 3106 O O . VAL A 1 403 ? 6.787 0.798 -1.241 1.00 90.31 403 VAL A O 1
ATOM 3109 N N . VAL A 1 404 ? 5.966 0.583 0.834 1.00 91.75 404 VAL A N 1
ATOM 3110 C CA . VAL A 1 404 ? 7.252 0.674 1.526 1.00 91.75 404 VAL A CA 1
ATOM 3111 C C . VAL A 1 404 ? 8.155 -0.521 1.181 1.00 91.75 404 VAL A C 1
ATOM 3113 O O . VAL A 1 404 ? 9.343 -0.351 0.908 1.00 91.75 404 VAL A O 1
ATOM 3116 N N . SER A 1 405 ? 7.596 -1.729 1.071 1.00 91.12 405 SER A N 1
ATOM 3117 C CA . SER A 1 405 ? 8.346 -2.893 0.571 1.00 91.12 405 SER A CA 1
ATOM 3118 C C . SER A 1 405 ? 8.765 -2.716 -0.893 1.00 91.12 405 SER A C 1
ATOM 3120 O O . SER A 1 405 ? 9.883 -3.069 -1.266 1.00 91.12 405 SER A O 1
ATOM 3122 N N . GLY A 1 406 ? 7.894 -2.139 -1.724 1.00 90.56 406 GLY A N 1
ATOM 3123 C CA . GLY A 1 406 ? 8.172 -1.818 -3.122 1.00 90.56 406 GLY A CA 1
ATOM 3124 C C . GLY A 1 406 ? 9.322 -0.825 -3.261 1.00 90.56 406 GLY A C 1
ATOM 3125 O O . GLY A 1 406 ? 10.238 -1.063 -4.045 1.00 90.56 406 GLY A O 1
ATOM 3126 N N . LEU A 1 407 ? 9.340 0.231 -2.444 1.00 93.38 407 LEU A N 1
ATOM 3127 C CA . LEU A 1 407 ? 10.461 1.169 -2.367 1.00 93.38 407 LEU A CA 1
ATOM 3128 C C . LEU A 1 407 ? 11.769 0.469 -1.986 1.00 93.38 407 LEU A C 1
ATOM 3130 O O . LEU A 1 407 ? 12.789 0.729 -2.621 1.00 93.38 407 LEU A O 1
ATOM 3134 N N . ALA A 1 408 ? 11.748 -0.455 -1.019 1.00 93.31 408 ALA A N 1
ATOM 3135 C CA . ALA A 1 408 ? 12.925 -1.259 -0.672 1.00 93.31 408 ALA A CA 1
ATOM 3136 C C . ALA A 1 408 ? 13.474 -2.005 -1.900 1.00 93.31 408 ALA A C 1
ATOM 3138 O O . ALA A 1 408 ? 14.676 -1.992 -2.168 1.00 93.31 408 ALA A O 1
ATOM 3139 N N . VAL A 1 409 ? 12.582 -2.636 -2.667 1.00 92.38 409 VAL A N 1
ATOM 3140 C CA . VAL A 1 409 ? 12.947 -3.432 -3.844 1.00 92.38 409 VAL A CA 1
ATOM 3141 C C . VAL A 1 409 ? 13.495 -2.551 -4.968 1.00 92.38 409 VAL A C 1
ATOM 3143 O O . VAL A 1 409 ? 14.538 -2.863 -5.538 1.00 92.38 409 VAL A O 1
ATOM 3146 N N . ILE A 1 410 ? 12.837 -1.431 -5.256 1.00 92.69 410 ILE A N 1
ATOM 3147 C CA . ILE A 1 410 ? 13.222 -0.478 -6.307 1.00 92.69 410 ILE A CA 1
ATOM 3148 C C . ILE A 1 410 ? 14.571 0.174 -5.987 1.00 92.69 410 ILE A C 1
ATOM 3150 O O . ILE A 1 410 ? 15.444 0.264 -6.847 1.00 92.69 410 ILE A O 1
ATOM 3154 N N . LEU A 1 411 ? 14.759 0.622 -4.748 1.00 92.94 411 LEU A N 1
ATOM 3155 C CA . LEU A 1 411 ? 15.920 1.425 -4.374 1.00 92.94 411 LEU A CA 1
ATOM 3156 C C . LEU A 1 411 ? 17.155 0.596 -4.032 1.00 92.94 411 LEU A C 1
ATOM 3158 O O . LEU A 1 411 ? 18.260 1.104 -4.176 1.00 92.94 411 LEU A O 1
ATOM 3162 N N . TYR A 1 412 ? 16.992 -0.643 -3.564 1.00 93.44 412 TYR A N 1
ATOM 3163 C CA . TYR A 1 412 ? 18.115 -1.442 -3.070 1.00 93.44 412 TYR A CA 1
ATOM 3164 C C . TYR A 1 412 ? 18.277 -2.807 -3.735 1.00 93.44 412 TYR A C 1
ATOM 3166 O O . TYR A 1 412 ? 19.407 -3.288 -3.819 1.00 93.44 412 TYR A O 1
ATOM 3174 N N . LEU A 1 413 ? 17.190 -3.443 -4.184 1.00 90.69 413 LEU A N 1
ATOM 3175 C CA . LEU A 1 413 ? 17.197 -4.818 -4.708 1.00 90.69 413 LEU A CA 1
ATOM 3176 C C . LEU A 1 413 ? 16.963 -4.883 -6.225 1.00 90.69 413 LEU A C 1
ATOM 3178 O O . LEU A 1 413 ? 16.557 -5.919 -6.739 1.00 90.69 413 LEU A O 1
ATOM 3182 N N . GLY A 1 414 ? 17.207 -3.789 -6.947 1.00 86.50 414 GLY A N 1
ATOM 3183 C CA . GLY A 1 414 ? 17.206 -3.794 -8.409 1.00 86.50 414 GLY A CA 1
ATOM 3184 C C . GLY A 1 414 ? 15.839 -3.886 -9.094 1.00 86.50 414 GLY A C 1
ATOM 3185 O O . GLY A 1 414 ? 15.812 -4.130 -10.295 1.00 86.50 414 GLY A O 1
ATOM 3186 N N . GLY A 1 415 ? 14.713 -3.663 -8.406 1.00 87.69 415 GLY A N 1
ATOM 3187 C CA . GLY A 1 415 ? 13.399 -3.498 -9.050 1.00 87.69 415 GLY A CA 1
ATOM 3188 C C . GLY A 1 415 ? 12.975 -4.679 -9.938 1.00 87.69 415 GLY A C 1
ATOM 3189 O O . GLY A 1 415 ? 12.695 -5.769 -9.443 1.00 87.69 415 GLY A O 1
ATOM 3190 N N . TRP A 1 416 ? 12.897 -4.442 -11.254 1.00 84.25 416 TRP A N 1
ATOM 3191 C CA . TRP A 1 416 ? 12.581 -5.445 -12.289 1.00 84.25 416 TRP A CA 1
ATOM 3192 C C . TRP A 1 416 ? 13.820 -6.051 -12.966 1.00 84.25 416 TRP A C 1
ATOM 3194 O O . TRP A 1 416 ? 13.679 -6.857 -13.889 1.00 84.25 416 TRP A O 1
ATOM 3204 N N . ASN A 1 417 ? 15.029 -5.665 -12.559 1.00 83.69 417 ASN A N 1
ATOM 3205 C CA . ASN A 1 417 ? 16.252 -6.195 -13.147 1.00 83.69 417 ASN A CA 1
ATOM 3206 C C . ASN A 1 417 ? 16.419 -7.669 -12.776 1.00 83.69 417 ASN A C 1
ATOM 3208 O O . ASN A 1 417 ? 16.124 -8.107 -11.662 1.00 83.69 417 ASN A O 1
ATOM 3212 N N . SER A 1 418 ? 16.926 -8.449 -13.726 1.00 80.00 418 SER A N 1
ATOM 3213 C CA . SER A 1 418 ? 17.145 -9.876 -13.508 1.00 80.00 418 SER A CA 1
ATOM 3214 C C . SER A 1 418 ? 18.208 -10.109 -12.435 1.00 80.00 418 SER A C 1
ATOM 3216 O O . SER A 1 418 ? 19.247 -9.454 -12.410 1.00 80.00 418 SER A O 1
ATOM 3218 N N . PHE A 1 419 ? 17.966 -11.094 -11.565 1.00 80.31 419 PHE A N 1
ATOM 3219 C CA . PHE A 1 419 ? 18.950 -11.530 -10.569 1.00 80.31 419 PHE A CA 1
ATOM 3220 C C . PHE A 1 419 ? 20.236 -12.046 -11.236 1.00 80.31 419 PHE A C 1
ATOM 3222 O O . PHE A 1 419 ? 21.344 -11.773 -10.770 1.00 80.31 419 PHE A O 1
ATOM 3229 N N . ILE A 1 420 ? 20.081 -12.781 -12.342 1.00 80.81 420 ILE A N 1
ATOM 3230 C CA . ILE A 1 420 ? 21.185 -13.392 -13.083 1.00 80.81 420 ILE A CA 1
ATOM 3231 C C . ILE A 1 420 ? 21.844 -12.329 -13.972 1.00 80.81 420 ILE A C 1
ATOM 3233 O O . ILE A 1 420 ? 21.147 -11.707 -14.777 1.00 80.81 420 ILE A O 1
ATOM 3237 N N . PRO A 1 421 ? 23.171 -12.135 -13.872 1.00 78.44 421 PRO A N 1
ATOM 3238 C CA . PRO A 1 421 ? 23.880 -11.227 -14.758 1.00 78.44 421 PRO A CA 1
ATOM 3239 C C . PRO A 1 421 ? 23.732 -11.638 -16.235 1.00 78.44 421 PRO A C 1
ATOM 3241 O O . PRO A 1 421 ? 23.877 -12.823 -16.548 1.00 78.44 421 PRO A O 1
ATOM 3244 N N . PRO A 1 422 ? 23.534 -10.690 -17.171 1.00 74.75 422 PRO A N 1
ATOM 3245 C CA . PRO A 1 422 ? 23.364 -11.006 -18.594 1.00 74.75 422 PRO A CA 1
ATOM 3246 C C . PRO A 1 422 ? 24.517 -11.834 -19.188 1.00 74.75 422 PRO A C 1
ATOM 3248 O O . PRO A 1 422 ? 24.300 -12.714 -20.018 1.00 74.75 422 PRO A O 1
ATOM 3251 N N . HIS A 1 423 ? 25.744 -11.615 -18.703 1.00 73.38 423 HIS A N 1
ATOM 3252 C CA . HIS A 1 423 ? 26.939 -12.336 -19.146 1.00 73.38 423 HIS A CA 1
ATOM 3253 C C . HIS A 1 423 ? 26.989 -13.813 -18.711 1.00 73.38 423 HIS A C 1
ATOM 3255 O O . HIS A 1 423 ? 27.818 -14.555 -19.222 1.00 73.38 423 HIS A O 1
ATOM 3261 N N . TRP A 1 424 ? 26.125 -14.259 -17.788 1.00 73.50 424 TRP A N 1
ATOM 3262 C CA . TRP A 1 424 ? 26.005 -15.677 -17.407 1.00 73.50 424 TRP A CA 1
ATOM 3263 C C . TRP A 1 424 ? 24.999 -16.436 -18.274 1.00 73.50 424 TRP A C 1
ATOM 3265 O O . TRP A 1 424 ? 25.032 -17.660 -18.311 1.00 73.50 424 TRP A O 1
ATOM 3275 N N . VAL A 1 425 ? 24.096 -15.721 -18.950 1.00 67.75 425 VAL A N 1
ATOM 3276 C CA . VAL A 1 425 ? 23.052 -16.305 -19.809 1.00 67.75 425 VAL A CA 1
ATOM 3277 C C . VAL A 1 425 ? 23.503 -16.377 -21.269 1.00 67.75 425 VAL A C 1
ATOM 3279 O O . VAL A 1 425 ? 23.057 -17.247 -22.005 1.00 67.75 425 VAL A O 1
ATOM 3282 N N . ALA A 1 426 ? 24.402 -15.485 -21.689 1.00 65.44 426 ALA A N 1
ATOM 3283 C CA . ALA A 1 426 ? 24.920 -15.415 -23.056 1.00 65.44 426 ALA A CA 1
ATOM 3284 C C . ALA A 1 426 ? 26.052 -16.423 -23.375 1.00 65.44 426 ALA A C 1
ATOM 3286 O O . ALA A 1 426 ? 26.724 -16.255 -24.393 1.00 65.44 426 ALA A O 1
ATOM 3287 N N . GLY A 1 427 ? 26.297 -17.408 -22.498 1.00 44.66 427 GLY A N 1
ATOM 3288 C CA . GLY A 1 427 ? 27.393 -18.386 -22.591 1.00 44.66 427 GLY A CA 1
ATOM 3289 C C . GLY A 1 427 ? 27.002 -19.707 -23.236 1.00 44.66 427 GLY A C 1
ATOM 3290 O O . GLY A 1 427 ? 25.916 -20.223 -22.891 1.00 44.66 427 GLY A O 1
#

Sequence (427 aa):
MSQFSVPWTTRYRPSGSVFARNAVVVGALLGGGGVFGLGVAESALKGHPAATFLLGIGPLATAAALVVLAIVIKAWRGVESFLMRAAFPILLGAIAGTTLGVFFGALFFEWVQSLIGHAANDRTRFTYFGGELLLSEIAAALPNLPRLVHGAVWLFQFPLVRDLVNLGVIFGVINVVPAYMIWWERKIAGRIQSRLGPMRVGRWHGWAQTVADGVKLIFKEDLIPDGADKPLFKLAAYLAFVPVVLAFVALPFGATYVFREMDVALVFILAMMGIEVVGVILAGWASNNKWSVYGAMREACQMVAYEIPMGLALILPVIAAGTLNLNHIVSAQDGGWFNWLAFRNPFLFAGFACYYIASLASCKRAPFDLPESESELVAGFHTEYSGFRWSLFFFAEYAAMFVVSGLAVILYLGGWNSFIPPHWVAG

pLDDT: mean 78.11, std 13.64, range [26.91, 94.56]

Radius of gyration: 26.62 Å; chains: 1; bounding box: 74×40×69 Å

Foldseek 3Di:
DPPDPPPPPPPPDPPLVVLLVVLLVQLVVLQVQQVVQCVCCVPPVVVDPVSNCPRHVVSNVSSVVSNVVSVCSVCVVVVVVCCLVCVVVVLVCLVVVLLVCLVVLLVLLVVLVVLLVVQVVPDPDADPVRFSDDLVSLCVVVVPDDSVVSVVSSVSSDPVVSLVVLVVSLVSCLVSQLLQVVLVVQQVVQVVVVHGGQCPCSNHSNSCVSVVVLVFLQPWDWDADPPFPVVLLVVLLVQLQVLLSVLQQLFAQDLRRHNDFDQQNQVSNLVSLVSNLVSLCSLLVRNPDPLQNVLNVLSNVLLVVLSVLLVVLLVQLCVVQVTNGLSSSLVQQAFAQCSFQCNVDPVNVVSLVSNVVSLCLSLCHPVNVSSQPCVRRVGHSCVRTGRPSSVSNSSSSSSSNVSSVSSSCSRGVNNPHDNDGPVVVVD